Protein 4AB4 (pdb70)

B-factor: mean 9.26, std 8.27, range [0.58, 49.66]

Radius of gyration: 28.79 Å; Cα contacts (8 Å, |Δi|>4): 1656; chains: 2; bounding box: 79×69×65 Å

Nearest PDB structures (foldseek):
  4aeo-assembly2_B  TM=1.003E+00  e=9.706E-75  Pseudomonas putida KT2440
  3gka-assembly1_A  TM=9.986E-01  e=1.566E-61  Burkholderia pseudomallei
  7tnb-assembly1_AAA  TM=9.984E-01  e=2.095E-59  Caulobacter segnis
  6s32-assembly4_D  TM=9.791E-01  e=6.710E-50  Chroococcidiopsis thermalis
  4a3u-assembly2_B  TM=9.735E-01  e=7.146E-46  Zymomonas mobilis

Solvent-accessible surface area: 25526 Å² total; per-residue (Å²): 91,58,0,70,58,74,15,130,1,26,80,37,81,0,65,15,35,0,0,2,6,25,28,30,1,4,10,12,73,160,44,36,17,6,25,84,38,0,12,85,0,1,53,37,0,7,52,0,0,0,0,0,0,3,4,0,0,3,19,73,59,0,4,1,16,43,68,0,0,0,0,72,51,102,84,0,20,146,7,0,48,85,0,1,117,33,0,69,94,49,49,4,29,0,2,0,3,0,3,3,0,0,3,3,0,34,31,81,48,8,150,59,105,79,0,5,0,2,12,61,46,87,2,71,47,99,4,50,80,25,90,121,141,29,85,12,23,65,4,91,40,10,108,48,72,49,0,80,89,16,7,72,24,2,60,52,0,0,73,30,0,107,74,0,30,11,33,0,0,0,0,9,0,0,29,0,15,0,1,1,0,0,0,0,38,53,4,8,127,28,135,39,145,6,2,68,49,27,100,29,29,0,62,0,1,14,55,0,0,48,4,2,22,96,11,15,9,12,13,40,0,0,0,7,0,1,0,28,15,70,28,60,71,24,22,25,96,69,60,42,89,0,0,26,33,0,0,103,26,0,12,67,25,40,6,3,0,0,0,1,39,12,103,109,39,158,66,21,17,4,56,87,0,49,149,38,11,69,22,36,3,0,15,16,35,220,26,85,51,75,48,0,34,60,9,9,83,74,41,95,4,38,0,0,1,7,13,70,41,0,4,1,1,1,7,1,11,55,11,13,63,66,110,22,110,80,36,146,28,87,87,137,32,28,92,44,92,22,69,96,4,0,33,81,12,81,128,71,151,88,57,0,70,55,78,15,118,0,19,74,25,99,0,67,15,34,0,0,1,7,24,27,31,1,1,9,4,75,161,49,38,14,4,29,55,27,0,11,20,0,1,28,58,0,7,58,0,0,0,0,1,0,2,5,0,0,3,20,71,58,0,3,1,18,44,39,1,0,0,0,72,54,101,89,0,21,146,10,0,40,86,0,1,78,6,0,70,30,51,48,5,32,0,0,0,2,0,4,4,0,0,3,3,0,36,33,83,47,6,153,60,105,78,0,5,0,2,11,62,56,86,0,70,50,114,3,41,85,33,89,120,87,32,96,9,28,64,3,92,43,10,93,51,104,41,0,81,94,16,17,87,21,1,65,39,1,0,82,28,0,108,72,0,30,10,20,0,0,0,0,10,0,0,30,0,15,0,1,1,0,0,0,0,31,55,4,7,120,28,138,42,117,0,2,71,50,27,101,31,28,0,51,0,1,13,40,0,0,58,3,1,40,133,26,26,33,18,92,56,0,0,0,6,0,1,0,44,15,79,28,55,70,24,21,24,96,72,58,41,89,1,0,33,61,0,0,128,34,0,21,142,66,44,6,1,0,0,0,1,37,11,111,81,55,164,68,28,16,5,52,88,0,47,146,16,12,68,21,33,1,0,15,16,41,184,16,86,52,77,34,0,37,59,1,8,83,71,41,95,4,36,0,0,1,6,12,72,43,0,4,1,1,5,22,1,13,52,11,13,62,66,111,21,109,83,36,147,31,88,88,134,32,30,97,41,149,23,60,98,5,1,23,82,14,82,95,68,150

Secondary structure (DSSP, 8-state):
--TTS-EEETTEEES-SEEEPP-----PBTTTB--HHHHHHHHHTTTSSEEEEEEEESSGGG--STT--B-SSHHHHHHHHHHHHHHHHTT--EEEEEE--TTS--GGGTTTPPPEESS--PPSSB-SS-SS--BPPPPEEPPHHHHHHHHHHHHHHHHHHHHTT-SEEEEE--TTSHHHHHHSTTT----STTSSSHHHHHHHHHHHHHHHHHHH-GGGEEEEE-TT--SSS---TTHHHHHHHHHHHHHHTT-SEEEEE----TT--HHHHHHHH-S-EEEESS--HHHHHHHHHTTS-SEEEESHHHHH-TTHHHHHHTT---PPP-GGGSSSSSSTTTT-SPPP-/--TTS-EEETTEEES-SEEEPP-----PBTTTB--HHHHHHHHHTTTSSEEEEEEEESSGGG--STT--B-SSHHHHHHHHHHHHHHHHTT--EEEEEE--TTS--GGGTTTPPPEESS--PPSSB-SS-SS--BPPPPEEPPHHHHHHHHHHHHHHHHHHHHTT-SEEEEE--TTSHHHHHHSTTT----STTSSSHHHHHHHHHHHHHHHHHHH-GGGEEEEE-TT--SSS---TTHHHHHHHHHHHHHHTT-SEEEEE----TT--HHHHHHHH-S-EEEESS--HHHHHHHHHTTS-SEEEESHHHHH-TTHHHHHHHT---PPP-GGGTSSSSSTTTT-SPPP-

Foldseek 3Di:
DAQQPWDDQQNDIFRGQEEADEAFALAADPVQAAAPLLLLLLLLQQNGSEYEYHEEELDLLQDADHNHHHQPDPRNLVNLLSSQVSSVVSVHAYAYEYTGQAQLHACVSVVNAFGEAQDQDFFDDFRPPDPPTDGGHRGDHDDPVVLVVVLVSLLSSLLSRVSSPHQAYEYECEQNGHLVLLLADVNHPDDPQSDDDNNNSNVSVVSSLVSNCVNNNQSRYEYEYALVLPHGRGHHPCSLVSLLVVLLSSLVSVHREYEYADDDDPPDSLQSSCVSNVHFYEYEDPDDSVNQRVCCVVVSGPHYHYYQQCLQESPVVVCSVVVHDGGDQDVVNSYDYDDVSRNPRDYDD/DAQQPWDAQQNDIFRGQAEADAAFALAADPVQAAADLVLLLLLLQQNGSEYEYHEEELDLLQDADHNHHHQPDDRNLQNLLSSQVSSVVSPHAYAYEYTGQAQLHACVSVVNAFGEAQDQDFFDDFRPPDPPTDGGHRGHHDDPVVLVVVLVSLLSSLLSRVSSPHQAYEYECEQNGHLVLLQADVNHPDDPQSDDDLCNSNVSVVSSQVSNCVNNNQSRYEYEYALVLPHRRGHHPCSLVNLLVVLLSSLVRVHREYEYADDDDPPDSLQSSCVNNVHFYEYEDPDDSVNQRVCCVVVSGVHYHYYQQCLQESPVVVCSVVVHDGGDQDVVNSYDYDDVSRNPRDYDD

Structure (mmCIF, N/CA/C/O backbone):
data_4AB4
#
_entry.id   4AB4
#
_cell.length_a   67.010
_cell.length_b   104.870
_cell.length_c   106.430
_cell.angle_alpha   90.00
_cell.angle_beta   90.00
_cell.angle_gamma   90.00
#
_symmetry.space_group_name_H-M   'P 21 21 21'
#
loop_
_entity.id
_entity.type
_entity.pdbx_description
1 polymer 'XENOBIOTIC REDUCTASE B'
2 non-polymer 'FLAVIN MONONUCLEOTIDE'
3 non-polymer 'SULFATE ION'
4 non-polymer GLYCEROL
5 non-polymer 2,4,6-TRINITROTOLUENE
6 non-polymer 1,2-ETHANEDIOL
7 water water
#
loop_
_atom_site.group_PDB
_atom_site.id
_atom_site.type_symbol
_atom_site.label_atom_id
_atom_site.label_alt_id
_atom_site.label_comp_id
_atom_site.label_asym_id
_atom_site.label_entity_id
_atom_site.label_seq_id
_atom_site.pdbx_PDB_ins_code
_atom_site.Cartn_x
_atom_site.Cartn_y
_atom_site.Cartn_z
_atom_site.occupancy
_atom_site.B_iso_or_equiv
_atom_site.auth_seq_id
_atom_site.auth_comp_id
_atom_site.auth_asym_id
_atom_site.auth_atom_id
_atom_site.pdbx_PDB_model_num
ATOM 1 N N . THR A 1 2 ? -10.462 -14.072 -18.282 1.00 12.92 2 THR A N 1
ATOM 2 C CA . THR A 1 2 ? -11.153 -13.208 -17.316 1.00 12.45 2 THR A CA 1
ATOM 3 C C . THR A 1 2 ? -12.329 -12.506 -17.965 1.00 9.88 2 THR A C 1
ATOM 4 O O . THR A 1 2 ? -12.196 -11.927 -19.044 1.00 12.25 2 THR A O 1
ATOM 8 N N . THR A 1 3 ? -13.482 -12.551 -17.302 1.00 9.64 3 THR A N 1
ATOM 9 C CA . THR A 1 3 ? -14.654 -11.818 -17.765 1.00 8.66 3 THR A CA 1
ATOM 10 C C . THR A 1 3 ? -15.188 -10.924 -16.661 1.00 7.11 3 THR A C 1
ATOM 11 O O . THR A 1 3 ? -14.699 -10.948 -15.536 1.00 7.58 3 THR A O 1
ATOM 15 N N . LEU A 1 4 ? -16.204 -10.140 -17.005 1.00 6.21 4 LEU A N 1
ATOM 16 C CA . LEU A 1 4 ? -16.842 -9.241 -16.049 1.00 7.15 4 LEU A CA 1
ATOM 17 C C . LEU A 1 4 ? -17.367 -9.975 -14.823 1.00 8.34 4 LEU A C 1
ATOM 18 O O . LEU A 1 4 ? -17.572 -9.362 -13.771 1.00 7.35 4 LEU A O 1
ATOM 23 N N . PHE A 1 5 ? -17.597 -11.280 -14.946 1.00 5.88 5 PHE A N 1
ATOM 24 C CA . PHE A 1 5 ? -18.307 -12.000 -13.887 1.00 4.62 5 PHE A CA 1
ATOM 25 C C . PHE A 1 5 ? -17.362 -12.717 -12.923 1.00 4.03 5 PHE A C 1
ATOM 26 O O . PHE A 1 5 ? -17.809 -13.304 -11.938 1.00 7.43 5 PHE A O 1
ATOM 34 N N . ASP A 1 6 ? -16.062 -12.621 -13.182 1.00 5.18 6 ASP A N 1
ATOM 35 C CA . ASP A 1 6 ? -15.062 -13.200 -12.288 1.00 4.48 6 ASP A CA 1
ATOM 36 C C . ASP A 1 6 ? -14.760 -12.267 -11.121 1.00 4.56 6 ASP A C 1
ATOM 37 O O . ASP A 1 6 ? -14.607 -11.049 -11.299 1.00 5.99 6 ASP A O 1
ATOM 42 N N . PRO A 1 7 ? -14.662 -12.826 -9.918 1.00 4.88 7 PRO A N 1
ATOM 43 C CA . PRO A 1 7 ? -14.242 -12.033 -8.762 1.00 4.71 7 PRO A CA 1
ATOM 44 C C . PRO A 1 7 ? -12.880 -11.365 -8.977 1.00 6.67 7 PRO A C 1
ATOM 45 O O . PRO A 1 7 ? -12.068 -11.805 -9.812 1.00 5.65 7 PRO A O 1
ATOM 49 N N . ILE A 1 8 ? -12.660 -10.277 -8.248 1.00 5.21 8 ILE A N 1
ATOM 50 C CA . ILE A 1 8 ? -11.373 -9.597 -8.190 1.00 4.91 8 ILE A CA 1
ATOM 51 C C . ILE A 1 8 ? -11.194 -9.085 -6.768 1.00 4.87 8 ILE A C 1
ATOM 52 O O . ILE A 1 8 ? -12.181 -8.715 -6.103 1.00 4.91 8 ILE A O 1
ATOM 57 N N . LYS A 1 9 ? -9.944 -9.096 -6.303 1.00 6.06 9 LYS A N 1
ATOM 58 C CA . LYS A 1 9 ? -9.575 -8.428 -5.058 1.00 6.45 9 LYS A CA 1
ATOM 59 C C . LYS A 1 9 ? -8.993 -7.062 -5.347 1.00 6.35 9 LYS A C 1
ATOM 60 O O . LYS A 1 9 ? -8.130 -6.915 -6.203 1.00 9.22 9 LYS A O 1
ATOM 66 N N . LEU A 1 10 ? -9.491 -6.054 -4.644 1.00 5.31 10 LEU A N 1
ATOM 67 C CA . LEU A 1 10 ? -8.852 -4.745 -4.632 1.00 3.33 10 LEU A CA 1
ATOM 68 C C . LEU A 1 10 ? -8.295 -4.576 -3.242 1.00 6.29 10 LEU A C 1
ATOM 69 O O . LEU A 1 10 ? -9.047 -4.541 -2.255 1.00 5.06 10 LEU A O 1
ATOM 74 N N . GLY A 1 11 ? -6.976 -4.513 -3.151 1.00 5.95 11 GLY A N 1
ATOM 75 C CA . GLY A 1 11 ? -6.331 -4.591 -1.846 1.00 7.20 11 GLY A CA 1
ATOM 76 C C . GLY A 1 11 ? -6.781 -5.872 -1.169 1.00 8.35 11 GLY A C 1
ATOM 77 O O . GLY A 1 11 ? -6.730 -6.936 -1.787 1.00 10.98 11 GLY A O 1
ATOM 78 N N . ASP A 1 12 ? -7.261 -5.780 0.068 1.00 6.18 12 ASP A N 1
ATOM 79 C CA . ASP A 1 12 ? -7.753 -6.978 0.764 1.00 6.42 12 ASP A CA 1
ATOM 80 C C . ASP A 1 12 ? -9.271 -7.121 0.777 1.00 7.92 12 ASP A C 1
ATOM 81 O O . ASP A 1 12 ? -9.838 -7.883 1.584 1.00 10.23 12 ASP A O 1
ATOM 86 N N . LEU A 1 13 ? -9.919 -6.407 -0.145 1.00 5.04 13 LEU A N 1
ATOM 87 C CA . LEU A 1 13 ? -11.364 -6.471 -0.312 1.00 4.98 13 LEU A CA 1
ATOM 88 C C . LEU A 1 13 ? -11.716 -7.375 -1.485 1.00 4.10 13 LEU A C 1
ATOM 89 O O . LEU A 1 13 ? -11.377 -7.073 -2.623 1.00 5.27 13 LEU A O 1
ATOM 94 N N . GLN A 1 14 ? -12.383 -8.486 -1.200 1.00 4.95 14 GLN A N 1
ATOM 95 C CA . GLN A 1 14 ? -12.855 -9.381 -2.241 1.00 4.96 14 GLN A CA 1
ATOM 96 C C . GLN A 1 14 ? -14.136 -8.837 -2.863 1.00 3.76 14 GLN A C 1
ATOM 97 O O . GLN A 1 14 ? -15.134 -8.672 -2.163 1.00 6.48 14 GLN A O 1
ATOM 103 N N . LEU A 1 15 ? -14.112 -8.586 -4.170 1.00 3.99 15 LEU A N 1
ATOM 104 C CA . LEU A 1 15 ? -15.333 -8.275 -4.914 1.00 3.93 15 LEU A CA 1
ATOM 105 C C . LEU A 1 15 ? -15.830 -9.537 -5.596 1.00 4.19 15 LEU A C 1
ATOM 106 O O . LEU A 1 15 ? -15.036 -10.367 -6.026 1.00 4.99 15 LEU A O 1
ATOM 111 N N . PRO A 1 16 ? -17.149 -9.676 -5.734 1.00 3.09 16 PRO A N 1
ATOM 112 C CA . PRO A 1 16 ? -17.699 -10.866 -6.388 1.00 2.67 16 PRO A CA 1
ATOM 113 C C . PRO A 1 16 ? -17.692 -10.806 -7.917 1.00 4.34 16 PRO A C 1
ATOM 114 O O . PRO A 1 16 ? -17.929 -11.816 -8.580 1.00 5.61 16 PRO A O 1
ATOM 118 N N . ASN A 1 17 ? -17.458 -9.625 -8.479 1.00 3.61 17 ASN A N 1
ATOM 119 C CA . ASN A 1 17 ? -17.401 -9.479 -9.932 1.00 3.40 17 ASN A CA 1
ATOM 120 C C . ASN A 1 17 ? -16.613 -8.223 -10.267 1.00 2.07 17 ASN A C 1
ATOM 121 O O . ASN A 1 17 ? -16.159 -7.499 -9.361 1.00 2.95 17 ASN A O 1
ATOM 126 N N . ARG A 1 18 ? -16.452 -7.969 -11.563 1.00 2.42 18 ARG A N 1
ATOM 127 C CA . ARG A 1 18 ? -15.650 -6.851 -12.037 1.00 3.92 18 ARG A CA 1
ATOM 128 C C . ARG A 1 18 ? -16.531 -5.765 -12.654 1.00 2.08 18 ARG A C 1
ATOM 129 O O . ARG A 1 18 ? -16.074 -4.961 -13.460 1.00 5.15 18 ARG A O 1
ATOM 137 N N . ILE A 1 19 ? -17.800 -5.742 -12.252 1.00 4.20 19 ILE A N 1
ATOM 138 C CA . ILE A 1 19 ? -18.756 -4.757 -12.740 1.00 2.21 19 ILE A CA 1
ATOM 139 C C . ILE A 1 19 ? -18.884 -3.665 -11.677 1.00 2.40 19 ILE A C 1
ATOM 140 O O . ILE A 1 19 ? -19.512 -3.851 -10.636 1.00 3.48 19 ILE A O 1
ATOM 145 N N . ILE A 1 20 ? -18.241 -2.539 -11.927 1.00 3.02 20 ILE A N 1
ATOM 146 C CA . ILE A 1 20 ? -18.122 -1.496 -10.912 1.00 2.19 20 ILE A CA 1
ATOM 147 C C . ILE A 1 20 ? -19.152 -0.410 -11.180 1.00 3.98 20 ILE A C 1
ATOM 148 O O . ILE A 1 20 ? -19.389 -0.053 -12.326 1.00 3.87 20 ILE A O 1
ATOM 153 N N . MET A 1 21 ? -19.770 0.123 -10.133 1.00 1.61 21 MET A N 1
ATOM 154 C CA . MET A 1 21 ? -20.704 1.225 -10.325 1.00 1.23 21 MET A CA 1
ATOM 155 C C . MET A 1 21 ? -19.892 2.499 -10.253 1.00 2.24 21 MET A C 1
ATOM 156 O O . MET A 1 21 ? -19.260 2.792 -9.231 1.00 1.98 21 MET A O 1
ATOM 161 N N . ALA A 1 22 ? -19.883 3.240 -11.361 1.00 2.85 22 ALA A N 1
ATOM 162 C CA . ALA A 1 22 ? -19.161 4.500 -11.448 1.00 3.15 22 ALA A CA 1
ATOM 163 C C . ALA A 1 22 ? -19.739 5.536 -10.471 1.00 2.59 22 ALA A C 1
ATOM 164 O O . ALA A 1 22 ? -20.909 5.492 -10.121 1.00 3.33 22 ALA A O 1
ATOM 166 N N . PRO A 1 23 ? -18.896 6.480 -10.031 1.00 2.87 23 PRO A N 1
ATOM 167 C CA . PRO A 1 23 ? -19.356 7.572 -9.169 1.00 2.11 23 PRO A CA 1
ATOM 168 C C . PRO A 1 23 ? -20.290 8.479 -9.970 1.00 3.37 23 PRO A C 1
ATOM 169 O O . PRO A 1 23 ? -19.969 8.875 -11.086 1.00 3.69 23 PRO A O 1
ATOM 173 N N . LEU A 1 24 ? -21.432 8.808 -9.379 1.00 2.53 24 LEU A N 1
ATOM 174 C CA . LEU A 1 24 ? -22.498 9.501 -10.094 1.00 2.66 24 LEU A CA 1
ATOM 175 C C . LEU A 1 24 ? -23.198 10.503 -9.200 1.00 1.85 24 LEU A C 1
ATOM 176 O O . LEU A 1 24 ? -23.961 10.139 -8.312 1.00 2.63 24 LEU A O 1
ATOM 181 N N . THR A 1 25 ? -22.918 11.774 -9.428 1.00 2.66 25 THR A N 1
ATOM 182 C CA . THR A 1 25 ? -23.650 12.863 -8.789 1.00 4.16 25 THR A CA 1
ATOM 183 C C . THR A 1 25 ? -25.144 12.832 -9.165 1.00 3.64 25 THR A C 1
ATOM 184 O O . THR A 1 25 ? -25.490 12.834 -10.349 1.00 4.30 25 THR A O 1
ATOM 188 N N . ARG A 1 26 ? -26.025 12.811 -8.162 1.00 3.16 26 ARG A N 1
ATOM 189 C CA . ARG A 1 26 ? -27.469 12.714 -8.419 1.00 2.56 26 ARG A CA 1
ATOM 190 C C . ARG A 1 26 ? -28.286 13.790 -7.734 1.00 4.36 26 ARG A C 1
ATOM 191 O O . ARG A 1 26 ? -29.467 13.994 -8.064 1.00 5.49 26 ARG A O 1
ATOM 199 N N . CYS A 1 27 ? -27.669 14.503 -6.798 1.00 4.03 27 CYS A N 1
ATOM 200 C CA . CYS A 1 27 ? -28.318 15.664 -6.171 1.00 3.75 27 CYS A CA 1
ATOM 201 C C . CYS A 1 27 ? -29.589 15.307 -5.410 1.00 3.81 27 CYS A C 1
ATOM 202 O O . CYS A 1 27 ? -30.583 16.034 -5.490 1.00 4.49 27 CYS A O 1
ATOM 205 N N . ARG A 1 28 ? -29.548 14.214 -4.654 1.00 4.60 28 ARG A N 1
ATOM 206 C CA . ARG A 1 28 ? -30.716 13.766 -3.904 1.00 5.18 28 ARG A CA 1
ATOM 207 C C . ARG A 1 28 ? -30.553 13.885 -2.395 1.00 5.13 28 ARG A C 1
ATOM 208 O O . ARG A 1 28 ? -31.373 13.337 -1.655 1.00 5.07 28 ARG A O 1
ATOM 216 N N . ALA A 1 29 ? -29.525 14.601 -1.929 1.00 3.16 29 ALA A N 1
ATOM 217 C CA . ALA A 1 29 ? -29.296 14.736 -0.482 1.00 2.79 29 ALA A CA 1
ATOM 218 C C . ALA A 1 29 ? -30.340 15.613 0.200 1.00 5.85 29 ALA A C 1
ATOM 219 O O . ALA A 1 29 ? -31.007 16.428 -0.448 1.00 6.27 29 ALA A O 1
ATOM 221 N N . ASP A 1 30 ? -30.481 15.428 1.510 1.00 4.62 30 ASP A N 1
ATOM 222 C CA . ASP A 1 30 ? -31.323 16.288 2.336 1.00 5.66 30 ASP A CA 1
ATOM 223 C C . ASP A 1 30 ? -30.632 17.626 2.546 1.00 5.47 30 ASP A C 1
ATOM 224 O O . ASP A 1 30 ? -29.422 17.743 2.377 1.00 6.35 30 ASP A O 1
ATOM 229 N N . GLU A 1 31 ? -31.411 18.631 2.937 1.00 3.59 31 GLU A N 1
ATOM 230 C CA . GLU A 1 31 ? -30.852 19.962 3.185 1.00 4.06 31 GLU A CA 1
ATOM 231 C C . GLU A 1 31 ? -29.701 19.857 4.176 1.00 4.83 31 GLU A C 1
ATOM 232 O O . GLU A 1 31 ? -29.749 19.062 5.135 1.00 7.55 31 GLU A O 1
ATOM 238 N N . GLY A 1 32 ? -28.656 20.644 3.927 1.00 4.35 32 GLY A N 1
ATOM 239 C CA . GLY A 1 32 ? -27.458 20.572 4.750 1.00 5.88 32 GLY A CA 1
ATOM 240 C C . GLY A 1 32 ? -26.486 19.562 4.162 1.00 4.74 32 GLY A C 1
ATOM 241 O O . GLY A 1 32 ? -25.456 19.240 4.770 1.00 5.33 32 GLY A O 1
ATOM 242 N N . ARG A 1 33 ? -26.823 19.059 2.976 1.00 5.20 33 ARG A N 1
ATOM 243 C CA . ARG A 1 33 ? -25.962 18.125 2.251 1.00 3.47 33 ARG A CA 1
ATOM 244 C C . ARG A 1 33 ? -25.792 16.813 3.020 1.00 4.11 33 ARG A C 1
ATOM 245 O O . ARG A 1 33 ? -24.689 16.254 3.143 1.00 3.68 33 ARG A O 1
ATOM 253 N N . VAL A 1 34 ? -26.924 16.333 3.536 1.00 3.71 34 VAL A N 1
ATOM 254 C CA . VAL A 1 34 ? -26.938 15.176 4.420 1.00 3.20 34 VAL A CA 1
ATOM 255 C C . VAL A 1 34 ? -27.503 13.963 3.716 1.00 3.47 34 VAL A C 1
ATOM 256 O O . VAL A 1 34 ? -28.620 14.016 3.187 1.00 3.32 34 VAL A O 1
ATOM 260 N N . PRO A 1 35 ? -26.740 12.858 3.682 1.00 2.64 35 PRO A N 1
ATOM 261 C CA . PRO A 1 35 ? -27.307 11.644 3.078 1.00 3.51 35 PRO A CA 1
ATOM 262 C C . PRO A 1 35 ? -28.569 11.166 3.798 1.00 5.19 35 PRO A C 1
ATOM 263 O O . PRO A 1 35 ? -28.714 11.314 5.029 1.00 4.94 35 PRO A O 1
ATOM 267 N N . ASN A 1 36 ? -29.475 10.580 3.021 1.00 3.44 36 ASN A N 1
ATOM 268 C CA . ASN A 1 36 ? -30.801 10.248 3.532 1.00 2.75 36 ASN A CA 1
ATOM 269 C C . ASN A 1 36 ? -31.245 8.831 3.172 1.00 3.93 36 ASN A C 1
ATOM 270 O O . ASN A 1 36 ? -30.501 8.045 2.553 1.00 3.53 36 ASN A O 1
ATOM 275 N N . ALA A 1 37 ? -32.456 8.492 3.578 1.00 4.53 37 ALA A N 1
ATOM 276 C CA . ALA A 1 37 ? -32.958 7.143 3.335 1.00 4.74 37 ALA A CA 1
ATOM 277 C C . ALA A 1 37 ? -33.223 6.869 1.868 1.00 5.28 37 ALA A C 1
ATOM 278 O O . ALA A 1 37 ? -33.157 5.725 1.429 1.00 4.17 37 ALA A O 1
ATOM 280 N N . LEU A 1 38 ? -33.540 7.909 1.106 1.00 4.64 38 LEU A N 1
ATOM 281 C CA . LEU A 1 38 ? -33.765 7.743 -0.314 1.00 3.90 38 LEU A CA 1
ATOM 282 C C . LEU A 1 38 ? -32.451 7.321 -0.964 1.00 3.60 38 LEU A C 1
ATOM 283 O O . LEU A 1 38 ? -32.440 6.411 -1.785 1.00 3.75 38 LEU A O 1
ATOM 288 N N . MET A 1 39 ? -31.348 7.959 -0.580 1.00 4.15 39 MET A N 1
ATOM 289 C CA . MET A 1 39 ? -30.032 7.573 -1.093 1.00 4.59 39 MET A CA 1
ATOM 290 C C . MET A 1 39 ? -29.653 6.157 -0.670 1.00 3.25 39 MET A C 1
ATOM 291 O O . MET A 1 39 ? -29.121 5.394 -1.461 1.00 3.68 39 MET A O 1
ATOM 296 N N . ALA A 1 40 ? -29.948 5.801 0.579 1.00 3.23 40 ALA A N 1
ATOM 297 C CA . ALA A 1 40 ? -29.664 4.448 1.040 1.00 2.78 40 ALA A CA 1
ATOM 298 C C . ALA A 1 40 ? -30.424 3.430 0.189 1.00 2.61 40 ALA A C 1
ATOM 299 O O . ALA A 1 40 ? -29.861 2.410 -0.217 1.00 3.21 40 ALA A O 1
ATOM 301 N N . GLU A 1 41 ? -31.681 3.731 -0.137 1.00 2.59 41 GLU A N 1
ATOM 302 C CA . GLU A 1 41 ? -32.489 2.826 -0.956 1.00 4.50 41 GLU A CA 1
ATOM 303 C C . GLU A 1 41 ? -31.855 2.632 -2.335 1.00 3.24 41 GLU A C 1
ATOM 304 O O . GLU A 1 41 ? -31.737 1.513 -2.834 1.00 4.36 41 GLU A O 1
ATOM 310 N N . TYR A 1 42 ? -31.445 3.741 -2.938 1.00 3.24 42 TYR A N 1
ATOM 311 C CA . TYR A 1 42 ? -30.826 3.744 -4.255 1.00 2.72 42 TYR A CA 1
ATOM 312 C C . TYR A 1 42 ? -29.552 2.911 -4.308 1.00 2.91 42 TYR A C 1
ATOM 313 O O . TYR A 1 42 ? -29.344 2.110 -5.220 1.00 2.20 42 TYR A O 1
ATOM 322 N N . TYR A 1 43 ? -28.694 3.078 -3.309 1.00 1.49 43 TYR A N 1
ATOM 323 C CA . TYR A 1 43 ? -27.466 2.294 -3.266 1.00 2.13 43 TYR A CA 1
ATOM 324 C C . TYR A 1 43 ? -27.729 0.816 -2.982 1.00 1.38 43 TYR A C 1
ATOM 325 O O . TYR A 1 43 ? -27.108 -0.067 -3.588 1.00 2.72 43 TYR A O 1
ATOM 334 N N . VAL A 1 44 ? -28.673 0.535 -2.089 1.00 1.40 44 VAL A N 1
ATOM 335 C CA . VAL A 1 44 ? -29.057 -0.854 -1.839 1.00 1.36 44 VAL A CA 1
ATOM 336 C C . VAL A 1 44 ? -29.534 -1.558 -3.117 1.00 2.65 44 VAL A C 1
ATOM 337 O O . VAL A 1 44 ? -29.169 -2.716 -3.359 1.00 4.00 44 VAL A O 1
ATOM 341 N N . GLN A 1 45 ? -30.305 -0.857 -3.949 1.00 2.77 45 GLN A N 1
ATOM 342 C CA . GLN A 1 45 ? -30.807 -1.438 -5.202 1.00 3.91 45 GLN A CA 1
ATOM 343 C C . GLN A 1 45 ? -29.686 -1.905 -6.095 1.00 4.79 45 GLN A C 1
ATOM 344 O O . GLN A 1 45 ? -29.871 -2.809 -6.925 1.00 4.34 45 GLN A O 1
ATOM 350 N N . ARG A 1 46 ? -28.531 -1.262 -5.932 1.00 3.28 46 ARG A N 1
ATOM 351 C CA . ARG A 1 46 ? -27.393 -1.445 -6.814 1.00 3.06 46 ARG A CA 1
ATOM 352 C C . ARG A 1 46 ? -26.285 -2.263 -6.147 1.00 3.14 46 ARG A C 1
ATOM 353 O O . ARG A 1 46 ? -25.157 -2.348 -6.639 1.00 4.16 46 ARG A O 1
ATOM 361 N N . ALA A 1 47 ? -26.634 -2.906 -5.040 1.00 3.44 47 ALA A N 1
ATOM 362 C CA . ALA A 1 47 ? -25.629 -3.575 -4.228 1.00 3.52 47 ALA A CA 1
ATOM 363 C C . ALA A 1 47 ? -25.005 -4.819 -4.862 1.00 2.92 47 ALA A C 1
ATOM 364 O O . ALA A 1 47 ? -24.033 -5.345 -4.335 1.00 4.30 47 ALA A O 1
ATOM 366 N N . SER A 1 48 ? -25.550 -5.309 -5.972 1.00 2.83 48 SER A N 1
ATOM 367 C CA . SER A 1 48 ? -24.889 -6.424 -6.648 1.00 2.61 48 SER A CA 1
ATOM 368 C C . SER A 1 48 ? -23.624 -6.000 -7.409 1.00 2.87 48 SER A C 1
ATOM 369 O O . SER A 1 48 ? -22.882 -6.859 -7.911 1.00 3.71 48 SER A O 1
ATOM 372 N N . ALA A 1 49 ? -23.364 -4.692 -7.500 1.00 3.06 49 ALA A N 1
ATOM 373 C CA . ALA A 1 49 ? -22.131 -4.215 -8.138 1.00 1.66 49 ALA A CA 1
ATOM 374 C C . ALA A 1 49 ? -20.936 -4.796 -7.401 1.00 3.30 49 ALA A C 1
ATOM 375 O O . ALA A 1 49 ? -20.958 -4.937 -6.173 1.00 4.04 49 ALA A O 1
ATOM 377 N N . GLY A 1 50 ? -19.892 -5.138 -8.144 1.00 1.93 50 GLY A N 1
ATOM 378 C CA . GLY A 1 50 ? -18.685 -5.631 -7.495 1.00 2.28 50 GLY A CA 1
ATOM 379 C C . GLY A 1 50 ? -18.212 -4.649 -6.445 1.00 1.84 50 GLY A C 1
ATOM 380 O O . GLY A 1 50 ? -17.837 -5.034 -5.327 1.00 3.45 50 GLY A O 1
ATOM 381 N N . LEU A 1 51 ? -18.250 -3.366 -6.786 1.00 2.07 51 LEU A N 1
ATOM 382 C CA . LEU A 1 51 ? -17.981 -2.292 -5.843 1.00 1.98 51 LEU A CA 1
ATOM 383 C C . LEU A 1 51 ? -18.776 -1.075 -6.303 1.00 2.03 51 LEU A C 1
ATOM 384 O O . LEU A 1 51 ? -18.873 -0.818 -7.514 1.00 3.29 51 LEU A O 1
ATOM 389 N N . ILE A 1 52 ? -19.362 -0.346 -5.354 1.00 1.65 52 ILE A N 1
ATOM 390 C CA . ILE A 1 52 ? -19.978 0.940 -5.654 1.00 1.94 52 ILE A CA 1
ATOM 391 C C . ILE A 1 52 ? -18.969 2.047 -5.353 1.00 2.28 52 ILE A C 1
ATOM 392 O O . ILE A 1 52 ? -18.419 2.112 -4.248 1.00 3.40 52 ILE A O 1
ATOM 397 N N . LEU A 1 53 ? -18.688 2.894 -6.338 1.00 1.26 53 LEU A N 1
ATOM 398 C CA . LEU A 1 53 ? -18.020 4.161 -6.084 1.00 2.54 53 LEU A CA 1
ATOM 399 C C . LEU A 1 53 ? -19.113 5.206 -5.902 1.00 3.48 53 LEU A C 1
ATOM 400 O O . LEU A 1 53 ? -19.961 5.388 -6.774 1.00 3.41 53 LEU A O 1
ATOM 405 N N . SER A 1 54 ? -19.153 5.854 -4.735 1.00 2.25 54 SER A N 1
ATOM 406 C CA . SER A 1 54 ? -20.228 6.783 -4.437 1.00 1.68 54 SER A CA 1
ATOM 407 C C . SER A 1 54 ? -20.202 8.029 -5.316 1.00 1.54 54 SER A C 1
ATOM 408 O O . SER A 1 54 ? -19.203 8.357 -5.949 1.00 2.51 54 SER A O 1
ATOM 411 N N . GLU A 1 55 ? -21.339 8.707 -5.339 1.00 1.82 55 GLU A N 1
ATOM 412 C CA . GLU A 1 55 ? -21.394 10.068 -5.851 1.00 2.32 55 GLU A CA 1
ATOM 413 C C . GLU A 1 55 ? -20.296 10.904 -5.226 1.00 2.28 55 GLU A C 1
ATOM 414 O O . GLU A 1 55 ? -19.929 10.696 -4.058 1.00 1.78 55 GLU A O 1
ATOM 420 N N . ALA A 1 56 ? -19.798 11.879 -5.987 1.00 2.72 56 ALA A N 1
ATOM 421 C CA . ALA A 1 56 ? -18.766 12.779 -5.459 1.00 1.68 56 ALA A CA 1
ATOM 422 C C . ALA A 1 56 ? -19.271 13.461 -4.191 1.00 1.73 56 ALA A C 1
ATOM 423 O O . ALA A 1 56 ? -20.391 13.973 -4.142 1.00 3.41 56 ALA A O 1
ATOM 425 N N . THR A 1 57 ? -18.429 13.474 -3.159 1.00 1.72 57 THR A N 1
ATOM 426 C CA . THR A 1 57 ? -18.845 13.965 -1.850 1.00 2.31 57 THR A CA 1
ATOM 427 C C . THR A 1 57 ? -17.819 14.965 -1.337 1.00 2.69 57 THR A C 1
ATOM 428 O O . THR A 1 57 ? -16.653 14.651 -1.144 1.00 4.11 57 THR A O 1
ATOM 432 N N . SER A 1 58 ? -18.267 16.199 -1.149 1.00 3.12 58 SER A N 1
ATOM 433 C CA A SER A 1 58 ? -17.378 17.302 -0.827 0.65 3.51 58 SER A CA 1
ATOM 434 C CA B SER A 1 58 ? -17.358 17.290 -0.834 0.35 3.47 58 SER A CA 1
ATOM 435 C C . SER A 1 58 ? -16.786 17.218 0.575 1.00 2.94 58 SER A C 1
ATOM 436 O O . SER A 1 58 ? -17.491 16.897 1.537 1.00 2.86 58 SER A O 1
ATOM 441 N N . VAL A 1 59 ? -15.498 17.530 0.671 1.00 3.35 59 VAL A N 1
ATOM 442 C CA . VAL A 1 59 ? -14.789 17.507 1.946 1.00 3.42 59 VAL A CA 1
ATOM 443 C C . VAL A 1 59 ? -14.852 18.819 2.723 1.00 4.60 59 VAL A C 1
ATOM 444 O O . VAL A 1 59 ? -14.357 18.891 3.842 1.00 5.81 59 VAL A O 1
ATOM 448 N N . SER A 1 60 ? -15.460 19.847 2.147 1.00 5.67 60 SER A N 1
ATOM 449 C CA . SER A 1 60 ? -15.627 21.104 2.866 1.00 7.94 60 SER A CA 1
ATOM 450 C C . SER A 1 60 ? -16.685 21.955 2.193 1.00 4.62 60 SER A C 1
ATOM 451 O O . SER A 1 60 ? -16.987 21.773 1.021 1.00 5.79 60 SER A O 1
ATOM 454 N N . PRO A 1 61 ? -17.265 22.889 2.941 1.00 4.82 61 PRO A N 1
ATOM 455 C CA . PRO A 1 61 ? -18.260 23.809 2.384 1.00 6.09 61 PRO A CA 1
ATOM 456 C C . PRO A 1 61 ? -17.733 24.606 1.188 1.00 6.55 61 PRO A C 1
ATOM 457 O O . PRO A 1 61 ? -18.527 24.966 0.315 1.00 5.95 61 PRO A O 1
ATOM 461 N N . MET A 1 62 ? -16.432 24.878 1.135 1.00 5.03 62 MET A N 1
ATOM 462 C CA . MET A 1 62 ? -15.895 25.622 0.003 1.00 4.60 62 MET A CA 1
ATOM 463 C C . MET A 1 62 ? -15.642 24.733 -1.210 1.00 6.28 62 MET A C 1
ATOM 464 O O . MET A 1 62 ? -15.257 25.228 -2.272 1.00 7.26 62 MET A O 1
ATOM 469 N N . GLY A 1 63 ? -15.882 23.431 -1.062 1.00 5.27 63 GLY A N 1
ATOM 470 C CA . GLY A 1 63 ? -15.649 22.498 -2.160 1.00 5.07 63 GLY A CA 1
ATOM 471 C C . GLY A 1 63 ? -16.932 21.989 -2.804 1.00 5.18 63 GLY A C 1
ATOM 472 O O . GLY A 1 63 ? -16.928 20.923 -3.437 1.00 5.39 63 GLY A O 1
ATOM 473 N N . VAL A 1 64 ? -18.033 22.728 -2.652 1.00 4.68 64 VAL A N 1
ATOM 474 C CA . VAL A 1 64 ? -19.300 22.365 -3.299 1.00 5.77 64 VAL A CA 1
ATOM 475 C C . VAL A 1 64 ? -19.561 23.268 -4.496 1.00 5.45 64 VAL A C 1
ATOM 476 O O . VAL A 1 64 ? -19.112 24.412 -4.510 1.00 4.73 64 VAL A O 1
ATOM 480 N N . GLY A 1 65 ? -20.289 22.754 -5.484 1.00 5.70 65 GLY A N 1
ATOM 481 C CA . GLY A 1 65 ? -20.609 23.536 -6.667 1.00 6.20 65 GLY A CA 1
ATOM 482 C C . GLY A 1 65 ? -21.897 23.133 -7.370 1.00 5.09 65 GLY A C 1
ATOM 483 O O . GLY A 1 65 ? -22.119 23.521 -8.521 1.00 6.92 65 GLY A O 1
ATOM 484 N N . TYR A 1 66 ? -22.738 22.366 -6.676 1.00 4.60 66 TYR A N 1
ATOM 485 C CA . TYR A 1 66 ? -23.979 21.845 -7.227 1.00 4.78 66 TYR A CA 1
ATOM 486 C C . TYR A 1 66 ? -24.969 21.746 -6.089 1.00 5.58 66 TYR A C 1
ATOM 487 O O . TYR A 1 66 ? -24.567 21.629 -4.933 1.00 5.78 66 TYR A O 1
ATOM 496 N N . PRO A 1 67 ? -26.264 21.765 -6.399 1.00 4.90 67 PRO A N 1
ATOM 497 C CA . PRO A 1 67 ? -27.264 21.708 -5.329 1.00 5.88 67 PRO A CA 1
ATOM 498 C C . PRO A 1 67 ? -27.469 20.297 -4.824 1.00 5.69 67 PRO A C 1
ATOM 499 O O . PRO A 1 67 ? -27.405 19.349 -5.602 1.00 5.46 67 PRO A O 1
ATOM 503 N N . ASP A 1 68 ? -27.635 20.161 -3.514 1.00 5.09 68 ASP A N 1
ATOM 504 C CA . ASP A 1 68 ? -28.128 18.916 -2.912 1.00 5.96 68 ASP A CA 1
ATOM 505 C C . ASP A 1 68 ? -27.180 17.741 -3.106 1.00 4.63 68 ASP A C 1
ATOM 506 O O . ASP A 1 68 ? -27.615 16.577 -3.158 1.00 4.80 68 ASP A O 1
ATOM 511 N N . THR A 1 69 ? -25.884 18.045 -3.211 1.00 3.45 69 THR A N 1
ATOM 512 C CA . THR A 1 69 ? -24.862 17.007 -3.246 1.00 3.35 69 THR A CA 1
ATOM 513 C C . THR A 1 69 ? -24.279 16.892 -1.832 1.00 2.82 69 THR A C 1
ATOM 514 O O . THR A 1 69 ? -24.111 17.898 -1.141 1.00 3.92 69 THR A O 1
ATOM 518 N N . PRO A 1 70 ? -23.994 15.672 -1.380 1.00 1.96 70 PRO A N 1
ATOM 519 C CA . PRO A 1 70 ? -23.622 15.438 0.025 1.00 2.83 70 PRO A CA 1
ATOM 520 C C . PRO A 1 70 ? -22.208 15.856 0.383 1.00 4.28 70 PRO A C 1
ATOM 521 O O . PRO A 1 70 ? -21.328 15.957 -0.480 1.00 3.50 70 PRO A O 1
ATOM 525 N N . GLY A 1 71 ? -22.021 16.076 1.680 1.00 3.23 71 GLY A N 1
ATOM 526 C CA . GLY A 1 71 ? -20.734 16.367 2.273 1.00 2.48 71 GLY A CA 1
ATOM 527 C C . GLY A 1 71 ? -20.261 15.249 3.176 1.00 3.56 71 GLY A C 1
ATOM 528 O O . GLY A 1 71 ? -21.013 14.298 3.479 1.00 3.63 71 GLY A O 1
ATOM 529 N N . ILE A 1 72 ? -19.009 15.377 3.630 1.00 2.96 72 ILE A N 1
ATOM 530 C CA . ILE A 1 72 ? -18.472 14.427 4.599 1.00 3.21 72 ILE A CA 1
ATOM 531 C C . ILE A 1 72 ? -17.659 15.172 5.659 1.00 3.81 72 ILE A C 1
ATOM 532 O O . ILE A 1 72 ? -16.809 14.588 6.319 1.00 6.46 72 ILE A O 1
ATOM 537 N N . TRP A 1 73 ? -17.929 16.463 5.834 1.00 5.59 73 TRP A N 1
ATOM 538 C CA . TRP A 1 73 ? -17.144 17.247 6.801 1.00 4.84 73 TRP A CA 1
ATOM 539 C C . TRP A 1 73 ? -17.708 17.349 8.217 1.00 5.85 73 TRP A C 1
ATOM 540 O O . TRP A 1 73 ? -16.996 17.804 9.107 1.00 8.74 73 TRP A O 1
ATOM 551 N N . ASN A 1 74 ? -18.965 16.960 8.434 1.00 5.01 74 ASN A N 1
ATOM 552 C CA . ASN A 1 74 ? -19.538 17.056 9.776 1.00 5.87 74 ASN A CA 1
ATOM 553 C C . ASN A 1 74 ? -20.229 15.797 10.276 1.00 5.65 74 ASN A C 1
ATOM 554 O O . ASN A 1 74 ? -20.422 14.833 9.520 1.00 4.55 74 ASN A O 1
ATOM 559 N N . ASP A 1 75 ? -20.571 15.795 11.562 1.00 6.49 75 ASP A N 1
ATOM 560 C CA . ASP A 1 75 ? -21.117 14.598 12.195 1.00 7.01 75 ASP A CA 1
ATOM 561 C C . ASP A 1 75 ? -22.493 14.229 11.667 1.00 5.42 75 ASP A C 1
ATOM 562 O O . ASP A 1 75 ? -22.831 13.051 11.581 1.00 5.29 75 ASP A O 1
ATOM 567 N N . GLU A 1 76 ? -23.295 15.234 11.340 1.00 3.59 76 GLU A N 1
ATOM 568 C CA . GLU A 1 76 ? -24.610 14.990 10.764 1.00 5.19 76 GLU A CA 1
ATOM 569 C C . GLU A 1 76 ? -24.484 14.200 9.451 1.00 4.53 76 GLU A C 1
ATOM 570 O O . GLU A 1 76 ? -25.233 13.237 9.185 1.00 5.26 76 GLU A O 1
ATOM 576 N N . GLN A 1 77 ? -23.517 14.605 8.638 1.00 3.92 77 GLN A N 1
ATOM 577 C CA . GLN A 1 77 ? -23.257 13.915 7.369 1.00 4.93 77 GLN A CA 1
ATOM 578 C C . GLN A 1 77 ? -22.728 12.504 7.596 1.00 4.84 77 GLN A C 1
ATOM 579 O O . GLN A 1 77 ? -23.136 11.562 6.921 1.00 4.93 77 GLN A O 1
ATOM 585 N N . VAL A 1 78 ? -21.826 12.356 8.558 1.00 3.48 78 VAL A N 1
ATOM 586 C CA . VAL A 1 78 ? -21.329 11.031 8.929 1.00 2.63 78 VAL A CA 1
ATOM 587 C C . VAL A 1 78 ? -22.469 10.096 9.321 1.00 3.32 78 VAL A C 1
ATOM 588 O O . VAL A 1 78 ? -22.516 8.943 8.899 1.00 3.79 78 VAL A O 1
ATOM 592 N N . ARG A 1 79 ? -23.396 10.591 10.129 1.00 3.34 79 ARG A N 1
ATOM 593 C CA . ARG A 1 79 ? -24.512 9.762 10.580 1.00 4.48 79 ARG A CA 1
ATOM 594 C C . ARG A 1 79 ? -25.368 9.355 9.394 1.00 2.71 79 ARG A C 1
ATOM 595 O O . ARG A 1 79 ? -25.778 8.201 9.281 1.00 4.94 79 ARG A O 1
ATOM 603 N N . GLY A 1 80 ? -25.592 10.284 8.475 1.00 4.08 80 GLY A N 1
ATOM 604 C CA . GLY A 1 80 ? -26.381 9.971 7.294 1.00 3.93 80 GLY A CA 1
ATOM 605 C C . GLY A 1 80 ? -25.720 8.924 6.421 1.00 4.80 80 GLY A C 1
ATOM 606 O O . GLY A 1 80 ? -26.370 7.989 5.953 1.00 4.70 80 GLY A O 1
ATOM 607 N N . TRP A 1 81 ? -24.419 9.076 6.208 1.00 3.68 81 TRP A N 1
ATOM 608 C CA . TRP A 1 81 ? -23.662 8.069 5.449 1.00 2.88 81 TRP A CA 1
ATOM 609 C C . TRP A 1 81 ? -23.596 6.710 6.146 1.00 2.06 81 TRP A C 1
ATOM 610 O O . TRP A 1 81 ? -23.598 5.680 5.481 1.00 3.29 81 TRP A O 1
ATOM 621 N N . ASN A 1 82 ? -23.535 6.705 7.476 1.00 3.52 82 ASN A N 1
ATOM 622 C CA . ASN A 1 82 ? -23.522 5.440 8.213 1.00 4.45 82 ASN A CA 1
ATOM 623 C C . ASN A 1 82 ? -24.793 4.636 7.919 1.00 3.67 82 ASN A C 1
ATOM 624 O O . ASN A 1 82 ? -24.755 3.411 7.802 1.00 3.51 82 ASN A O 1
ATOM 629 N N . ASN A 1 83 ? -25.915 5.321 7.759 1.00 5.98 83 ASN A N 1
ATOM 630 C CA . ASN A 1 83 ? -27.145 4.607 7.404 1.00 5.68 83 ASN A CA 1
ATOM 631 C C . ASN A 1 83 ? -27.070 3.995 6.018 1.00 5.30 83 ASN A C 1
ATOM 632 O O . ASN A 1 83 ? -27.559 2.876 5.801 1.00 4.98 83 ASN A O 1
ATOM 637 N N . VAL A 1 84 ? -26.399 4.693 5.096 1.00 4.01 84 VAL A N 1
ATOM 638 C CA . VAL A 1 84 ? -26.212 4.177 3.745 1.00 3.97 84 VAL A CA 1
ATOM 639 C C . VAL A 1 84 ? -25.303 2.958 3.756 1.00 3.53 84 VAL A C 1
ATOM 640 O O . VAL A 1 84 ? -25.634 1.913 3.204 1.00 4.60 84 VAL A O 1
ATOM 644 N N . THR A 1 85 ? -24.137 3.081 4.381 1.00 2.62 85 THR A N 1
ATOM 645 C CA . THR A 1 85 ? -23.195 1.964 4.340 1.00 2.18 85 THR A CA 1
ATOM 646 C C . THR A 1 85 ? -23.712 0.739 5.082 1.00 4.11 85 THR A C 1
ATOM 647 O O . THR A 1 85 ? -23.516 -0.389 4.633 1.00 3.59 85 THR A O 1
ATOM 651 N N . LYS A 1 86 ? -24.379 0.943 6.212 1.00 3.79 86 LYS A N 1
ATOM 652 C CA . LYS A 1 86 ? -24.963 -0.209 6.901 1.00 4.13 86 LYS A CA 1
ATOM 653 C C . LYS A 1 86 ? -25.955 -0.937 6.006 1.00 3.17 86 LYS A C 1
ATOM 654 O O . LYS A 1 86 ? -26.001 -2.173 5.992 1.00 4.04 86 LYS A O 1
ATOM 660 N N . ALA A 1 87 ? -26.758 -0.181 5.263 1.00 3.13 87 ALA A N 1
ATOM 661 C CA . ALA A 1 87 ? -27.776 -0.803 4.415 1.00 3.94 87 ALA A CA 1
ATOM 662 C C . ALA A 1 87 ? -27.152 -1.532 3.223 1.00 3.11 87 ALA A C 1
ATOM 663 O O . ALA A 1 87 ? -27.552 -2.652 2.901 1.00 3.62 87 ALA A O 1
ATOM 665 N N . VAL A 1 88 ? -26.176 -0.899 2.575 1.00 2.84 88 VAL A N 1
ATOM 666 C CA . VAL A 1 88 ? -25.425 -1.547 1.509 1.00 3.45 88 VAL A CA 1
ATOM 667 C C . VAL A 1 88 ? -24.781 -2.835 1.973 1.00 2.17 88 VAL A C 1
ATOM 668 O O . VAL A 1 88 ? -24.922 -3.873 1.314 1.00 3.54 88 VAL A O 1
ATOM 672 N N . HIS A 1 89 ? -24.125 -2.782 3.133 1.00 3.86 89 HIS A N 1
ATOM 673 C CA . HIS A 1 89 ? -23.504 -3.987 3.682 1.00 2.69 89 HIS A CA 1
ATOM 674 C C . HIS A 1 89 ? -24.503 -5.084 3.977 1.00 2.98 89 HIS A C 1
ATOM 675 O O . HIS A 1 89 ? -24.265 -6.247 3.676 1.00 4.86 89 HIS A O 1
ATOM 682 N N . ALA A 1 90 ? -25.639 -4.724 4.557 1.00 4.19 90 ALA A N 1
ATOM 683 C CA . ALA A 1 90 ? -26.656 -5.734 4.853 1.00 3.35 90 ALA A CA 1
ATOM 684 C C . ALA A 1 90 ? -27.187 -6.383 3.573 1.00 5.84 90 ALA A C 1
ATOM 685 O O . ALA A 1 90 ? -27.598 -7.548 3.574 1.00 5.84 90 ALA A O 1
ATOM 687 N N . ALA A 1 91 ? -27.162 -5.626 2.478 1.00 5.49 91 ALA A N 1
ATOM 688 C CA . ALA A 1 91 ? -27.586 -6.102 1.167 1.00 4.78 91 ALA A CA 1
ATOM 689 C C . ALA A 1 91 ? -26.482 -6.860 0.445 1.00 5.02 91 ALA A C 1
ATOM 690 O O . ALA A 1 91 ? -26.664 -7.269 -0.708 1.00 7.29 91 ALA A O 1
ATOM 692 N N . GLY A 1 92 ? -25.346 -7.036 1.112 1.00 3.52 92 GLY A N 1
ATOM 693 C CA . GLY A 1 92 ? -24.257 -7.791 0.535 1.00 4.27 92 GLY A CA 1
ATOM 694 C C . GLY A 1 92 ? -23.325 -7.014 -0.386 1.00 3.34 92 GLY A C 1
ATOM 695 O O . GLY A 1 92 ? -22.532 -7.626 -1.098 1.00 7.00 92 GLY A O 1
ATOM 696 N N . GLY A 1 93 ? -23.423 -5.683 -0.368 1.00 2.89 93 GLY A N 1
ATOM 697 C CA . GLY A 1 93 ? -22.600 -4.841 -1.224 1.00 3.16 93 GLY A CA 1
ATOM 698 C C . GLY A 1 93 ? -21.369 -4.261 -0.565 1.00 2.12 93 GLY A C 1
ATOM 699 O O . GLY A 1 93 ? -21.133 -4.478 0.622 1.00 4.56 93 GLY A O 1
ATOM 700 N N . ARG A 1 94 ? -20.569 -3.545 -1.362 1.00 2.99 94 ARG A N 1
ATOM 701 C CA . ARG A 1 94 ? -19.366 -2.846 -0.897 1.00 3.53 94 ARG A CA 1
ATOM 702 C C . ARG A 1 94 ? -19.398 -1.437 -1.482 1.00 2.78 94 ARG A C 1
ATOM 703 O O . ARG A 1 94 ? -19.892 -1.242 -2.596 1.00 3.99 94 ARG A O 1
ATOM 711 N N . ILE A 1 95 ? -18.854 -0.464 -0.759 1.00 1.69 95 ILE A N 1
ATOM 712 C CA . ILE A 1 95 ? -18.933 0.924 -1.217 1.00 2.72 95 ILE A CA 1
ATOM 713 C C . ILE A 1 95 ? -17.749 1.772 -0.744 1.00 2.25 95 ILE A C 1
ATOM 714 O O . ILE A 1 95 ? -17.326 1.687 0.416 1.00 2.51 95 ILE A O 1
ATOM 719 N N . PHE A 1 96 ? -17.181 2.537 -1.680 1.00 1.49 96 PHE A N 1
ATOM 720 C CA . PHE A 1 96 ? -16.177 3.535 -1.355 1.00 1.27 96 PHE A CA 1
ATOM 721 C C . PHE A 1 96 ? -16.784 4.915 -1.493 1.00 3.06 96 PHE A C 1
ATOM 722 O O . PHE A 1 96 ? -17.574 5.166 -2.396 1.00 3.35 96 PHE A O 1
ATOM 730 N N . LEU A 1 97 ? -16.372 5.832 -0.640 1.00 1.37 97 LEU A N 1
ATOM 731 C CA . LEU A 1 97 ? -16.769 7.236 -0.758 1.00 1.43 97 LEU A CA 1
ATOM 732 C C . LEU A 1 97 ? -15.800 8.012 -1.641 1.00 1.93 97 LEU A C 1
ATOM 733 O O . LEU A 1 97 ? -14.584 7.993 -1.407 1.00 2.81 97 LEU A O 1
ATOM 738 N N . GLN A 1 98 ? -16.347 8.715 -2.633 1.00 1.95 98 GLN A N 1
ATOM 739 C CA . GLN A 1 98 ? -15.521 9.529 -3.516 1.00 1.49 98 GLN A CA 1
ATOM 740 C C . GLN A 1 98 ? -15.338 10.912 -2.914 1.00 3.32 98 GLN A C 1
ATOM 741 O O . GLN A 1 98 ? -16.306 11.651 -2.751 1.00 3.87 98 GLN A O 1
ATOM 747 N N . LEU A 1 99 ? -14.096 11.260 -2.579 1.00 1.55 99 LEU A N 1
ATOM 748 C CA . LEU A 1 99 ? -13.799 12.526 -1.883 1.00 1.61 99 LEU A CA 1
ATOM 749 C C . LEU A 1 99 ? -13.553 13.659 -2.868 1.00 2.65 99 LEU A C 1
ATOM 750 O O . LEU A 1 99 ? -12.656 13.566 -3.718 1.00 2.89 99 LEU A O 1
ATOM 755 N N . TRP A 1 100 ? -14.328 14.739 -2.739 1.00 3.52 100 TRP A N 1
ATOM 756 C CA . TRP A 1 100 ? -14.403 15.795 -3.753 1.00 3.39 100 TRP A CA 1
ATOM 757 C C . TRP A 1 100 ? -14.046 17.174 -3.221 1.00 3.00 100 TRP A C 1
ATOM 758 O O . TRP A 1 100 ? -14.345 17.507 -2.080 1.00 4.37 100 TRP A O 1
ATOM 769 N N . HIS A 1 101 ? -13.470 17.997 -4.087 1.00 2.13 101 HIS A N 1
ATOM 770 C CA . HIS A 1 101 ? -13.459 19.446 -3.890 1.00 2.57 101 HIS A CA 1
ATOM 771 C C . HIS A 1 101 ? -13.586 20.010 -5.299 1.00 3.96 101 HIS A C 1
ATOM 772 O O . HIS A 1 101 ? -12.768 19.680 -6.167 1.00 4.66 101 HIS A O 1
ATOM 779 N N . VAL A 1 102 ? -14.621 20.812 -5.555 1.00 3.55 102 VAL A N 1
ATOM 780 C CA . VAL A 1 102 ? -14.850 21.282 -6.921 1.00 3.80 102 VAL A CA 1
ATOM 781 C C . VAL A 1 102 ? -13.887 22.355 -7.399 1.00 3.79 102 VAL A C 1
ATOM 782 O O . VAL A 1 102 ? -13.807 22.599 -8.599 1.00 4.75 102 VAL A O 1
ATOM 786 N N . GLY A 1 103 ? -13.148 22.984 -6.492 1.00 3.32 103 GLY A N 1
ATOM 787 C CA . GLY A 1 103 ? -12.305 24.092 -6.893 1.00 2.97 103 GLY A CA 1
ATOM 788 C C . GLY A 1 103 ? -13.063 25.151 -7.682 1.00 4.17 103 GLY A C 1
ATOM 789 O O . GLY A 1 103 ? -14.146 25.568 -7.286 1.00 4.42 103 GLY A O 1
ATOM 790 N N . ARG A 1 104 ? -12.514 25.561 -8.824 1.00 2.81 104 ARG A N 1
ATOM 791 C CA . ARG A 1 104 ? -13.116 26.664 -9.589 1.00 2.57 104 ARG A CA 1
ATOM 792 C C . ARG A 1 104 ? -14.458 26.356 -10.219 1.00 3.80 104 ARG A C 1
ATOM 793 O O . ARG A 1 104 ? -15.124 27.269 -10.708 1.00 5.65 104 ARG A O 1
ATOM 801 N N . ILE A 1 105 ? -14.859 25.085 -10.236 1.00 2.41 105 ILE A N 1
ATOM 802 C CA . ILE A 1 105 ? -16.098 24.711 -10.895 1.00 3.10 105 ILE A CA 1
ATOM 803 C C . ILE A 1 105 ? -17.257 24.855 -9.899 1.00 3.74 105 ILE A C 1
ATOM 804 O O . ILE A 1 105 ? -17.806 23.883 -9.353 1.00 5.18 105 ILE A O 1
ATOM 809 N N . SER A 1 106 ? -17.620 26.113 -9.665 1.00 2.69 106 SER A N 1
ATOM 810 C CA . SER A 1 106 ? -18.620 26.466 -8.650 1.00 3.39 106 SER A CA 1
ATOM 811 C C . SER A 1 106 ? -19.133 27.865 -8.921 1.00 6.68 106 SER A C 1
ATOM 812 O O . SER A 1 106 ? -18.826 28.446 -9.957 1.00 6.66 106 SER A O 1
ATOM 815 N N . HIS A 1 107 ? -19.924 28.397 -7.997 1.00 5.85 107 HIS A N 1
ATOM 816 C CA . HIS A 1 107 ? -20.568 29.697 -8.175 1.00 6.57 107 HIS A CA 1
ATOM 817 C C . HIS A 1 107 ? -20.752 30.272 -6.775 1.00 7.65 107 HIS A C 1
ATOM 818 O O . HIS A 1 107 ? -21.021 29.524 -5.847 1.00 6.94 107 HIS A O 1
ATOM 825 N N . PRO A 1 108 ? -20.617 31.598 -6.610 1.00 6.13 108 PRO A N 1
ATOM 826 C CA . PRO A 1 108 ? -20.697 32.203 -5.269 1.00 6.44 108 PRO A CA 1
ATOM 827 C C . PRO A 1 108 ? -22.019 31.918 -4.543 1.00 7.10 108 PRO A C 1
ATOM 828 O O . PRO A 1 108 ? -22.058 31.969 -3.317 1.00 8.69 108 PRO A O 1
ATOM 832 N N . SER A 1 109 ? -23.072 31.590 -5.283 1.00 9.29 109 SER A N 1
ATOM 833 C CA . SER A 1 109 ? -24.365 31.306 -4.664 1.00 8.53 109 SER A CA 1
ATOM 834 C C . SER A 1 109 ? -24.318 30.076 -3.752 1.00 8.95 109 SER A C 1
ATOM 835 O O . SER A 1 109 ? -25.153 29.933 -2.871 1.00 11.05 109 SER A O 1
ATOM 838 N N . TYR A 1 110 ? -23.336 29.202 -3.976 1.00 6.86 110 TYR A N 1
ATOM 839 C CA . TYR A 1 110 ? -23.177 28.002 -3.159 1.00 6.40 110 TYR A CA 1
ATOM 840 C C . TYR A 1 110 ? -22.211 28.234 -2.012 1.00 6.40 110 TYR A C 1
ATOM 841 O O . TYR A 1 110 ? -22.058 27.368 -1.146 1.00 7.01 110 TYR A O 1
ATOM 850 N N . LEU A 1 111 ? -21.539 29.377 -2.034 1.00 6.62 111 LEU A N 1
ATOM 851 C CA . LEU A 1 111 ? -20.404 29.641 -1.151 1.00 6.01 111 LEU A CA 1
ATOM 852 C C . LEU A 1 111 ? -20.625 30.875 -0.291 1.00 6.98 111 LEU A C 1
ATOM 853 O O . LEU A 1 111 ? -19.662 31.546 0.097 1.00 5.90 111 LEU A O 1
ATOM 858 N N . ASN A 1 112 ? -21.886 31.152 0.025 1.00 7.74 112 ASN A N 1
ATOM 859 C CA . ASN A 1 112 ? -22.251 32.362 0.765 1.00 8.49 112 ASN A CA 1
ATOM 860 C C . ASN A 1 112 ? -21.640 33.647 0.200 1.00 9.05 112 ASN A C 1
ATOM 861 O O . ASN A 1 112 ? -21.303 34.560 0.951 1.00 9.43 112 ASN A O 1
ATOM 866 N N . GLY A 1 113 ? -21.523 33.724 -1.122 1.00 8.78 113 GLY A N 1
ATOM 867 C CA . GLY A 1 113 ? -21.045 34.939 -1.761 1.00 10.98 113 GLY A CA 1
ATOM 868 C C . GLY A 1 113 ? -19.550 34.943 -2.000 1.00 10.08 113 GLY A C 1
ATOM 869 O O . GLY A 1 113 ? -19.035 35.825 -2.695 1.00 12.53 113 GLY A O 1
ATOM 870 N N . GLU A 1 114 ? -18.839 33.966 -1.438 1.00 7.03 114 GLU A N 1
ATOM 871 C CA . GLU A 1 114 ? -17.390 33.903 -1.642 1.00 7.80 114 GLU A CA 1
ATOM 872 C C . GLU A 1 114 ? -17.061 33.365 -3.021 1.00 7.00 114 GLU A C 1
ATOM 873 O O . GLU A 1 114 ? -17.886 32.714 -3.675 1.00 6.59 114 GLU A O 1
ATOM 879 N N . LEU A 1 115 ? -15.847 33.648 -3.471 1.00 5.91 115 LEU A N 1
ATOM 880 C CA . LEU A 1 115 ? -15.356 33.091 -4.725 1.00 5.95 115 LEU A CA 1
ATOM 881 C C . LEU A 1 115 ? -14.893 31.643 -4.589 1.00 5.42 115 LEU A C 1
ATOM 882 O O . LEU A 1 115 ? -14.274 31.265 -3.590 1.00 6.03 115 LEU A O 1
ATOM 887 N N . PRO A 1 116 ? -15.177 30.831 -5.617 1.00 4.53 116 PRO A N 1
ATOM 888 C CA . PRO A 1 116 ? -14.562 29.504 -5.665 1.00 3.59 116 PRO A CA 1
ATOM 889 C C . PRO A 1 116 ? -13.050 29.643 -5.609 1.00 6.07 116 PRO A C 1
ATOM 890 O O . PRO A 1 116 ? -12.510 30.670 -6.015 1.00 6.41 116 PRO A O 1
ATOM 894 N N . VAL A 1 117 ? -12.385 28.619 -5.101 1.00 4.22 117 VAL A N 1
ATOM 895 C CA . VAL A 1 117 ? -10.934 28.632 -4.972 1.00 5.07 117 VAL A CA 1
ATOM 896 C C . VAL A 1 117 ? -10.284 27.697 -5.991 1.00 5.41 117 VAL A C 1
ATOM 897 O O . VAL A 1 117 ? -10.909 26.752 -6.477 1.00 5.97 117 VAL A O 1
ATOM 901 N N . ALA A 1 118 ? -9.035 27.980 -6.318 1.00 4.32 118 ALA A N 1
ATOM 902 C CA . ALA A 1 118 ? -8.338 27.294 -7.405 1.00 3.31 118 ALA A CA 1
ATOM 903 C C . ALA A 1 118 ? -6.828 27.480 -7.253 1.00 6.36 118 ALA A C 1
ATOM 904 O O . ALA A 1 118 ? -6.375 28.343 -6.513 1.00 6.49 118 ALA A O 1
ATOM 906 N N . PRO A 1 119 ? -6.030 26.696 -7.986 1.00 3.67 119 PRO A N 1
ATOM 907 C CA . PRO A 1 119 ? -4.595 27.006 -7.944 1.00 4.47 119 PRO A CA 1
ATOM 908 C C . PRO A 1 119 ? -4.278 28.378 -8.515 1.00 3.48 119 PRO A C 1
ATOM 909 O O . PRO A 1 119 ? -3.404 29.064 -7.986 1.00 4.32 119 PRO A O 1
ATOM 913 N N . SER A 1 120 ? -4.995 28.784 -9.561 1.00 5.16 120 SER A N 1
ATOM 914 C CA . SER A 1 120 ? -4.732 30.066 -10.215 1.00 3.87 120 SER A CA 1
ATOM 915 C C . SER A 1 120 ? -6.040 30.753 -10.586 1.00 6.38 120 SER A C 1
ATOM 916 O O . SER A 1 120 ? -7.054 30.092 -10.772 1.00 4.74 120 SER A O 1
ATOM 919 N N . ALA A 1 121 ? -6.009 32.079 -10.689 1.00 5.96 121 ALA A N 1
ATOM 920 C CA . ALA A 1 121 ? -7.208 32.859 -10.991 1.00 5.99 121 ALA A CA 1
ATOM 921 C C . ALA A 1 121 ? -7.503 32.829 -12.479 1.00 6.96 121 ALA A C 1
ATOM 922 O O . ALA A 1 121 ? -7.263 33.806 -13.198 1.00 6.67 121 ALA A O 1
ATOM 924 N N . ILE A 1 122 ? -8.014 31.690 -12.932 1.00 5.83 122 ILE A N 1
ATOM 925 C CA . ILE A 1 122 ? -8.295 31.454 -14.336 1.00 6.32 122 ILE A CA 1
ATOM 926 C C . ILE A 1 122 ? -9.738 30.992 -14.450 1.00 5.31 122 ILE A C 1
ATOM 927 O O . ILE A 1 122 ? -10.096 29.914 -13.975 1.00 4.82 122 ILE A O 1
ATOM 932 N N . GLN A 1 123 ? -10.563 31.817 -15.078 1.00 7.87 123 GLN A N 1
ATOM 933 C CA . GLN A 1 123 ? -11.988 31.547 -15.232 1.00 8.32 123 GLN A CA 1
ATOM 934 C C . GLN A 1 123 ? -12.238 30.384 -16.190 1.00 7.80 123 GLN A C 1
ATOM 935 O O . GLN A 1 123 ? -11.724 30.379 -17.315 1.00 9.16 123 GLN A O 1
ATOM 941 N N . PRO A 1 124 ? -13.000 29.378 -15.739 1.00 5.95 124 PRO A N 1
ATOM 942 C CA . PRO A 1 124 ? -13.366 28.291 -16.651 1.00 5.87 124 PRO A CA 1
ATOM 943 C C . PRO A 1 124 ? -14.425 28.785 -17.610 1.00 7.97 124 PRO A C 1
ATOM 944 O O . PRO A 1 124 ? -15.267 29.603 -17.228 1.00 9.57 124 PRO A O 1
ATOM 948 N N . LYS A 1 125 ? -14.376 28.298 -18.845 1.00 8.09 125 LYS A N 1
ATOM 949 C CA . LYS A 1 125 ? -15.343 28.691 -19.855 1.00 9.61 125 LYS A CA 1
ATOM 950 C C . LYS A 1 125 ? -16.708 28.068 -19.580 1.00 12.79 125 LYS A C 1
ATOM 951 O O . LYS A 1 125 ? -16.822 27.075 -18.843 1.00 12.45 125 LYS A O 1
ATOM 953 N N . GLY A 1 126 ? -17.736 28.651 -20.187 1.00 12.87 126 GLY A N 1
ATOM 954 C CA . GLY A 1 126 ? -19.057 28.052 -20.185 1.00 13.68 126 GLY A CA 1
ATOM 955 C C . GLY A 1 126 ? -19.946 28.566 -19.074 1.00 13.02 126 GLY A C 1
ATOM 956 O O . GLY A 1 126 ? -19.644 29.569 -18.419 1.00 12.28 126 GLY A O 1
ATOM 957 N N . HIS A 1 127 ? -21.046 27.860 -18.854 1.00 12.97 127 HIS A N 1
ATOM 958 C CA . HIS A 1 127 ? -21.995 28.241 -17.820 1.00 14.08 127 HIS A CA 1
ATOM 959 C C . HIS A 1 127 ? -22.015 27.230 -16.689 1.00 11.52 127 HIS A C 1
ATOM 960 O O . HIS A 1 127 ? -21.720 26.054 -16.878 1.00 12.48 127 HIS A O 1
ATOM 967 N N . VAL A 1 128 ? -22.361 27.694 -15.498 1.00 9.64 128 VAL A N 1
ATOM 968 C CA . VAL A 1 128 ? -22.456 26.782 -14.368 1.00 9.09 128 VAL A CA 1
ATOM 969 C C . VAL A 1 128 ? -23.623 25.828 -14.623 1.00 11.34 128 VAL A C 1
ATOM 970 O O . VAL A 1 128 ? -24.712 26.260 -14.980 1.00 14.18 128 VAL A O 1
ATOM 974 N N . SER A 1 129 ? -23.400 24.530 -14.473 1.00 11.51 129 SER A N 1
ATOM 975 C CA A SER A 1 129 ? -24.473 23.562 -14.658 0.40 13.33 129 SER A CA 1
ATOM 976 C CA B SER A 1 129 ? -24.476 23.566 -14.657 0.60 13.14 129 SER A CA 1
ATOM 977 C C . SER A 1 129 ? -25.526 23.733 -13.571 1.00 15.93 129 SER A C 1
ATOM 978 O O . SER A 1 129 ? -25.191 24.027 -12.422 1.00 16.81 129 SER A O 1
ATOM 983 N N . LEU A 1 130 ? -26.791 23.554 -13.951 1.00 18.23 130 LEU A N 1
ATOM 984 C CA . LEU A 1 130 ? -27.935 23.617 -13.036 1.00 22.10 130 LEU A CA 1
ATOM 985 C C . LEU A 1 130 ? -28.373 25.029 -12.633 1.00 25.05 130 LEU A C 1
ATOM 986 O O . LEU A 1 130 ? -29.576 25.311 -12.564 1.00 27.96 130 LEU A O 1
ATOM 991 N N . VAL A 1 131 ? -27.414 25.915 -12.379 1.00 20.15 131 VAL A N 1
ATOM 992 C CA . VAL A 1 131 ? -27.742 27.280 -11.974 1.00 19.48 131 VAL A CA 1
ATOM 993 C C . VAL A 1 131 ? -28.643 27.963 -13.008 1.00 20.45 131 VAL A C 1
ATOM 994 O O . VAL A 1 131 ? -28.388 27.895 -14.214 1.00 20.01 131 VAL A O 1
ATOM 998 N N . ARG A 1 132 ? -29.711 28.595 -12.524 1.00 24.07 132 ARG A N 1
ATOM 999 C CA . ARG A 1 132 ? -30.615 29.371 -13.371 1.00 25.63 132 ARG A CA 1
ATOM 1000 C C . ARG A 1 132 ? -30.974 30.656 -12.640 1.00 26.07 132 ARG A C 1
ATOM 1001 O O . ARG A 1 132 ? -31.258 30.624 -11.441 1.00 26.04 132 ARG A O 1
ATOM 1003 N N . PRO A 1 133 ? -30.948 31.796 -13.350 1.00 27.19 133 PRO A N 1
ATOM 1004 C CA . PRO A 1 133 ? -30.706 31.897 -14.794 1.00 27.38 133 PRO A CA 1
ATOM 1005 C C . PRO A 1 133 ? -29.276 31.535 -15.162 1.00 24.36 133 PRO A C 1
ATOM 1006 O O . PRO A 1 133 ? -28.398 31.580 -14.297 1.00 24.16 133 PRO A O 1
ATOM 1010 N N . LEU A 1 134 ? -29.058 31.177 -16.425 1.00 23.97 134 LEU A N 1
ATOM 1011 C CA . LEU A 1 134 ? -27.730 30.810 -16.905 1.00 24.24 134 LEU A CA 1
ATOM 1012 C C . LEU A 1 134 ? -26.692 31.837 -16.460 1.00 21.11 134 LEU A C 1
ATOM 1013 O O . LEU A 1 134 ? -26.864 33.041 -16.656 1.00 21.41 134 LEU A O 1
ATOM 1018 N N . SER A 1 135 ? -25.615 31.351 -15.859 1.00 16.12 135 SER A N 1
ATOM 1019 C CA . SER A 1 135 ? -24.570 32.228 -15.352 1.00 13.77 135 SER A CA 1
ATOM 1020 C C . SER A 1 135 ? -23.223 31.708 -15.799 1.00 11.57 135 SER A C 1
ATOM 1021 O O . SER A 1 135 ? -23.019 30.499 -15.865 1.00 10.80 135 SER A O 1
ATOM 1024 N N . ASP A 1 136 ? -22.300 32.617 -16.091 1.00 12.35 136 ASP A N 1
ATOM 1025 C CA . ASP A 1 136 ? -20.912 32.224 -16.286 1.00 11.40 136 ASP A CA 1
ATOM 1026 C C . ASP A 1 136 ? -20.325 31.802 -14.944 1.00 8.48 136 ASP A C 1
ATOM 1027 O O . ASP A 1 136 ? -20.854 32.148 -13.878 1.00 8.17 136 ASP A O 1
ATOM 1032 N N . TYR A 1 137 ? -19.228 31.063 -14.993 1.00 8.49 137 TYR A N 1
ATOM 1033 C CA . TYR A 1 137 ? -18.450 30.833 -13.794 1.00 7.52 137 TYR A CA 1
ATOM 1034 C C . TYR A 1 137 ? -17.797 32.142 -13.377 1.00 7.28 137 TYR A C 1
ATOM 1035 O O . TYR A 1 137 ? -17.475 32.975 -14.217 1.00 8.21 137 TYR A O 1
ATOM 1044 N N . PRO A 1 138 ? -17.593 32.337 -12.079 1.00 7.53 138 PRO A N 1
ATOM 1045 C CA . PRO A 1 138 ? -16.755 33.470 -11.682 1.00 8.12 138 PRO A CA 1
ATOM 1046 C C . PRO A 1 138 ? -15.292 33.203 -12.049 1.00 6.93 138 PRO A C 1
ATOM 1047 O O . PRO A 1 138 ? -14.932 32.087 -12.413 1.00 6.13 138 PRO A O 1
ATOM 1051 N N . THR A 1 139 ? -14.447 34.220 -11.962 1.00 6.22 139 THR A N 1
ATOM 1052 C CA . THR A 1 139 ? -13.012 33.973 -11.912 1.00 6.60 139 THR A CA 1
ATOM 1053 C C . THR A 1 139 ? -12.680 33.562 -10.479 1.00 7.10 139 THR A C 1
ATOM 1054 O O . THR A 1 139 ? -13.026 34.274 -9.532 1.00 6.24 139 THR A O 1
ATOM 1058 N N . PRO A 1 140 ? -12.037 32.396 -10.295 1.00 7.01 140 PRO A N 1
ATOM 1059 C CA . PRO A 1 140 ? -11.766 31.923 -8.931 1.00 3.69 140 PRO A CA 1
ATOM 1060 C C . PRO A 1 140 ? -10.657 32.728 -8.250 1.00 5.15 140 PRO A C 1
ATOM 1061 O O . PRO A 1 140 ? -9.886 33.458 -8.898 1.00 5.27 140 PRO A O 1
ATOM 1065 N N . ARG A 1 141 ? -10.587 32.587 -6.937 1.00 6.56 141 ARG A N 1
ATOM 1066 C CA . ARG A 1 141 ? -9.521 33.171 -6.149 1.00 5.02 141 ARG A CA 1
ATOM 1067 C C . ARG A 1 141 ? -8.368 32.170 -6.064 1.00 5.55 141 ARG A C 1
ATOM 1068 O O . ARG A 1 141 ? -8.572 30.997 -5.740 1.00 7.14 141 ARG A O 1
ATOM 1076 N N . ALA A 1 142 ? -7.158 32.610 -6.383 1.00 5.57 142 ALA A N 1
ATOM 1077 C CA . ALA A 1 142 ? -5.998 31.725 -6.273 1.00 5.72 142 ALA A CA 1
ATOM 1078 C C . ALA A 1 142 ? -5.620 31.516 -4.816 1.00 5.58 142 ALA A C 1
ATOM 1079 O O . ALA A 1 142 ? -5.452 32.461 -4.050 1.00 7.14 142 ALA A O 1
ATOM 1081 N N . LEU A 1 143 ? -5.484 30.256 -4.430 1.00 4.33 143 LEU A N 1
ATOM 1082 C CA . LEU A 1 143 ? -5.257 29.907 -3.045 1.00 5.74 143 LEU A CA 1
ATOM 1083 C C . LEU A 1 143 ? -3.905 30.394 -2.556 1.00 5.88 143 LEU A C 1
ATOM 1084 O O . LEU A 1 143 ? -2.925 30.405 -3.306 1.00 6.81 143 LEU A O 1
ATOM 1089 N N . GLU A 1 144 ? -3.846 30.772 -1.285 1.00 6.45 144 GLU A N 1
ATOM 1090 C CA . GLU A 1 144 ? -2.565 30.983 -0.632 1.00 6.86 144 GLU A CA 1
ATOM 1091 C C . GLU A 1 144 ? -1.929 29.633 -0.322 1.00 7.88 144 GLU A C 1
ATOM 1092 O O . GLU A 1 144 ? -2.624 28.634 -0.145 1.00 7.40 144 GLU A O 1
ATOM 1098 N N . THR A 1 145 ? -0.607 29.593 -0.258 1.00 7.31 145 THR A N 1
ATOM 1099 C CA . THR A 1 145 ? 0.085 28.330 0.017 1.00 8.46 145 THR A CA 1
ATOM 1100 C C . THR A 1 145 ? -0.451 27.650 1.279 1.00 9.67 145 THR A C 1
ATOM 1101 O O . THR A 1 145 ? -0.699 26.439 1.286 1.00 9.83 145 THR A O 1
ATOM 1105 N N . GLU A 1 146 ? -0.645 28.433 2.340 1.00 9.75 146 GLU A N 1
ATOM 1106 C CA . GLU A 1 146 ? -1.141 27.913 3.619 1.00 10.42 146 GLU A CA 1
ATOM 1107 C C . GLU A 1 146 ? -2.529 27.306 3.500 1.00 9.60 146 GLU A C 1
ATOM 1108 O O . GLU A 1 146 ? -2.842 26.318 4.178 1.00 10.90 146 GLU A O 1
ATOM 1110 N N . GLU A 1 147 ? -3.359 27.913 2.659 1.00 6.46 147 GLU A N 1
ATOM 1111 C CA . GLU A 1 147 ? -4.726 27.460 2.456 1.00 7.71 147 GLU A CA 1
ATOM 1112 C C . GLU A 1 147 ? -4.727 26.094 1.800 1.00 8.04 147 GLU A C 1
ATOM 1113 O O . GLU A 1 147 ? -5.658 25.306 1.988 1.00 8.98 147 GLU A O 1
ATOM 1119 N N . ILE A 1 148 ? -3.680 25.803 1.034 1.00 7.11 148 ILE A N 1
ATOM 1120 C CA . ILE A 1 148 ? -3.602 24.494 0.393 1.00 7.10 148 ILE A CA 1
ATOM 1121 C C . ILE A 1 148 ? -3.343 23.421 1.452 1.00 9.12 148 ILE A C 1
ATOM 1122 O O . ILE A 1 148 ? -3.943 22.341 1.409 1.00 7.60 148 ILE A O 1
ATOM 1127 N N . ASN A 1 149 ? -2.488 23.713 2.421 1.00 9.72 149 ASN A N 1
ATOM 1128 C CA . ASN A 1 149 ? -2.347 22.786 3.529 1.00 7.25 149 ASN A CA 1
ATOM 1129 C C . ASN A 1 149 ? -3.676 22.579 4.253 1.00 7.25 149 ASN A C 1
ATOM 1130 O O . ASN A 1 149 ? -4.000 21.465 4.676 1.00 7.97 149 ASN A O 1
ATOM 1135 N N . ASP A 1 150 ? -4.457 23.643 4.392 1.00 6.44 150 ASP A N 1
ATOM 1136 C CA . ASP A 1 150 ? -5.776 23.524 5.025 1.00 8.41 150 ASP A CA 1
ATOM 1137 C C . ASP A 1 150 ? -6.669 22.565 4.235 1.00 7.23 150 ASP A C 1
ATOM 1138 O O . ASP A 1 150 ? -7.444 21.790 4.812 1.00 7.90 150 ASP A O 1
ATOM 1143 N N . ILE A 1 151 ? -6.552 22.612 2.914 1.00 5.27 151 ILE A N 1
ATOM 1144 C CA . ILE A 1 151 ? -7.333 21.725 2.071 1.00 4.23 151 ILE A CA 1
ATOM 1145 C C . ILE A 1 151 ? -6.889 20.275 2.286 1.00 5.55 151 ILE A C 1
ATOM 1146 O O . ILE A 1 151 ? -7.734 19.377 2.356 1.00 5.20 151 ILE A O 1
ATOM 1151 N N . VAL A 1 152 ? -5.581 20.023 2.365 1.00 5.47 152 VAL A N 1
ATOM 1152 C CA . VAL A 1 152 ? -5.112 18.667 2.658 1.00 5.33 152 VAL A CA 1
ATOM 1153 C C . VAL A 1 152 ? -5.736 18.182 3.970 1.00 5.10 152 VAL A C 1
ATOM 1154 O O . VAL A 1 152 ? -6.177 17.038 4.064 1.00 4.87 152 VAL A O 1
ATOM 1158 N N . GLU A 1 153 ? -5.777 19.051 4.979 1.00 3.92 153 GLU A N 1
ATOM 1159 C CA . GLU A 1 153 ? -6.411 18.668 6.245 1.00 5.70 153 GLU A CA 1
ATOM 1160 C C . GLU A 1 153 ? -7.907 18.373 6.111 1.00 5.80 153 GLU A C 1
ATOM 1161 O O . GLU A 1 153 ? -8.439 17.498 6.800 1.00 6.52 153 GLU A O 1
ATOM 1167 N N . ALA A 1 154 ? -8.597 19.092 5.233 1.00 4.69 154 ALA A N 1
ATOM 1168 C CA . ALA A 1 154 ? -10.011 18.811 4.995 1.00 4.80 154 ALA A CA 1
ATOM 1169 C C . ALA A 1 154 ? -10.188 17.431 4.362 1.00 5.31 154 ALA A C 1
ATOM 1170 O O . ALA A 1 154 ? -11.108 16.692 4.709 1.00 4.94 154 ALA A O 1
ATOM 1172 N N . TYR A 1 155 ? -9.310 17.082 3.429 1.00 4.40 155 TYR A N 1
ATOM 1173 C CA . TYR A 1 155 ? -9.353 15.733 2.869 1.00 3.79 155 TYR A CA 1
ATOM 1174 C C . TYR A 1 155 ? -9.008 14.676 3.918 1.00 3.80 155 TYR A C 1
ATOM 1175 O O . TYR A 1 155 ? -9.582 13.595 3.930 1.00 4.17 155 TYR A O 1
ATOM 1184 N N . ARG A 1 156 ? -8.038 14.963 4.776 1.00 3.69 156 ARG A N 1
ATOM 1185 C CA . ARG A 1 156 ? -7.693 14.032 5.838 1.00 4.19 156 ARG A CA 1
ATOM 1186 C C . ARG A 1 156 ? -8.895 13.811 6.750 1.00 3.75 156 ARG A C 1
ATOM 1187 O O . ARG A 1 156 ? -9.289 12.670 7.034 1.00 4.44 156 ARG A O 1
ATOM 1195 N N . SER A 1 157 ? -9.493 14.901 7.210 1.00 4.67 157 SER A N 1
ATOM 1196 C CA A SER A 1 157 ? -10.681 14.802 8.050 0.54 4.81 157 SER A CA 1
ATOM 1197 C CA B SER A 1 157 ? -10.684 14.813 8.047 0.46 4.89 157 SER A CA 1
ATOM 1198 C C . SER A 1 157 ? -11.824 14.088 7.324 1.00 4.79 157 SER A C 1
ATOM 1199 O O . SER A 1 157 ? -12.552 13.304 7.914 1.00 4.65 157 SER A O 1
ATOM 1204 N N . GLY A 1 158 ? -11.981 14.359 6.036 1.00 3.58 158 GLY A N 1
ATOM 1205 C CA . GLY A 1 158 ? -13.013 13.698 5.249 1.00 3.41 158 GLY A CA 1
ATOM 1206 C C . GLY A 1 158 ? -12.763 12.206 5.178 1.00 3.03 158 GLY A C 1
ATOM 1207 O O . GLY A 1 158 ? -13.680 11.402 5.279 1.00 4.23 158 GLY A O 1
ATOM 1208 N N . ALA A 1 159 ? -11.501 11.828 4.989 1.00 3.03 159 ALA A N 1
ATOM 1209 C CA . ALA A 1 159 ? -11.174 10.415 4.947 1.00 3.08 159 ALA A CA 1
ATOM 1210 C C . ALA A 1 159 ? -11.447 9.738 6.303 1.00 2.95 159 ALA A C 1
ATOM 1211 O O . ALA A 1 159 ? -11.968 8.609 6.340 1.00 3.41 159 ALA A O 1
ATOM 1213 N N . GLU A 1 160 ? -11.098 10.421 7.397 1.00 2.83 160 GLU A N 1
ATOM 1214 C CA . GLU A 1 160 ? -11.387 9.926 8.744 1.00 4.08 160 GLU A CA 1
ATOM 1215 C C . GLU A 1 160 ? -12.906 9.765 8.928 1.00 3.76 160 GLU A C 1
ATOM 1216 O O . GLU A 1 160 ? -13.385 8.745 9.447 1.00 4.79 160 GLU A O 1
ATOM 1222 N N . ASN A 1 161 ? -13.662 10.777 8.501 1.00 2.96 161 ASN A N 1
ATOM 1223 C CA . ASN A 1 161 ? -15.115 10.746 8.623 1.00 2.80 161 ASN A CA 1
ATOM 1224 C C . ASN A 1 161 ? -15.745 9.629 7.796 1.00 3.43 161 ASN A C 1
ATOM 1225 O O . ASN A 1 161 ? -16.698 8.985 8.239 1.00 4.78 161 ASN A O 1
ATOM 1230 N N . ALA A 1 162 ? -15.172 9.349 6.630 1.00 2.83 162 ALA A N 1
ATOM 1231 C CA . ALA A 1 162 ? -15.670 8.261 5.809 1.00 3.54 162 ALA A CA 1
ATOM 1232 C C . ALA A 1 162 ? -15.441 6.935 6.524 1.00 2.70 162 ALA A C 1
ATOM 1233 O O . ALA A 1 162 ? -16.265 6.031 6.454 1.00 4.03 162 ALA A O 1
ATOM 1235 N N . LYS A 1 163 ? -14.318 6.820 7.223 1.00 2.71 163 LYS A N 1
ATOM 1236 C CA . LYS A 1 163 ? -14.020 5.587 7.937 1.00 3.09 163 LYS A CA 1
ATOM 1237 C C . LYS A 1 163 ? -14.997 5.409 9.089 1.00 4.37 163 LYS A C 1
ATOM 1238 O O . LYS A 1 163 ? -15.514 4.309 9.301 1.00 5.01 163 LYS A O 1
ATOM 1244 N N . ALA A 1 164 ? -15.256 6.499 9.810 1.00 4.33 164 ALA A N 1
ATOM 1245 C CA . ALA A 1 164 ? -16.252 6.472 10.885 1.00 3.17 164 ALA A CA 1
ATOM 1246 C C . ALA A 1 164 ? -17.647 6.123 10.362 1.00 4.40 164 ALA A C 1
ATOM 1247 O O . ALA A 1 164 ? -18.444 5.480 11.057 1.00 6.27 164 ALA A O 1
ATOM 1249 N N . ALA A 1 165 ? -17.945 6.560 9.144 1.00 3.65 165 ALA A N 1
ATOM 1250 C CA . ALA A 1 165 ? -19.227 6.265 8.511 1.00 3.35 165 ALA A CA 1
ATOM 1251 C C . ALA A 1 165 ? -19.358 4.836 7.961 1.00 4.32 165 ALA A C 1
ATOM 1252 O O . ALA A 1 165 ? -20.376 4.491 7.385 1.00 5.45 165 ALA A O 1
ATOM 1254 N N . GLY A 1 166 ? -18.306 4.034 8.079 1.00 3.14 166 GLY A N 1
ATOM 1255 C CA . GLY A 1 166 ? -18.393 2.621 7.723 1.00 2.73 166 GLY A CA 1
ATOM 1256 C C . GLY A 1 166 ? -18.161 2.256 6.255 1.00 2.40 166 GLY A C 1
ATOM 1257 O O . GLY A 1 166 ? -18.507 1.149 5.834 1.00 3.34 166 GLY A O 1
ATOM 1258 N N . PHE A 1 167 ? -17.580 3.157 5.478 1.00 1.87 167 PHE A N 1
ATOM 1259 C CA . PHE A 1 167 ? -17.198 2.808 4.117 1.00 1.80 167 PHE A CA 1
ATOM 1260 C C . PHE A 1 167 ? -16.150 1.727 4.094 1.00 3.01 167 PHE A C 1
ATOM 1261 O O . PHE A 1 167 ? -15.436 1.514 5.084 1.00 3.85 167 PHE A O 1
ATOM 1269 N N . ASP A 1 168 ? -16.057 1.059 2.948 1.00 1.93 168 ASP A N 1
ATOM 1270 C CA . ASP A 1 168 ? -15.014 0.077 2.731 1.00 2.55 168 ASP A CA 1
ATOM 1271 C C . ASP A 1 168 ? -13.691 0.709 2.292 1.00 2.43 168 ASP A C 1
ATOM 1272 O O . ASP A 1 168 ? -12.646 0.078 2.392 1.00 3.86 168 ASP A O 1
ATOM 1277 N N . GLY A 1 169 ? -13.732 1.977 1.888 1.00 2.18 169 GLY A N 1
ATOM 1278 C CA . GLY A 1 169 ? -12.542 2.650 1.388 1.00 2.30 169 GLY A CA 1
ATOM 1279 C C . GLY A 1 169 ? -12.960 4.016 0.897 1.00 2.17 169 GLY A C 1
ATOM 1280 O O . GLY A 1 169 ? -14.132 4.373 1.007 1.00 3.19 169 GLY A O 1
ATOM 1281 N N . VAL A 1 170 ? -12.000 4.771 0.381 1.00 3.27 170 VAL A N 1
ATOM 1282 C CA . VAL A 1 170 ? -12.299 6.045 -0.256 1.00 3.21 170 VAL A CA 1
ATOM 1283 C C . VAL A 1 170 ? -11.624 6.107 -1.621 1.00 1.91 170 VAL A C 1
ATOM 1284 O O . VAL A 1 170 ? -10.620 5.442 -1.849 1.00 2.60 170 VAL A O 1
ATOM 1288 N N . GLU A 1 171 ? -12.224 6.862 -2.533 1.00 2.16 171 GLU A N 1
ATOM 1289 C CA . GLU A 1 171 ? -11.595 7.113 -3.821 1.00 1.52 171 GLU A CA 1
ATOM 1290 C C . GLU A 1 171 ? -11.340 8.606 -3.888 1.00 2.53 171 GLU A C 1
ATOM 1291 O O . GLU A 1 171 ? -12.242 9.406 -3.607 1.00 2.98 171 GLU A O 1
ATOM 1297 N N . ILE A 1 172 ? -10.126 8.993 -4.258 1.00 2.38 172 ILE A N 1
ATOM 1298 C CA . ILE A 1 172 ? -9.798 10.410 -4.369 1.00 3.57 172 ILE A CA 1
ATOM 1299 C C . ILE A 1 172 ? -10.277 10.898 -5.741 1.00 3.60 172 ILE A C 1
ATOM 1300 O O . ILE A 1 172 ? -9.839 10.368 -6.771 1.00 4.05 172 ILE A O 1
ATOM 1305 N N . HIS A 1 173 ? -11.126 11.925 -5.776 1.00 2.37 173 HIS A N 1
ATOM 1306 C CA . HIS A 1 173 ? -11.589 12.457 -7.067 1.00 2.86 173 HIS A CA 1
ATOM 1307 C C . HIS A 1 173 ? -10.504 13.360 -7.658 1.00 2.93 173 HIS A C 1
ATOM 1308 O O . HIS A 1 173 ? -10.442 14.558 -7.341 1.00 4.05 173 HIS A O 1
ATOM 1315 N N . GLY A 1 174 ? -9.634 12.773 -8.484 1.00 3.13 174 GLY A N 1
ATOM 1316 C CA . GLY A 1 174 ? -8.546 13.504 -9.115 1.00 3.72 174 GLY A CA 1
ATOM 1317 C C . GLY A 1 174 ? -8.871 13.849 -10.553 1.00 3.17 174 GLY A C 1
ATOM 1318 O O . GLY A 1 174 ? -7.963 14.108 -11.350 1.00 2.60 174 GLY A O 1
ATOM 1319 N N . ALA A 1 175 ? -10.161 13.862 -10.871 1.00 2.89 175 ALA A N 1
ATOM 1320 C CA . ALA A 1 175 ? -10.613 13.865 -12.266 1.00 2.71 175 ALA A CA 1
ATOM 1321 C C . ALA A 1 175 ? -11.536 15.032 -12.624 1.00 2.92 175 ALA A C 1
ATOM 1322 O O . ALA A 1 175 ? -11.839 15.894 -11.782 1.00 2.95 175 ALA A O 1
ATOM 1324 N N . ASN A 1 176 ? -11.917 15.061 -13.903 1.00 2.60 176 ASN A N 1
ATOM 1325 C CA . ASN A 1 176 ? -13.002 15.895 -14.435 1.00 3.40 176 ASN A CA 1
ATOM 1326 C C . ASN A 1 176 ? -12.889 17.396 -14.164 1.00 4.15 176 ASN A C 1
ATOM 1327 O O . ASN A 1 176 ? -13.894 18.103 -14.042 1.00 4.57 176 ASN A O 1
ATOM 1332 N N . GLY A 1 177 ? -11.661 17.883 -14.078 1.00 3.17 177 GLY A N 1
ATOM 1333 C CA . GLY A 1 177 ? -11.467 19.313 -13.958 1.00 2.17 177 GLY A CA 1
ATOM 1334 C C . GLY A 1 177 ? -11.769 19.903 -12.603 1.00 2.64 177 GLY A C 1
ATOM 1335 O O . GLY A 1 177 ? -11.903 21.120 -12.498 1.00 4.68 177 GLY A O 1
ATOM 1336 N N . TYR A 1 178 ? -11.870 19.072 -11.571 1.00 2.30 178 TYR A N 1
ATOM 1337 C CA . TYR A 1 178 ? -12.099 19.581 -10.215 1.00 2.39 178 TYR A CA 1
ATOM 1338 C C . TYR A 1 178 ? -10.786 19.970 -9.540 1.00 2.51 178 TYR A C 1
ATOM 1339 O O . TYR A 1 178 ? -9.761 20.044 -10.231 1.00 2.76 178 TYR A O 1
ATOM 1348 N N . LEU A 1 179 ? -10.783 20.248 -8.235 1.00 3.32 179 LEU A N 1
ATOM 1349 C CA . LEU A 1 179 ? -9.637 20.954 -7.624 1.00 2.68 179 LEU A CA 1
ATOM 1350 C C . LEU A 1 179 ? -8.299 20.265 -7.889 1.00 2.42 179 LEU A C 1
ATOM 1351 O O . LEU A 1 179 ? -7.326 20.889 -8.305 1.00 3.54 179 LEU A O 1
ATOM 1356 N N . LEU A 1 180 ? -8.245 18.971 -7.629 1.00 1.80 180 LEU A N 1
ATOM 1357 C CA . LEU A 1 180 ? -6.984 18.256 -7.739 1.00 1.77 180 LEU A CA 1
ATOM 1358 C C . LEU A 1 180 ? -6.464 18.226 -9.176 1.00 1.65 180 LEU A C 1
ATOM 1359 O O . LEU A 1 180 ? -5.258 18.334 -9.422 1.00 2.46 180 LEU A O 1
ATOM 1364 N N . ASP A 1 181 ? -7.393 18.096 -10.119 1.00 1.83 181 ASP A N 1
ATOM 1365 C CA . ASP A 1 181 ? -7.102 18.082 -11.547 1.00 2.41 181 ASP A CA 1
ATOM 1366 C C . ASP A 1 181 ? -6.661 19.485 -12.003 1.00 2.02 181 ASP A C 1
ATOM 1367 O O . ASP A 1 181 ? -5.743 19.622 -12.822 1.00 3.07 181 ASP A O 1
ATOM 1372 N N . GLN A 1 182 ? -7.275 20.522 -11.429 1.00 1.66 182 GLN A N 1
ATOM 1373 C CA . GLN A 1 182 ? -6.879 21.915 -11.699 1.00 2.40 182 GLN A CA 1
ATOM 1374 C C . GLN A 1 182 ? -5.401 22.152 -11.331 1.00 2.98 182 GLN A C 1
ATOM 1375 O O . GLN A 1 182 ? -4.634 22.778 -12.084 1.00 2.40 182 GLN A O 1
ATOM 1381 N N . PHE A 1 183 ? -4.989 21.615 -10.188 1.00 2.82 183 PHE A N 1
ATOM 1382 C CA . PHE A 1 183 ? -3.585 21.692 -9.783 1.00 2.57 183 PHE A CA 1
ATOM 1383 C C . PHE A 1 183 ? -2.689 20.827 -10.679 1.00 2.89 183 PHE A C 1
ATOM 1384 O O . PHE A 1 183 ? -1.576 21.217 -10.975 1.00 3.82 183 PHE A O 1
ATOM 1392 N N . LEU A 1 184 ? -3.208 19.682 -11.127 1.00 2.29 184 LEU A N 1
ATOM 1393 C CA . LEU A 1 184 ? -2.393 18.726 -11.878 1.00 2.57 184 LEU A CA 1
ATOM 1394 C C . LEU A 1 184 ? -1.989 19.239 -13.260 1.00 2.97 184 LEU A C 1
ATOM 1395 O O . LEU A 1 184 ? -0.903 18.934 -13.760 1.00 4.15 184 LEU A O 1
ATOM 1400 N N . GLN A 1 185 ? -2.856 20.033 -13.887 1.00 4.04 185 GLN A N 1
ATOM 1401 C CA . GLN A 1 185 ? -2.676 20.338 -15.310 1.00 3.04 185 GLN A CA 1
ATOM 1402 C C . GLN A 1 185 ? -2.084 21.711 -15.564 1.00 3.22 185 GLN A C 1
ATOM 1403 O O . GLN A 1 185 ? -2.357 22.665 -14.837 1.00 5.29 185 GLN A O 1
ATOM 1409 N N . SER A 1 186 ? -1.268 21.808 -16.602 1.00 2.93 186 SER A N 1
ATOM 1410 C CA . SER A 1 186 ? -0.515 23.026 -16.837 1.00 4.67 186 SER A CA 1
ATOM 1411 C C . SER A 1 186 ? -1.375 24.227 -17.227 1.00 4.04 186 SER A C 1
ATOM 1412 O O . SER A 1 186 ? -1.010 25.349 -16.904 1.00 6.60 186 SER A O 1
ATOM 1415 N N . SER A 1 187 ? -2.501 24.020 -17.909 1.00 3.94 187 SER A N 1
ATOM 1416 C CA . SER A 1 187 ? -3.300 25.168 -18.330 1.00 4.17 187 SER A CA 1
ATOM 1417 C C . SER A 1 187 ? -3.968 25.904 -17.172 1.00 5.75 187 SER A C 1
ATOM 1418 O O . SER A 1 187 ? -4.219 27.111 -17.264 1.00 8.34 187 SER A O 1
ATOM 1421 N N . THR A 1 188 ? -4.244 25.181 -16.093 1.00 4.45 188 THR A N 1
ATOM 1422 C CA . THR A 1 188 ? -5.036 25.721 -14.998 1.00 4.16 188 THR A CA 1
ATOM 1423 C C . THR A 1 188 ? -4.153 26.080 -13.807 1.00 3.87 188 THR A C 1
ATOM 1424 O O . THR A 1 188 ? -4.588 26.790 -12.893 1.00 4.93 188 THR A O 1
ATOM 1428 N N . ASN A 1 189 ? -2.925 25.575 -13.811 1.00 3.70 189 ASN A N 1
ATOM 1429 C CA . ASN A 1 189 ? -1.996 25.847 -12.720 1.00 3.53 189 ASN A CA 1
ATOM 1430 C C . ASN A 1 189 ? -0.816 26.676 -13.192 1.00 5.94 189 ASN A C 1
ATOM 1431 O O . ASN A 1 189 ? 0.058 26.176 -13.898 1.00 6.41 189 ASN A O 1
ATOM 1436 N N . GLN A 1 190 ? -0.821 27.962 -12.851 1.00 4.44 190 GLN A N 1
ATOM 1437 C CA . GLN A 1 190 ? 0.294 28.848 -13.167 1.00 6.89 190 GLN A CA 1
ATOM 1438 C C . GLN A 1 190 ? 1.014 29.287 -11.892 1.00 7.46 190 GLN A C 1
ATOM 1439 O O . GLN A 1 190 ? 1.660 30.344 -11.871 1.00 8.03 190 GLN A O 1
ATOM 1445 N N . ARG A 1 191 ? 0.884 28.499 -10.826 1.00 4.58 191 ARG A N 1
ATOM 1446 C CA . ARG A 1 191 ? 1.528 28.822 -9.547 1.00 5.33 191 ARG A CA 1
ATOM 1447 C C . ARG A 1 191 ? 3.045 28.734 -9.608 1.00 5.27 191 ARG A C 1
ATOM 1448 O O . ARG A 1 191 ? 3.602 28.014 -10.436 1.00 4.90 191 ARG A O 1
ATOM 1456 N N . THR A 1 192 ? 3.721 29.450 -8.712 1.00 6.42 192 THR A N 1
ATOM 1457 C CA . THR A 1 192 ? 5.171 29.367 -8.624 1.00 7.50 192 THR A CA 1
ATOM 1458 C C . THR A 1 192 ? 5.686 28.976 -7.232 1.00 6.60 192 THR A C 1
ATOM 1459 O O . THR A 1 192 ? 6.895 29.057 -6.958 1.00 8.01 192 THR A O 1
ATOM 1463 N N . ASP A 1 193 ? 4.783 28.542 -6.356 1.00 5.14 193 ASP A N 1
ATOM 1464 C CA . ASP A 1 193 ? 5.187 27.937 -5.085 1.00 6.41 193 ASP A CA 1
ATOM 1465 C C . ASP A 1 193 ? 5.420 26.437 -5.260 1.00 5.60 193 ASP A C 1
ATOM 1466 O O . ASP A 1 193 ? 5.562 25.951 -6.386 1.00 6.50 193 ASP A O 1
ATOM 1471 N N . ARG A 1 194 ? 5.444 25.699 -4.154 1.00 7.70 194 ARG A N 1
ATOM 1472 C CA . ARG A 1 194 ? 5.696 24.255 -4.227 1.00 5.69 194 ARG A CA 1
ATOM 1473 C C . ARG A 1 194 ? 4.587 23.484 -4.943 1.00 5.40 194 ARG A C 1
ATOM 1474 O O . ARG A 1 194 ? 4.750 22.305 -5.242 1.00 5.39 194 ARG A O 1
ATOM 1482 N N . TYR A 1 195 ? 3.464 24.148 -5.225 1.00 6.99 195 TYR A N 1
ATOM 1483 C CA . TYR A 1 195 ? 2.309 23.492 -5.846 1.00 7.29 195 TYR A CA 1
ATOM 1484 C C . TYR A 1 195 ? 2.131 23.786 -7.324 1.00 6.46 195 TYR A C 1
ATOM 1485 O O . TYR A 1 195 ? 1.130 23.375 -7.906 1.00 7.38 195 TYR A O 1
ATOM 1494 N N . GLY A 1 196 ? 3.088 24.474 -7.936 1.00 5.69 196 GLY A N 1
ATOM 1495 C CA . GLY A 1 196 ? 3.032 24.634 -9.370 1.00 5.68 196 GLY A CA 1
ATOM 1496 C C . GLY A 1 196 ? 4.397 24.847 -9.986 1.00 5.44 196 GLY A C 1
ATOM 1497 O O . GLY A 1 196 ? 5.380 24.994 -9.276 1.00 7.28 196 GLY A O 1
ATOM 1498 N N . GLY A 1 197 ? 4.450 24.861 -11.314 1.00 6.87 197 GLY A N 1
ATOM 1499 C CA . GLY A 1 197 ? 5.657 25.247 -12.023 1.00 9.88 197 GLY A CA 1
ATOM 1500 C C . GLY A 1 197 ? 6.625 24.129 -12.376 1.00 11.81 197 GLY A C 1
ATOM 1501 O O . GLY A 1 197 ? 7.702 24.391 -12.910 1.00 13.01 197 GLY A O 1
ATOM 1502 N N . SER A 1 198 ? 6.249 22.896 -12.056 1.00 7.03 198 SER A N 1
ATOM 1503 C CA . SER A 1 198 ? 6.944 21.686 -12.485 1.00 5.80 198 SER A CA 1
ATOM 1504 C C . SER A 1 198 ? 5.939 20.547 -12.365 1.00 5.32 198 SER A C 1
ATOM 1505 O O . SER A 1 198 ? 4.930 20.695 -11.677 1.00 5.55 198 SER A O 1
ATOM 1508 N N . LEU A 1 199 ? 6.211 19.412 -13.011 1.00 5.81 199 LEU A N 1
ATOM 1509 C CA . LEU A 1 199 ? 5.311 18.268 -12.896 1.00 5.25 199 LEU A CA 1
ATOM 1510 C C . LEU A 1 199 ? 5.233 17.756 -11.455 1.00 4.60 199 LEU A C 1
ATOM 1511 O O . LEU A 1 199 ? 4.141 17.481 -10.930 1.00 4.83 199 LEU A O 1
ATOM 1516 N N . GLU A 1 200 ? 6.394 17.659 -10.809 1.00 5.44 200 GLU A N 1
ATOM 1517 C CA . GLU A 1 200 ? 6.440 17.237 -9.426 1.00 4.96 200 GLU A CA 1
ATOM 1518 C C . GLU A 1 200 ? 5.555 18.157 -8.580 1.00 4.28 200 GLU A C 1
ATOM 1519 O O . GLU A 1 200 ? 4.774 17.696 -7.732 1.00 5.05 200 GLU A O 1
ATOM 1525 N N . ASN A 1 201 ? 5.659 19.458 -8.823 1.00 4.34 201 ASN A N 1
ATOM 1526 C CA . ASN A 1 201 ? 4.884 20.406 -8.051 1.00 4.14 201 ASN A CA 1
ATOM 1527 C C . ASN A 1 201 ? 3.394 20.359 -8.383 1.00 2.96 201 ASN A C 1
ATOM 1528 O O . ASN A 1 201 ? 2.568 20.499 -7.490 1.00 4.73 201 ASN A O 1
ATOM 1533 N N . ARG A 1 202 ? 3.049 20.173 -9.654 1.00 4.02 202 ARG A N 1
ATOM 1534 C CA . ARG A 1 202 ? 1.644 20.096 -10.048 1.00 5.56 202 ARG A CA 1
ATOM 1535 C C . ARG A 1 202 ? 0.951 18.859 -9.486 1.00 6.21 202 ARG A C 1
ATOM 1536 O O . ARG A 1 202 ? -0.221 18.919 -9.114 1.00 4.26 202 ARG A O 1
ATOM 1544 N N . ALA A 1 203 ? 1.675 17.745 -9.404 1.00 5.80 203 ALA A N 1
ATOM 1545 C CA . ALA A 1 203 ? 1.095 16.520 -8.859 1.00 4.47 203 ALA A CA 1
ATOM 1546 C C . ALA A 1 203 ? 1.086 16.519 -7.330 1.00 4.09 203 ALA A C 1
ATOM 1547 O O . ALA A 1 203 ? 0.425 15.686 -6.698 1.00 4.53 203 ALA A O 1
ATOM 1549 N N . ARG A 1 204 ? 1.802 17.465 -6.733 1.00 3.11 204 ARG A N 1
ATOM 1550 C CA . ARG A 1 204 ? 2.017 17.445 -5.287 1.00 2.93 204 ARG A CA 1
ATOM 1551 C C . ARG A 1 204 ? 0.722 17.402 -4.471 1.00 3.79 204 ARG A C 1
ATOM 1552 O O . ARG A 1 204 ? 0.602 16.607 -3.540 1.00 5.20 204 ARG A O 1
ATOM 1560 N N . LEU A 1 205 ? -0.245 18.259 -4.787 1.00 3.54 205 LEU A N 1
ATOM 1561 C CA . LEU A 1 205 ? -1.464 18.289 -3.984 1.00 3.36 205 LEU A CA 1
ATOM 1562 C C . LEU A 1 205 ? -2.198 16.944 -4.028 1.00 3.22 205 LEU A C 1
ATOM 1563 O O . LEU A 1 205 ? -2.595 16.418 -2.987 1.00 2.74 205 LEU A O 1
ATOM 1568 N N . LEU A 1 206 ? -2.384 16.393 -5.226 1.00 2.67 206 LEU A N 1
ATOM 1569 C CA . LEU A 1 206 ? -3.021 15.085 -5.357 1.00 1.71 206 LEU A CA 1
ATOM 1570 C C . LEU A 1 206 ? -2.306 14.040 -4.503 1.00 2.73 206 LEU A C 1
ATOM 1571 O O . LEU A 1 206 ? -2.960 13.235 -3.822 1.00 3.95 206 LEU A O 1
ATOM 1576 N N . LEU A 1 207 ? -0.979 14.037 -4.547 1.00 4.42 207 LEU A N 1
ATOM 1577 C CA . LEU A 1 207 ? -0.207 13.073 -3.754 1.00 4.60 207 LEU A CA 1
ATOM 1578 C C . LEU A 1 207 ? -0.237 13.323 -2.239 1.00 4.21 207 LEU A C 1
ATOM 1579 O O . LEU A 1 207 ? -0.263 12.364 -1.462 1.00 5.45 207 LEU A O 1
ATOM 1584 N N . GLU A 1 208 ? -0.278 14.589 -1.815 1.00 2.64 208 GLU A N 1
ATOM 1585 C CA . GLU A 1 208 ? -0.419 14.890 -0.383 1.00 3.29 208 GLU A CA 1
ATOM 1586 C C . GLU A 1 208 ? -1.786 14.448 0.134 1.00 4.21 208 GLU A C 1
ATOM 1587 O O . GLU A 1 208 ? -1.902 13.902 1.231 1.00 4.58 208 GLU A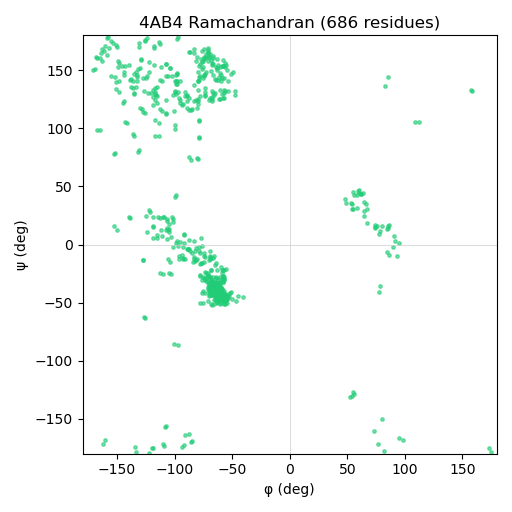 O 1
ATOM 1593 N N . VAL A 1 209 ? -2.829 14.648 -0.670 1.00 3.60 209 VAL A N 1
ATOM 1594 C CA . VAL A 1 209 ? -4.169 14.227 -0.271 1.00 2.26 209 VAL A CA 1
ATOM 1595 C C . VAL A 1 209 ? -4.205 12.697 -0.239 1.00 3.99 209 VAL A C 1
ATOM 1596 O O . VAL A 1 209 ? -4.768 12.096 0.675 1.00 5.24 209 VAL A O 1
ATOM 1600 N N . THR A 1 210 ? -3.599 12.062 -1.233 1.00 3.76 210 THR A N 1
ATOM 1601 C CA . THR A 1 210 ? -3.548 10.603 -1.265 1.00 3.05 210 THR A CA 1
ATOM 1602 C C . THR A 1 210 ? -2.805 10.061 -0.040 1.00 3.84 210 THR A C 1
ATOM 1603 O O . THR A 1 210 ? -3.265 9.121 0.609 1.00 2.82 210 THR A O 1
ATOM 1607 N N . ASP A 1 211 ? -1.672 10.672 0.286 1.00 3.36 211 ASP A N 1
ATOM 1608 C CA . ASP A 1 211 ? -0.903 10.244 1.457 1.00 2.50 211 ASP A CA 1
ATOM 1609 C C . ASP A 1 211 ? -1.684 10.414 2.779 1.00 3.21 211 ASP A C 1
ATOM 1610 O O . ASP A 1 211 ? -1.563 9.596 3.689 1.00 5.13 211 ASP A O 1
ATOM 1615 N N . ALA A 1 212 ? -2.466 11.478 2.889 1.00 2.93 212 ALA A N 1
ATOM 1616 C CA . ALA A 1 212 ? -3.308 11.679 4.058 1.00 3.83 212 ALA A CA 1
ATOM 1617 C C . ALA A 1 212 ? -4.329 10.560 4.155 1.00 4.46 212 ALA A C 1
ATOM 1618 O O . ALA A 1 212 ? -4.551 10.016 5.229 1.00 4.65 212 ALA A O 1
ATOM 1620 N N . ALA A 1 213 ? -4.964 10.231 3.029 1.00 3.47 213 ALA A N 1
ATOM 1621 C CA . ALA A 1 213 ? -5.906 9.129 3.000 1.00 3.19 213 ALA A CA 1
ATOM 1622 C C . ALA A 1 213 ? -5.248 7.801 3.349 1.00 2.85 213 ALA A C 1
ATOM 1623 O O . ALA A 1 213 ? -5.858 6.965 4.025 1.00 3.89 213 ALA A O 1
ATOM 1625 N N . ILE A 1 214 ? -4.033 7.598 2.845 1.00 3.24 214 ILE A N 1
ATOM 1626 C CA . ILE A 1 214 ? -3.259 6.394 3.168 1.00 2.90 214 ILE A CA 1
ATOM 1627 C C . ILE A 1 214 ? -3.035 6.260 4.671 1.00 3.02 214 ILE A C 1
ATOM 1628 O O . ILE A 1 214 ? -3.155 5.178 5.221 1.00 3.82 214 ILE A O 1
ATOM 1633 N N . GLU A 1 215 ? -2.706 7.351 5.337 1.00 5.42 215 GLU A N 1
ATOM 1634 C CA . GLU A 1 215 ? -2.515 7.277 6.785 1.00 6.39 215 GLU A CA 1
ATOM 1635 C C . GLU A 1 215 ? -3.784 6.813 7.510 1.00 6.20 215 GLU A C 1
ATOM 1636 O O . GLU A 1 215 ? -3.719 6.050 8.471 1.00 6.73 215 GLU A O 1
ATOM 1642 N N . VAL A 1 216 ? -4.939 7.256 7.035 1.00 3.55 216 VAL A N 1
ATOM 1643 C CA . VAL A 1 216 ? -6.225 6.885 7.654 1.00 3.21 216 VAL A CA 1
ATOM 1644 C C . VAL A 1 216 ? -6.659 5.463 7.332 1.00 3.77 216 VAL A C 1
ATOM 1645 O O . VAL A 1 216 ? -7.165 4.753 8.201 1.00 4.59 216 VAL A O 1
ATOM 1649 N N . TRP A 1 217 ? -6.446 5.048 6.080 1.00 3.68 217 TRP A N 1
ATOM 1650 C CA . TRP A 1 217 ? -7.094 3.853 5.540 1.00 3.15 217 TRP A CA 1
ATOM 1651 C C . TRP A 1 217 ? -6.168 2.695 5.233 1.00 3.15 217 TRP A C 1
ATOM 1652 O O . TRP A 1 217 ? -6.612 1.549 5.156 1.00 4.48 217 TRP A O 1
ATOM 1663 N N . GLY A 1 218 ? -4.898 3.005 5.002 1.00 3.25 218 GLY A N 1
ATOM 1664 C CA . GLY A 1 218 ? -4.017 2.085 4.296 1.00 3.59 218 GLY A CA 1
ATOM 1665 C C . GLY A 1 218 ? -4.226 2.247 2.798 1.00 3.09 218 GLY A C 1
ATOM 1666 O O . GLY A 1 218 ? -5.363 2.366 2.309 1.00 3.60 218 GLY A O 1
ATOM 1667 N N . ALA A 1 219 ? -3.124 2.274 2.048 1.00 3.00 219 ALA A N 1
ATOM 1668 C CA . ALA A 1 219 ? -3.221 2.468 0.611 1.00 2.93 219 ALA A CA 1
ATOM 1669 C C . ALA A 1 219 ? -4.075 1.416 -0.073 1.00 4.31 219 ALA A C 1
ATOM 1670 O O . ALA A 1 219 ? -4.704 1.691 -1.103 1.00 4.98 219 ALA A O 1
ATOM 1672 N N . GLN A 1 220 ? -4.104 0.207 0.469 1.00 4.49 220 GLN A N 1
ATOM 1673 C CA . GLN A 1 220 ? -4.834 -0.836 -0.232 1.00 5.98 220 GLN A CA 1
ATOM 1674 C C . GLN A 1 220 ? -6.367 -0.713 -0.053 1.00 5.17 220 GLN A C 1
ATOM 1675 O O . GLN A 1 220 ? -7.134 -1.555 -0.530 1.00 4.98 220 GLN A O 1
ATOM 1681 N N . ARG A 1 221 ? -6.810 0.361 0.603 1.00 4.26 221 ARG A N 1
ATOM 1682 C CA . ARG A 1 221 ? -8.225 0.708 0.673 1.00 4.01 221 ARG A CA 1
ATOM 1683 C C . ARG A 1 221 ? -8.477 2.133 0.169 1.00 2.88 221 ARG A C 1
ATOM 1684 O O . ARG A 1 221 ? -9.474 2.764 0.511 1.00 3.56 221 ARG A O 1
ATOM 1692 N N . VAL A 1 222 ? -7.567 2.618 -0.677 1.00 1.61 222 VAL A N 1
ATOM 1693 C CA . VAL A 1 222 ? -7.707 3.933 -1.299 1.00 2.42 222 VAL A CA 1
ATOM 1694 C C . VAL A 1 222 ? -7.566 3.760 -2.809 1.00 1.74 222 VAL A C 1
ATOM 1695 O O . VAL A 1 222 ? -6.625 3.115 -3.273 1.00 2.77 222 VAL A O 1
ATOM 1699 N N . GLY A 1 223 ? -8.488 4.359 -3.571 1.00 2.38 223 GLY A N 1
ATOM 1700 C CA . GLY A 1 223 ? -8.371 4.405 -5.019 1.00 3.02 223 GLY A CA 1
ATOM 1701 C C . GLY A 1 223 ? -8.270 5.844 -5.469 1.00 1.69 223 GLY A C 1
ATOM 1702 O O . GLY A 1 223 ? -8.486 6.764 -4.671 1.00 2.20 223 GLY A O 1
ATOM 1703 N N . VAL A 1 224 ? -7.935 6.050 -6.741 1.00 1.58 224 VAL A N 1
ATOM 1704 C CA . VAL A 1 224 ? -7.872 7.390 -7.318 1.00 1.63 224 VAL A CA 1
ATOM 1705 C C . VAL A 1 224 ? -8.578 7.434 -8.655 1.00 1.39 224 VAL A C 1
ATOM 1706 O O . VAL A 1 224 ? -8.375 6.559 -9.496 1.00 2.67 224 VAL A O 1
ATOM 1710 N N . HIS A 1 225 ? -9.374 8.477 -8.847 1.00 1.40 225 HIS A N 1
ATOM 1711 C CA . HIS A 1 225 ? -10.118 8.692 -10.098 1.00 1.36 225 HIS A CA 1
ATOM 1712 C C . HIS A 1 225 ? -9.352 9.707 -10.955 1.00 2.08 225 HIS A C 1
ATOM 1713 O O . HIS A 1 225 ? -8.947 10.749 -10.454 1.00 3.31 225 HIS A O 1
ATOM 1720 N N . LEU A 1 226 ? -9.152 9.392 -12.235 1.00 1.42 226 LEU A N 1
ATOM 1721 C CA . LEU A 1 226 ? -8.465 10.286 -13.172 1.00 1.52 226 LEU A CA 1
ATOM 1722 C C . LEU A 1 226 ? -9.282 10.479 -14.437 1.00 2.00 226 LEU A C 1
ATOM 1723 O O . LEU A 1 226 ? -10.125 9.647 -14.768 1.00 2.50 226 LEU A O 1
ATOM 1728 N N . ALA A 1 227 ? -8.999 11.568 -15.149 1.00 3.25 227 ALA A N 1
ATOM 1729 C CA . ALA A 1 227 ? -9.606 11.833 -16.458 1.00 1.91 227 ALA A CA 1
ATOM 1730 C C . ALA A 1 227 ? -8.484 12.221 -17.410 1.00 1.31 227 ALA A C 1
ATOM 1731 O O . ALA A 1 227 ? -8.253 13.408 -17.676 1.00 2.83 227 ALA A O 1
ATOM 1733 N N . PRO A 1 228 ? -7.759 11.219 -17.915 1.00 1.28 228 PRO A N 1
ATOM 1734 C CA . PRO A 1 228 ? -6.509 11.475 -18.647 1.00 3.12 228 PRO A CA 1
AT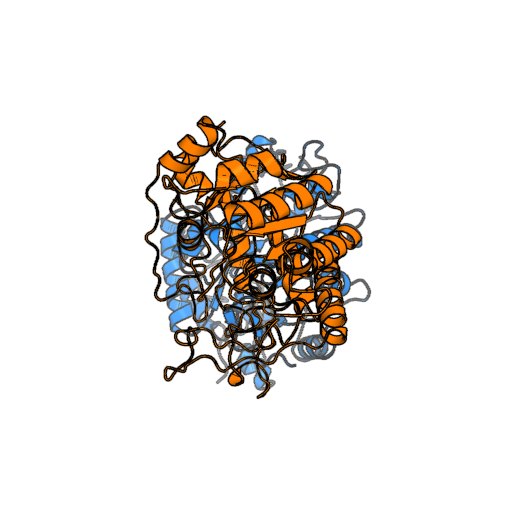OM 1735 C C . PRO A 1 228 ? -6.660 12.130 -20.021 1.00 3.88 228 PRO A C 1
ATOM 1736 O O . PRO A 1 228 ? -5.645 12.570 -20.556 1.00 4.42 228 PRO A O 1
ATOM 1740 N N . ARG A 1 229 ? -7.866 12.184 -20.588 1.00 3.90 229 ARG A N 1
ATOM 1741 C CA . ARG A 1 229 ? -8.067 12.915 -21.842 1.00 4.21 229 ARG A CA 1
ATOM 1742 C C . ARG A 1 229 ? -8.312 14.423 -21.633 1.00 4.45 229 ARG A C 1
ATOM 1743 O O . ARG A 1 229 ? -8.372 15.204 -22.584 1.00 5.28 229 ARG A O 1
ATOM 1751 N N . ALA A 1 230 ? -8.462 14.837 -20.376 1.00 4.51 230 ALA A N 1
ATOM 1752 C CA . ALA A 1 230 ? -8.519 16.275 -20.046 1.00 3.57 230 ALA A CA 1
ATOM 1753 C C . ALA A 1 230 ? -9.599 16.985 -20.845 1.00 5.22 230 ALA A C 1
ATOM 1754 O O . ALA A 1 230 ? -9.392 18.087 -21.381 1.00 6.93 230 ALA A O 1
ATOM 1756 N N . ASP A 1 231 ? -10.759 16.343 -20.904 1.00 3.57 231 ASP A N 1
ATOM 1757 C CA . ASP A 1 231 ? -11.818 16.732 -21.835 1.00 3.98 231 ASP A CA 1
ATOM 1758 C C . ASP A 1 231 ? -13.110 17.255 -21.186 1.00 7.47 231 ASP A C 1
ATOM 1759 O O . ASP A 1 231 ? -14.083 17.540 -21.888 1.00 10.01 231 ASP A O 1
ATOM 1764 N N . ALA A 1 232 ? -13.118 17.419 -19.869 1.00 4.63 232 ALA A N 1
ATOM 1765 C CA . ALA A 1 232 ? -14.280 17.984 -19.183 1.00 5.27 232 ALA A CA 1
ATOM 1766 C C . ALA A 1 232 ? -13.891 19.184 -18.362 1.00 5.34 232 ALA A C 1
ATOM 1767 O O . ALA A 1 232 ? -12.827 19.209 -17.742 1.00 5.88 232 ALA A O 1
ATOM 1769 N N . HIS A 1 233 ? -14.777 20.169 -18.329 1.00 3.53 233 HIS A N 1
ATOM 1770 C CA . HIS A 1 233 ? -14.579 21.371 -17.512 1.00 4.62 233 HIS A CA 1
ATOM 1771 C C . HIS A 1 233 ? -13.341 22.199 -17.842 1.00 5.94 233 HIS A C 1
ATOM 1772 O O . HIS A 1 233 ? -12.617 22.657 -16.943 1.00 5.53 233 HIS A O 1
ATOM 1779 N N . ASP A 1 234 ? -13.120 22.392 -19.140 1.00 4.75 234 ASP A N 1
ATOM 1780 C CA . ASP A 1 234 ? -12.163 23.379 -19.635 1.00 3.66 234 ASP A CA 1
ATOM 1781 C C . ASP A 1 234 ? -10.748 23.104 -19.132 1.00 3.98 234 ASP A C 1
ATOM 1782 O O . ASP A 1 234 ? -10.040 24.006 -18.698 1.00 5.88 234 ASP A O 1
ATOM 1787 N N . MET A 1 235 ? -10.344 21.844 -19.240 1.00 3.48 235 MET A N 1
ATOM 1788 C CA . MET A 1 235 ? -8.998 21.434 -18.827 1.00 1.55 235 MET A CA 1
ATOM 1789 C C . MET A 1 235 ? -8.034 21.465 -20.005 1.00 5.99 235 MET A C 1
ATOM 1790 O O . MET A 1 235 ? -8.375 21.957 -21.083 1.00 6.45 235 MET A O 1
ATOM 1795 N N . GLY A 1 236 ? -6.820 20.996 -19.776 1.00 3.88 236 GLY A N 1
ATOM 1796 C CA . GLY A 1 236 ? -5.793 21.049 -20.801 1.00 4.15 236 GLY A CA 1
ATOM 1797 C C . GLY A 1 236 ? -4.425 20.972 -20.158 1.00 5.37 236 GLY A C 1
ATOM 1798 O O . GLY A 1 236 ? -4.120 21.713 -19.230 1.00 5.18 236 GLY A O 1
ATOM 1799 N N . ASP A 1 237 ? -3.579 20.101 -20.699 1.00 6.22 237 ASP A N 1
ATOM 1800 C CA . ASP A 1 237 ? -2.231 19.939 -20.182 1.00 5.10 237 ASP A CA 1
ATOM 1801 C C . ASP A 1 237 ? -1.274 19.826 -21.348 1.00 6.36 237 ASP A C 1
ATOM 1802 O O . ASP A 1 237 ? -1.597 19.207 -22.361 1.00 8.06 237 ASP A O 1
ATOM 1807 N N . ALA A 1 238 ? -0.099 20.411 -21.185 1.00 4.51 238 ALA A N 1
ATOM 1808 C CA . ALA A 1 238 ? 0.899 20.446 -22.261 1.00 4.08 238 ALA A CA 1
ATOM 1809 C C . ALA A 1 238 ? 1.514 19.088 -22.605 1.00 6.65 238 ALA A C 1
ATOM 1810 O O . ALA A 1 238 ? 2.028 18.911 -23.701 1.00 7.68 238 ALA A O 1
ATOM 1812 N N . ASP A 1 239 ? 1.470 18.134 -21.681 1.00 4.53 239 ASP A N 1
ATOM 1813 C CA . ASP A 1 239 ? 2.011 16.817 -21.968 1.00 4.35 239 ASP A CA 1
ATOM 1814 C C . ASP A 1 239 ? 1.261 15.819 -21.125 1.00 4.88 239 ASP A C 1
ATOM 1815 O O . ASP A 1 239 ? 1.761 15.351 -20.094 1.00 4.55 239 ASP A O 1
ATOM 1820 N N . ARG A 1 240 ? 0.059 15.467 -21.555 1.00 6.37 240 ARG A N 1
ATOM 1821 C CA . ARG A 1 240 ? -0.722 14.639 -20.653 1.00 8.14 240 ARG A CA 1
ATOM 1822 C C . ARG A 1 240 ? -0.192 13.208 -20.538 1.00 6.17 240 ARG A C 1
ATOM 1823 O O . ARG A 1 240 ? -0.366 12.592 -19.505 1.00 4.17 240 ARG A O 1
ATOM 1831 N N . ALA A 1 241 ? 0.463 12.675 -21.572 1.00 6.04 241 ALA A N 1
ATOM 1832 C CA . ALA A 1 241 ? 1.113 11.382 -21.443 1.00 5.49 241 ALA A CA 1
ATOM 1833 C C . ALA A 1 241 ? 2.123 11.409 -20.297 1.00 2.76 241 ALA A C 1
ATOM 1834 O O . ALA A 1 241 ? 2.200 10.466 -19.505 1.00 4.88 241 ALA A O 1
ATOM 1836 N N . GLU A 1 242 ? 2.897 12.490 -20.204 1.00 4.15 242 GLU A N 1
ATOM 1837 C CA . GLU A 1 242 ? 3.882 12.624 -19.128 1.00 3.38 242 GLU A CA 1
ATOM 1838 C C . GLU A 1 242 ? 3.203 12.848 -17.778 1.00 3.19 242 GLU A C 1
ATOM 1839 O O . GLU A 1 242 ? 3.522 12.181 -16.788 1.00 4.98 242 GLU A O 1
ATOM 1845 N N . THR A 1 243 ? 2.270 13.788 -17.745 1.00 3.23 243 THR A N 1
ATOM 1846 C CA . THR A 1 243 ? 1.568 14.112 -16.503 1.00 3.77 243 THR A CA 1
ATOM 1847 C C . THR A 1 243 ? 0.892 12.899 -15.882 1.00 3.97 243 THR A C 1
ATOM 1848 O O . THR A 1 243 ? 1.081 12.615 -14.682 1.00 3.12 243 THR A O 1
ATOM 1852 N N . PHE A 1 244 ? 0.106 12.174 -16.672 1.00 2.65 244 PHE A N 1
ATOM 1853 C CA . PHE A 1 244 ? -0.681 11.098 -16.085 1.00 1.59 244 PHE A CA 1
ATOM 1854 C C . PHE A 1 244 ? 0.131 9.845 -15.797 1.00 2.79 244 PHE A C 1
ATOM 1855 O O . PHE A 1 244 ? -0.193 9.092 -14.882 1.00 4.02 244 PHE A O 1
ATOM 1863 N N . THR A 1 245 ? 1.209 9.627 -16.537 1.00 3.67 245 THR A N 1
ATOM 1864 C CA . THR A 1 245 ? 2.031 8.473 -16.210 1.00 2.54 245 THR A CA 1
ATOM 1865 C C . THR A 1 245 ? 2.892 8.750 -14.966 1.00 3.72 245 THR A C 1
ATOM 1866 O O . THR A 1 245 ? 3.193 7.837 -14.199 1.00 5.48 245 THR A O 1
ATOM 1870 N N . TYR A 1 246 ? 3.276 10.008 -14.747 1.00 4.20 246 TYR A N 1
ATOM 1871 C CA . TYR A 1 246 ? 3.981 10.359 -13.526 1.00 2.87 246 TYR A CA 1
ATOM 1872 C C . TYR A 1 246 ? 3.067 10.077 -12.330 1.00 4.02 246 TYR A C 1
ATOM 1873 O O . TYR A 1 246 ? 3.479 9.456 -11.357 1.00 3.27 246 TYR A O 1
ATOM 1882 N N . VAL A 1 247 ? 1.826 10.549 -12.412 1.00 2.49 247 VAL A N 1
ATOM 1883 C CA . VAL A 1 247 ? 0.844 10.261 -11.371 1.00 1.95 247 VAL A CA 1
ATOM 1884 C C . VAL A 1 247 ? 0.677 8.761 -11.171 1.00 2.15 247 VAL A C 1
ATOM 1885 O O . VAL A 1 247 ? 0.725 8.271 -10.027 1.00 2.45 247 VAL A O 1
ATOM 1889 N N . ALA A 1 248 ? 0.483 8.023 -12.265 1.00 2.32 248 ALA A N 1
ATOM 1890 C CA . ALA A 1 248 ? 0.330 6.570 -12.185 1.00 1.58 248 ALA A CA 1
ATOM 1891 C C . ALA A 1 248 ? 1.519 5.914 -11.489 1.00 3.31 248 ALA A C 1
ATOM 1892 O O . ALA A 1 248 ? 1.337 5.066 -10.604 1.00 3.96 248 ALA A O 1
ATOM 1894 N N . ARG A 1 249 ? 2.732 6.307 -11.877 1.00 2.93 249 ARG A N 1
ATOM 1895 C CA . ARG A 1 249 ? 3.931 5.775 -11.222 1.00 1.78 249 ARG A CA 1
ATOM 1896 C C . ARG A 1 249 ? 3.961 6.051 -9.717 1.00 2.71 249 ARG A C 1
ATOM 1897 O O . ARG A 1 249 ? 4.201 5.145 -8.895 1.00 3.98 249 ARG A O 1
ATOM 1905 N N . GLU A 1 250 ? 3.702 7.296 -9.342 1.00 2.88 250 GLU A N 1
ATOM 1906 C CA . GLU A 1 250 ? 3.749 7.682 -7.952 1.00 1.59 250 GLU A CA 1
ATOM 1907 C C . GLU A 1 250 ? 2.654 7.001 -7.134 1.00 4.64 250 GLU A C 1
ATOM 1908 O O . GLU A 1 250 ? 2.901 6.609 -5.997 1.00 3.98 250 GLU A O 1
ATOM 1914 N N . LEU A 1 251 ? 1.461 6.824 -7.716 1.00 4.33 251 LEU A N 1
ATOM 1915 C CA . LEU A 1 251 ? 0.391 6.111 -7.016 1.00 3.44 251 LEU A CA 1
ATOM 1916 C C . LEU A 1 251 ? 0.750 4.635 -6.840 1.00 3.65 251 LEU A C 1
ATOM 1917 O O . LEU A 1 251 ? 0.438 4.021 -5.812 1.00 4.50 251 LEU A O 1
ATOM 1922 N N . GLY A 1 252 ? 1.392 4.054 -7.847 1.00 3.09 252 GLY A N 1
ATOM 1923 C CA . GLY A 1 252 ? 1.798 2.664 -7.763 1.00 2.63 252 GLY A CA 1
ATOM 1924 C C . GLY A 1 252 ? 2.857 2.482 -6.708 1.00 3.02 252 GLY A C 1
ATOM 1925 O O . GLY A 1 252 ? 2.846 1.464 -6.004 1.00 5.27 252 GLY A O 1
ATOM 1926 N N . LYS A 1 253 ? 3.767 3.448 -6.573 1.00 3.11 253 LYS A N 1
ATOM 1927 C CA . LYS A 1 253 ? 4.785 3.344 -5.530 1.00 3.25 253 LYS A CA 1
ATOM 1928 C C . LYS A 1 253 ? 4.129 3.233 -4.155 1.00 4.95 253 LYS A C 1
ATOM 1929 O O . LYS A 1 253 ? 4.664 2.590 -3.259 1.00 4.24 253 LYS A O 1
ATOM 1935 N N . ARG A 1 254 ? 2.977 3.874 -3.995 1.00 3.48 254 ARG A N 1
ATOM 1936 C CA . ARG A 1 254 ? 2.244 3.875 -2.721 1.00 3.82 254 ARG A CA 1
ATOM 1937 C C . ARG A 1 254 ? 1.384 2.625 -2.503 1.00 5.25 254 ARG A C 1
ATOM 1938 O O . ARG A 1 254 ? 0.797 2.449 -1.430 1.00 5.43 254 ARG A O 1
ATOM 1946 N N . GLY A 1 255 ? 1.298 1.756 -3.509 1.00 4.08 255 GLY A N 1
ATOM 1947 C CA . GLY A 1 255 ? 0.494 0.546 -3.407 1.00 4.91 255 GLY A CA 1
ATOM 1948 C C . GLY A 1 255 ? -1.011 0.788 -3.313 1.00 5.68 255 GLY A C 1
ATOM 1949 O O . GLY A 1 255 ? -1.741 0.003 -2.693 1.00 4.29 255 GLY A O 1
ATOM 1950 N N . ILE A 1 256 ? -1.504 1.857 -3.928 1.00 5.06 256 ILE A N 1
ATOM 1951 C CA . ILE A 1 256 ? -2.932 2.103 -3.821 1.00 6.13 256 ILE A CA 1
ATOM 1952 C C . ILE A 1 256 ? -3.751 1.025 -4.530 1.00 3.66 256 ILE A C 1
ATOM 1953 O O . ILE A 1 256 ? -3.285 0.322 -5.448 1.00 4.26 256 ILE A O 1
ATOM 1958 N N . ALA A 1 257 ? -4.975 0.883 -4.056 1.00 3.57 257 ALA A N 1
ATOM 1959 C CA . ALA A 1 257 ? -5.828 -0.220 -4.474 1.00 2.77 257 ALA A CA 1
ATOM 1960 C C . ALA A 1 257 ? -6.169 -0.268 -5.944 1.00 2.24 257 ALA A C 1
ATOM 1961 O O . ALA A 1 257 ? -6.267 -1.347 -6.512 1.00 2.31 257 ALA A O 1
ATOM 1963 N N . PHE A 1 258 ? -6.410 0.889 -6.550 1.00 3.71 258 PHE A N 1
ATOM 1964 C CA . PHE A 1 258 ? -6.761 0.942 -7.967 1.00 2.72 258 PHE A CA 1
ATOM 1965 C C . PHE A 1 258 ? -6.699 2.351 -8.508 1.00 2.48 258 PHE A C 1
ATOM 1966 O O . PHE A 1 258 ? -6.712 3.320 -7.741 1.00 2.70 258 PHE A O 1
ATOM 1974 N N . ILE A 1 259 ? -6.593 2.458 -9.829 1.00 2.13 259 ILE A N 1
ATOM 1975 C CA . ILE A 1 259 ? -6.881 3.707 -10.497 1.00 2.02 259 ILE A CA 1
ATOM 1976 C C . ILE A 1 259 ? -8.097 3.438 -11.363 1.00 2.26 259 ILE A C 1
ATOM 1977 O O . ILE A 1 259 ? -8.158 2.394 -12.025 1.00 2.21 259 ILE A O 1
ATOM 1982 N N . CYS A 1 260 ? -9.054 4.361 -11.351 1.00 1.26 260 CYS A N 1
ATOM 1983 C CA . CYS A 1 260 ? -10.201 4.289 -12.261 1.00 1.23 260 CYS A CA 1
ATOM 1984 C C . CYS A 1 260 ? -10.108 5.527 -13.139 1.00 3.94 260 CYS A C 1
ATOM 1985 O O . CYS A 1 260 ? -10.037 6.641 -12.616 1.00 3.29 260 CYS A O 1
ATOM 1988 N N . SER A 1 261 ? -10.078 5.340 -14.458 1.00 3.18 261 SER A N 1
ATOM 1989 C CA . SER A 1 261 ? -9.966 6.447 -15.399 1.00 2.26 261 SER A CA 1
ATOM 1990 C C . SER A 1 261 ? -11.203 6.558 -16.252 1.00 2.07 261 SER A C 1
ATOM 1991 O O . SER A 1 261 ? -11.612 5.576 -16.896 1.00 3.60 261 SER A O 1
ATOM 1994 N N . ARG A 1 262 ? -11.789 7.751 -16.292 1.00 1.30 262 ARG A N 1
ATOM 1995 C CA . ARG A 1 262 ? -12.807 8.044 -17.287 1.00 1.83 262 ARG A CA 1
ATOM 1996 C C . ARG A 1 262 ? -12.077 8.332 -18.575 1.00 2.87 262 ARG A C 1
ATOM 1997 O O . ARG A 1 262 ? -11.438 9.383 -18.715 1.00 3.31 262 ARG A O 1
ATOM 2005 N N . GLU A 1 263 ? -12.152 7.392 -19.512 1.00 2.61 263 GLU A N 1
ATOM 2006 C CA . GLU A 1 263 ? -11.444 7.525 -20.787 1.00 2.91 263 GLU A CA 1
ATOM 2007 C C . GLU A 1 263 ? -11.955 6.473 -21.753 1.00 3.97 263 GLU A C 1
ATOM 2008 O O . GLU A 1 263 ? -11.528 5.310 -21.705 1.00 2.32 263 GLU A O 1
ATOM 2014 N N . ARG A 1 264 ? -12.869 6.877 -22.628 1.00 3.61 264 ARG A N 1
ATOM 2015 C CA . ARG A 1 264 ? -13.426 5.944 -23.598 1.00 2.75 264 ARG A CA 1
ATOM 2016 C C . ARG A 1 264 ? -12.312 5.448 -24.520 1.00 2.64 264 ARG A C 1
ATOM 2017 O O . ARG A 1 264 ? -11.312 6.130 -24.721 1.00 4.70 264 ARG A O 1
ATOM 2025 N N . GLU A 1 265 ? -12.469 4.234 -25.042 1.00 4.53 265 GLU A N 1
ATOM 2026 C CA A GLU A 1 265 ? -11.458 3.673 -25.934 0.58 4.37 265 GLU A CA 1
ATOM 2027 C CA B GLU A 1 265 ? -11.485 3.651 -25.940 0.42 5.13 265 GLU A CA 1
ATOM 2028 C C . GLU A 1 265 ? -11.389 4.432 -27.250 1.00 5.30 265 GLU A C 1
ATOM 2029 O O . GLU A 1 265 ? -12.399 4.641 -27.930 1.00 7.94 265 GLU A O 1
ATOM 2040 N N . ALA A 1 266 ? -10.175 4.862 -27.587 1.00 5.52 266 ALA A N 1
ATOM 2041 C CA . ALA A 1 266 ? -9.896 5.501 -28.866 1.00 5.27 266 ALA A CA 1
ATOM 2042 C C . ALA A 1 266 ? -8.413 5.304 -29.112 1.00 6.15 266 ALA A C 1
ATOM 2043 O O . ALA A 1 266 ? -7.682 4.877 -28.216 1.00 6.41 266 ALA A O 1
ATOM 2045 N N . ASP A 1 267 ? -7.957 5.602 -30.324 1.00 5.98 267 ASP A N 1
ATOM 2046 C CA . ASP A 1 267 ? -6.546 5.377 -30.645 1.00 5.65 267 ASP A CA 1
ATOM 2047 C C . ASP A 1 267 ? -5.597 6.142 -29.740 1.00 5.46 267 ASP A C 1
ATOM 2048 O O . ASP A 1 267 ? -4.491 5.682 -29.487 1.00 7.09 267 ASP A O 1
ATOM 2053 N N . ASP A 1 268 ? -6.045 7.288 -29.223 1.00 4.79 268 ASP A N 1
ATOM 2054 C CA . ASP A 1 268 ? -5.209 8.114 -28.354 1.00 6.38 268 ASP A CA 1
ATOM 2055 C C . ASP A 1 268 ? -5.366 7.801 -26.860 1.00 6.46 268 ASP A C 1
ATOM 2056 O O . ASP A 1 268 ? -4.837 8.544 -26.032 1.00 6.71 268 ASP A O 1
ATOM 2061 N N . SER A 1 269 ? -6.077 6.729 -26.507 1.00 4.18 269 SER A N 1
ATOM 2062 C CA . SER A 1 269 ? -6.202 6.354 -25.094 1.00 4.44 269 SER A CA 1
ATOM 2063 C C . SER A 1 269 ? -4.826 6.118 -24.476 1.00 4.55 269 SER A C 1
ATOM 2064 O O . SER A 1 269 ? -4.005 5.325 -24.986 1.00 4.60 269 SER A O 1
ATOM 2067 N N . ILE A 1 270 ? -4.555 6.810 -23.381 1.00 3.43 270 ILE A N 1
ATOM 2068 C CA . ILE A 1 270 ? -3.295 6.624 -22.690 1.00 2.88 270 ILE A CA 1
ATOM 2069 C C . ILE A 1 270 ? -3.423 5.690 -21.495 1.00 5.22 270 ILE A C 1
ATOM 2070 O O . ILE A 1 270 ? -2.431 5.411 -20.808 1.00 3.87 270 ILE A O 1
ATOM 2075 N N . GLY A 1 271 ? -4.630 5.177 -21.271 1.00 4.04 271 GLY A N 1
ATOM 2076 C CA . GLY A 1 271 ? -4.842 4.141 -20.273 1.00 3.58 271 GLY A CA 1
ATOM 2077 C C . GLY A 1 271 ? -3.771 3.049 -20.200 1.00 3.24 271 GLY A C 1
ATOM 2078 O O . GLY A 1 271 ? -3.330 2.692 -19.115 1.00 3.37 271 GLY A O 1
ATOM 2079 N N . PRO A 1 272 ? -3.333 2.505 -21.344 1.00 4.01 272 PRO A N 1
ATOM 2080 C CA . PRO A 1 272 ? -2.332 1.435 -21.231 1.00 3.69 272 PRO A CA 1
ATOM 2081 C C . PRO A 1 272 ? -1.017 1.903 -20.587 1.00 4.48 272 PRO A C 1
ATOM 2082 O O . PRO A 1 272 ? -0.376 1.128 -19.865 1.00 5.93 272 PRO A O 1
ATOM 2086 N N . LEU A 1 273 ? -0.630 3.152 -20.847 1.00 5.13 273 LEU A N 1
ATOM 2087 C CA . LEU A 1 273 ? 0.590 3.710 -20.256 1.00 4.26 273 LEU A CA 1
ATOM 2088 C C . LEU A 1 273 ? 0.407 3.903 -18.753 1.00 4.20 273 LEU A C 1
ATOM 2089 O O . LEU A 1 273 ? 1.320 3.633 -17.954 1.00 3.53 273 LEU A O 1
ATOM 2094 N N . ILE A 1 274 ? -0.774 4.380 -18.373 1.00 3.72 274 ILE A N 1
ATOM 2095 C CA . ILE A 1 274 ? -1.107 4.593 -16.966 1.00 3.48 274 ILE A CA 1
ATOM 2096 C C . ILE A 1 274 ? -1.145 3.260 -16.230 1.00 2.54 274 ILE A C 1
ATOM 2097 O O . ILE A 1 274 ? -0.566 3.128 -15.149 1.00 3.86 274 ILE A O 1
ATOM 2102 N N . LYS A 1 275 ? -1.819 2.274 -16.816 1.00 4.00 275 LYS A N 1
ATOM 2103 C CA . LYS A 1 275 ? -1.914 0.950 -16.209 1.00 3.34 275 LYS A CA 1
ATOM 2104 C C . LYS A 1 275 ? -0.524 0.355 -15.970 1.00 4.86 275 LYS A C 1
ATOM 2105 O O . LYS A 1 275 ? -0.237 -0.203 -14.898 1.00 5.05 275 LYS A O 1
ATOM 2111 N N . GLU A 1 276 ? 0.338 0.466 -16.973 1.00 4.12 276 GLU A N 1
ATOM 2112 C CA . GLU A 1 276 ? 1.660 -0.140 -16.875 1.00 3.93 276 GLU A CA 1
ATOM 2113 C C . GLU A 1 276 ? 2.524 0.560 -15.812 1.00 2.45 276 GLU A C 1
ATOM 2114 O O . GLU A 1 276 ? 3.201 -0.093 -15.018 1.00 5.99 276 GLU A O 1
ATOM 2120 N N . ALA A 1 277 ? 2.495 1.895 -15.797 1.00 2.56 277 ALA A N 1
ATOM 2121 C CA . ALA A 1 277 ? 3.271 2.667 -14.829 1.00 3.25 277 ALA A CA 1
ATOM 2122 C C . ALA A 1 277 ? 2.800 2.410 -13.395 1.00 3.29 277 ALA A C 1
ATOM 2123 O O . ALA A 1 277 ? 3.599 2.413 -12.433 1.00 4.32 277 ALA A O 1
ATOM 2125 N N . PHE A 1 278 ? 1.504 2.166 -13.262 1.00 3.51 278 PHE A N 1
ATOM 2126 C CA . PHE A 1 278 ? 0.873 1.987 -11.953 1.00 3.67 278 PHE A CA 1
ATOM 2127 C C . PHE A 1 278 ? 1.130 0.599 -11.356 1.00 3.57 278 PHE A C 1
ATOM 2128 O O . PHE A 1 278 ? 1.545 0.470 -10.204 1.00 4.09 278 PHE A O 1
ATOM 2136 N N . GLY A 1 279 ? 0.874 -0.427 -12.153 1.00 4.13 279 GLY A N 1
ATOM 2137 C CA . GLY A 1 279 ? 1.165 -1.798 -11.772 1.00 4.22 279 GLY A CA 1
ATOM 2138 C C . GLY A 1 279 ? 0.096 -2.522 -10.976 1.00 6.68 279 GLY A C 1
ATOM 2139 O O . GLY A 1 279 ? 0.199 -3.739 -10.758 1.00 8.31 279 GLY A O 1
ATOM 2140 N N . GLY A 1 280 ? -0.922 -1.792 -10.535 1.00 4.83 280 GLY A N 1
ATOM 2141 C CA . GLY A 1 280 ? -2.030 -2.374 -9.806 1.00 5.34 280 GLY A CA 1
ATOM 2142 C C . GLY A 1 280 ? -3.314 -2.404 -10.625 1.00 4.34 280 GLY A C 1
ATOM 2143 O O . GLY A 1 280 ? -3.314 -2.083 -11.810 1.00 4.78 280 GLY A O 1
ATOM 2144 N N . PRO A 1 281 ? -4.417 -2.804 -9.992 1.00 3.50 281 PRO A N 1
ATOM 2145 C CA . PRO A 1 281 ? -5.694 -2.972 -10.696 1.00 1.92 281 PRO A CA 1
ATOM 2146 C C . PRO A 1 281 ? -6.142 -1.697 -11.388 1.00 1.43 281 PRO A C 1
ATOM 2147 O O . PRO A 1 281 ? -6.157 -0.602 -10.804 1.00 2.71 281 PRO A O 1
ATOM 2151 N N . TYR A 1 282 ? -6.498 -1.846 -12.659 1.00 2.55 282 TYR A N 1
ATOM 2152 C CA . TYR A 1 282 ? -6.874 -0.719 -13.486 1.00 2.00 282 TYR A CA 1
ATOM 2153 C C . TYR A 1 282 ? -8.337 -0.831 -13.897 1.00 3.53 282 TYR A C 1
ATOM 2154 O O . TYR A 1 282 ? -8.744 -1.807 -14.535 1.00 4.05 282 TYR A O 1
ATOM 2163 N N . ILE A 1 283 ? -9.127 0.172 -13.546 1.00 2.43 283 ILE A N 1
ATOM 2164 C CA . ILE A 1 283 ? -10.562 0.149 -13.832 1.00 1.95 283 ILE A CA 1
ATOM 2165 C C . ILE A 1 283 ? -10.865 1.137 -14.948 1.00 1.91 283 ILE A C 1
ATOM 2166 O O . ILE A 1 283 ? -10.706 2.344 -14.784 1.00 3.77 283 ILE A O 1
ATOM 2171 N N . VAL A 1 284 ? -11.252 0.623 -16.103 1.00 1.55 284 VAL A N 1
ATOM 2172 C CA . VAL A 1 284 ? -11.559 1.491 -17.234 1.00 2.79 284 VAL A CA 1
ATOM 2173 C C . VAL A 1 284 ? -13.015 1.926 -17.145 1.00 1.59 284 VAL A C 1
ATOM 2174 O O . VAL A 1 284 ? -13.809 1.346 -16.407 1.00 3.00 284 VAL A O 1
ATOM 2178 N N . ASN A 1 285 ? -13.360 2.947 -17.922 1.00 3.03 285 ASN A N 1
ATOM 2179 C CA . ASN A 1 285 ? -14.685 3.535 -17.874 1.00 2.17 285 ASN A CA 1
ATOM 2180 C C . ASN A 1 285 ? -14.872 4.478 -19.043 1.00 2.55 285 ASN A C 1
ATOM 2181 O O . ASN A 1 285 ? -13.897 5.053 -19.547 1.00 3.49 285 ASN A O 1
ATOM 2186 N N . GLU A 1 286 ? -16.136 4.601 -19.460 1.00 2.88 286 GLU A N 1
ATOM 2187 C CA . GLU A 1 286 ? -16.671 5.613 -20.385 1.00 2.20 286 GLU A CA 1
ATOM 2188 C C . GLU A 1 286 ? -17.082 4.941 -21.681 1.00 3.63 286 GLU A C 1
ATOM 2189 O O . GLU A 1 286 ? -16.231 4.558 -22.481 1.00 3.49 286 GLU A O 1
ATOM 2195 N N . ARG A 1 287 ? -18.399 4.797 -21.853 1.00 4.34 287 ARG A N 1
ATOM 2196 C CA . ARG A 1 287 ? -19.005 4.236 -23.062 1.00 5.55 287 ARG A CA 1
ATOM 2197 C C . ARG A 1 287 ? -18.721 2.749 -23.288 1.00 5.84 287 ARG A C 1
ATOM 2198 O O . ARG A 1 287 ? -18.864 2.258 -24.404 1.00 8.04 287 ARG A O 1
ATOM 2206 N N . PHE A 1 288 ? -18.302 2.034 -22.250 1.00 4.57 288 PHE A N 1
ATOM 2207 C CA . PHE A 1 288 ? -18.146 0.586 -22.379 1.00 4.32 288 PHE A CA 1
ATOM 2208 C C . PHE A 1 288 ? -19.490 -0.131 -22.363 1.00 5.49 288 PHE A C 1
ATOM 2209 O O . PHE A 1 288 ? -20.405 0.277 -21.640 1.00 6.44 288 PHE A O 1
ATOM 2217 N N . ASP A 1 289 ? -19.610 -1.197 -23.157 1.00 5.96 289 ASP A N 1
ATOM 2218 C CA . ASP A 1 289 ? -20.757 -2.095 -23.020 1.00 7.12 289 ASP A CA 1
ATOM 2219 C C . ASP A 1 289 ? -20.247 -3.489 -22.660 1.00 7.61 289 ASP A C 1
ATOM 2220 O O . ASP A 1 289 ? -19.041 -3.663 -22.407 1.00 7.54 289 ASP A O 1
ATOM 2225 N N . LYS A 1 290 ? -21.137 -4.475 -22.596 1.00 6.39 290 LYS A N 1
ATOM 2226 C CA . LYS A 1 290 ? -20.705 -5.794 -22.165 1.00 5.05 290 LYS A CA 1
ATOM 2227 C C . LYS A 1 290 ? -19.581 -6.302 -23.064 1.00 5.57 290 LYS A C 1
ATOM 2228 O O . LYS A 1 290 ? -18.549 -6.795 -22.591 1.00 6.49 290 LYS A O 1
ATOM 2234 N N . ALA A 1 291 ? -19.792 -6.194 -24.370 1.00 6.54 291 ALA A N 1
ATOM 2235 C CA . ALA A 1 291 ? -18.823 -6.731 -25.314 1.00 8.08 291 ALA A CA 1
ATOM 2236 C C . ALA A 1 291 ? -17.465 -6.040 -25.229 1.00 7.01 291 ALA A C 1
ATOM 2237 O O . ALA A 1 291 ? -16.442 -6.703 -25.165 1.00 8.29 291 ALA A O 1
ATOM 2239 N N . SER A 1 292 ? -17.454 -4.713 -25.221 1.00 8.08 292 SER A N 1
ATOM 2240 C CA . SER A 1 292 ? -16.166 -4.024 -25.174 1.00 6.45 292 SER A CA 1
ATOM 2241 C C . SER A 1 292 ? -15.504 -4.137 -23.787 1.00 5.63 292 SER A C 1
ATOM 2242 O O . SER A 1 292 ? -14.288 -4.153 -23.678 1.00 8.28 292 SER A O 1
ATOM 2245 N N . ALA A 1 293 ? -16.308 -4.244 -22.734 1.00 5.22 293 ALA A N 1
ATOM 2246 C CA . ALA A 1 293 ? -15.737 -4.481 -21.408 1.00 4.96 293 ALA A CA 1
ATOM 2247 C C . ALA A 1 293 ? -15.076 -5.852 -21.353 1.00 6.20 293 ALA A C 1
ATOM 2248 O O . ALA A 1 293 ? -13.951 -5.987 -20.891 1.00 6.32 293 ALA A O 1
ATOM 2250 N N . ASN A 1 294 ? -15.778 -6.880 -21.829 1.00 6.19 294 ASN A N 1
ATOM 2251 C CA . ASN A 1 294 ? -15.208 -8.219 -21.829 1.00 7.63 294 ASN A CA 1
ATOM 2252 C C . ASN A 1 294 ? -13.969 -8.273 -22.716 1.00 6.62 294 ASN A C 1
ATOM 2253 O O . ASN A 1 294 ? -12.993 -8.923 -22.367 1.00 7.63 294 ASN A O 1
ATOM 2258 N N . ALA A 1 295 ? -13.987 -7.553 -23.835 1.00 7.38 295 ALA A N 1
ATOM 2259 C CA . ALA A 1 295 ? -12.818 -7.502 -24.717 1.00 9.35 295 ALA A CA 1
ATOM 2260 C C . ALA A 1 295 ? -11.606 -6.872 -24.006 1.00 9.60 295 ALA A C 1
ATOM 2261 O O . ALA A 1 295 ? -10.473 -7.338 -24.148 1.00 10.59 295 ALA A O 1
ATOM 2263 N N . ALA A 1 296 ? -11.849 -5.823 -23.228 1.00 7.26 296 ALA A N 1
ATOM 2264 C CA . ALA A 1 296 ? -10.758 -5.156 -22.511 1.00 8.49 296 ALA A CA 1
ATOM 2265 C C . ALA A 1 296 ? -10.176 -6.028 -21.409 1.00 9.08 296 ALA A C 1
ATOM 2266 O O . ALA A 1 296 ? -8.975 -6.018 -21.169 1.00 9.08 296 ALA A O 1
ATOM 2268 N N . LEU A 1 297 ? -11.035 -6.775 -20.728 1.00 6.78 297 LEU A N 1
ATOM 2269 C CA . LEU A 1 297 ? -10.578 -7.726 -19.728 1.00 7.46 297 LEU A CA 1
ATOM 2270 C C . LEU A 1 297 ? -9.767 -8.847 -20.388 1.00 10.87 297 LEU A C 1
ATOM 2271 O O . LEU A 1 297 ? -8.720 -9.244 -19.880 1.00 14.01 297 LEU A O 1
ATOM 2276 N N . ALA A 1 298 ? -10.251 -9.346 -21.519 1.00 11.85 298 ALA A N 1
ATOM 2277 C CA . ALA A 1 298 ? -9.582 -10.454 -22.194 1.00 11.86 298 ALA A CA 1
ATOM 2278 C C . ALA A 1 298 ? -8.226 -10.027 -22.765 1.00 14.41 298 ALA A C 1
ATOM 2279 O O . ALA A 1 298 ? -7.285 -10.826 -22.822 1.00 18.40 298 ALA A O 1
ATOM 2281 N N . SER A 1 299 ? -8.106 -8.767 -23.163 1.00 13.26 299 SER A N 1
ATOM 2282 C CA . SER A 1 299 ? -6.859 -8.275 -23.749 1.00 15.86 299 SER A CA 1
ATOM 2283 C C . SER A 1 299 ? -5.864 -7.748 -22.711 1.00 16.39 299 SER A C 1
ATOM 2284 O O . SER A 1 299 ? -4.751 -7.345 -23.061 1.00 18.39 299 SER A O 1
ATOM 2287 N N . GLY A 1 300 ? -6.272 -7.729 -21.445 1.00 15.08 300 GLY A N 1
ATOM 2288 C CA . GLY A 1 300 ? -5.420 -7.218 -20.378 1.00 13.85 300 GLY A CA 1
ATOM 2289 C C . GLY A 1 300 ? -5.351 -5.702 -20.286 1.00 13.48 300 GLY A C 1
ATOM 2290 O O . GLY A 1 300 ? -4.523 -5.153 -19.560 1.00 14.79 300 GLY A O 1
ATOM 2291 N N . LYS A 1 301 ? -6.228 -5.012 -21.001 1.00 8.67 301 LYS A N 1
ATOM 2292 C CA . LYS A 1 301 ? -6.257 -3.556 -20.939 1.00 7.43 301 LYS A CA 1
ATOM 2293 C C . LYS A 1 301 ? -6.956 -3.062 -19.675 1.00 7.57 301 LYS A C 1
ATOM 2294 O O . LYS A 1 301 ? -6.809 -1.892 -19.278 1.00 7.36 301 LYS A O 1
ATOM 2300 N N . ALA A 1 302 ? -7.713 -3.948 -19.038 1.00 7.11 302 ALA A N 1
ATOM 2301 C CA . ALA A 1 302 ? -8.446 -3.587 -17.830 1.00 5.15 302 ALA A CA 1
ATOM 2302 C C . ALA A 1 302 ? -8.507 -4.765 -16.879 1.00 3.91 302 ALA A C 1
ATOM 2303 O O . ALA A 1 302 ? -8.457 -5.921 -17.305 1.00 7.11 302 ALA A O 1
ATOM 2305 N N . ASP A 1 303 ? -8.632 -4.461 -15.590 1.00 2.93 303 ASP A N 1
ATOM 2306 C CA . ASP A 1 303 ? -8.924 -5.479 -14.585 1.00 3.85 303 ASP A CA 1
ATOM 2307 C C . ASP A 1 303 ? -10.375 -5.460 -14.121 1.00 5.29 303 ASP A C 1
ATOM 2308 O O . ASP A 1 303 ? -10.903 -6.472 -13.680 1.00 4.59 303 ASP A O 1
ATOM 2313 N N . ALA A 1 304 ? -11.024 -4.307 -14.225 1.00 4.78 304 ALA A N 1
ATOM 2314 C CA . ALA A 1 304 ? -12.467 -4.218 -14.018 1.00 3.65 304 ALA A CA 1
ATOM 2315 C C . ALA A 1 304 ? -12.972 -3.059 -14.861 1.00 3.69 304 ALA A C 1
ATOM 2316 O O . ALA A 1 304 ? -12.179 -2.310 -15.437 1.00 2.81 304 ALA A O 1
ATOM 2318 N N . VAL A 1 305 ? -14.287 -2.918 -14.936 1.00 4.24 305 VAL A N 1
ATOM 2319 C CA . VAL A 1 305 ? -14.911 -1.895 -15.774 1.00 3.25 305 VAL A CA 1
ATOM 2320 C C . VAL A 1 305 ? -16.013 -1.219 -14.978 1.00 1.80 305 VAL A C 1
ATOM 2321 O O . VAL A 1 305 ? -16.840 -1.900 -14.374 1.00 3.66 305 VAL A O 1
ATOM 2325 N N . ALA A 1 306 ? -16.008 0.117 -14.936 1.00 2.25 306 ALA A N 1
ATOM 2326 C CA . ALA A 1 306 ? -17.074 0.859 -14.254 1.00 2.07 306 ALA A CA 1
ATOM 2327 C C . ALA A 1 306 ? -18.083 1.325 -15.295 1.00 2.39 306 ALA A C 1
ATOM 2328 O O . ALA A 1 306 ? -17.698 1.764 -16.394 1.00 3.44 306 ALA A O 1
ATOM 2330 N N . PHE A 1 307 ? -19.353 1.259 -14.924 1.00 1.98 307 PHE A N 1
ATOM 2331 C CA . PHE A 1 307 ? -20.456 1.699 -15.765 1.00 2.17 307 PHE A CA 1
ATOM 2332 C C . PHE A 1 307 ? -21.207 2.792 -15.039 1.00 3.58 307 PHE A C 1
ATOM 2333 O O . PHE A 1 307 ? -21.553 2.644 -13.855 1.00 3.26 307 PHE A O 1
ATOM 2341 N N . GLY A 1 308 ? -21.448 3.898 -15.740 1.00 3.44 308 GLY A N 1
ATOM 2342 C CA . GLY A 1 308 ? -22.166 5.032 -15.168 1.00 3.72 308 GLY A CA 1
ATOM 2343 C C . GLY A 1 308 ? -23.640 5.018 -15.531 1.00 2.61 308 GLY A C 1
ATOM 2344 O O . GLY A 1 308 ? -24.489 4.499 -14.780 1.00 2.94 308 GLY A O 1
ATOM 2345 N N . VAL A 1 309 ? -23.958 5.586 -16.686 1.00 2.36 309 VAL A N 1
ATOM 2346 C CA . VAL A 1 309 ? -25.343 5.678 -17.112 1.00 4.59 309 VAL A CA 1
ATOM 2347 C C . VAL A 1 309 ? -26.108 4.342 -17.055 1.00 4.67 309 VAL A C 1
ATOM 2348 O O . VAL A 1 309 ? -27.246 4.306 -16.589 1.00 4.39 309 VAL A O 1
ATOM 2352 N N . PRO A 1 310 ? -25.472 3.232 -17.456 1.00 3.08 310 PRO A N 1
ATOM 2353 C CA . PRO A 1 310 ? -26.245 1.984 -17.378 1.00 4.43 310 PRO A CA 1
ATOM 2354 C C . PRO A 1 310 ? -26.595 1.606 -15.941 1.00 4.29 310 PRO A C 1
ATOM 2355 O O . PRO A 1 310 ? -27.640 0.976 -15.729 1.00 5.16 310 PRO A O 1
ATOM 2359 N N . PHE A 1 311 ? -25.763 1.973 -14.964 1.00 4.58 311 PHE A N 1
ATOM 2360 C CA . PHE A 1 311 ? -26.152 1.740 -13.565 1.00 2.11 311 PHE A CA 1
ATOM 2361 C C . PHE A 1 311 ? -27.221 2.717 -13.067 1.00 3.56 311 PHE A C 1
ATOM 2362 O O . PHE A 1 311 ? -28.027 2.357 -12.214 1.00 4.42 311 PHE A O 1
ATOM 2370 N N . ILE A 1 312 ? -27.270 3.934 -13.604 1.00 4.28 312 ILE A N 1
ATOM 2371 C CA . ILE A 1 312 ? -28.386 4.815 -13.275 1.00 4.37 312 ILE A CA 1
ATOM 2372 C C . ILE A 1 312 ? -29.693 4.106 -13.616 1.00 5.48 312 ILE A C 1
ATOM 2373 O O . ILE A 1 312 ? -30.625 4.049 -12.808 1.00 4.45 312 ILE A O 1
ATOM 2378 N N . ALA A 1 313 ? -29.747 3.526 -14.805 1.00 5.51 313 ALA A N 1
ATOM 2379 C CA . ALA A 1 313 ? -31.005 3.041 -15.351 1.00 4.22 313 ALA A CA 1
ATOM 2380 C C . ALA A 1 313 ? -31.275 1.573 -15.028 1.00 4.84 313 ALA A C 1
ATOM 2381 O O . ALA A 1 313 ? -32.378 1.091 -15.265 1.00 5.96 313 ALA A O 1
ATOM 2383 N N . ASN A 1 314 ? -30.265 0.866 -14.526 1.00 3.24 314 ASN A N 1
ATOM 2384 C CA . ASN A 1 314 ? -30.384 -0.571 -14.303 1.00 2.54 314 ASN A CA 1
ATOM 2385 C C . ASN A 1 314 ? -29.806 -0.943 -12.960 1.00 2.90 314 ASN A C 1
ATOM 2386 O O . ASN A 1 314 ? -28.606 -1.197 -12.845 1.00 6.40 314 ASN A O 1
ATOM 2391 N N . PRO A 1 315 ? -30.682 -1.022 -11.946 1.00 3.54 315 PRO A N 1
ATOM 2392 C CA . PRO A 1 315 ? -30.161 -1.329 -10.611 1.00 3.23 315 PRO A CA 1
ATOM 2393 C C . PRO A 1 315 ? -29.529 -2.706 -10.585 1.00 4.38 315 PRO A C 1
ATOM 2394 O O . PRO A 1 315 ? -28.506 -2.880 -9.910 1.00 4.71 315 PRO A O 1
ATOM 2398 N N . ASP A 1 316 ? -30.094 -3.642 -11.345 1.00 5.10 316 ASP A N 1
ATOM 2399 C CA . ASP A 1 316 ? -29.567 -4.997 -11.440 1.00 4.41 316 ASP A CA 1
ATOM 2400 C C . ASP A 1 316 ? -28.724 -5.169 -12.698 1.00 3.60 316 ASP A C 1
ATOM 2401 O O . ASP A 1 316 ? -28.798 -6.186 -13.369 1.00 5.37 316 ASP A O 1
ATOM 2406 N N . LEU A 1 317 ? -27.891 -4.177 -12.991 1.00 3.71 317 LEU A N 1
ATOM 2407 C CA . LEU A 1 317 ? -27.043 -4.265 -14.162 1.00 4.76 317 LEU A CA 1
ATOM 2408 C C . LEU A 1 317 ? -26.271 -5.585 -14.261 1.00 5.02 317 LEU A C 1
ATOM 2409 O O . LEU A 1 317 ? -26.233 -6.198 -15.322 1.00 5.93 317 LEU A O 1
ATOM 2414 N N . PRO A 1 318 ? -25.640 -6.034 -13.172 1.00 5.28 318 PRO A N 1
ATOM 2415 C CA . PRO A 1 318 ? -24.869 -7.278 -13.303 1.00 5.36 318 PRO A CA 1
ATOM 2416 C C . PRO A 1 318 ? -25.710 -8.475 -13.773 1.00 6.46 318 PRO A C 1
ATOM 2417 O O . PRO A 1 318 ? -25.264 -9.202 -14.677 1.00 6.40 318 PRO A O 1
ATOM 2421 N N . ALA A 1 319 ? -26.895 -8.668 -13.205 1.00 4.94 319 ALA A N 1
ATOM 2422 C CA . ALA A 1 319 ? -27.761 -9.763 -13.642 1.00 6.27 319 ALA A CA 1
ATOM 2423 C C . ALA A 1 319 ? -28.201 -9.589 -15.097 1.00 7.04 319 ALA A C 1
ATOM 2424 O O . ALA A 1 319 ? -28.268 -10.562 -15.854 1.00 7.78 319 ALA A O 1
ATOM 2426 N N . ARG A 1 320 ? -28.498 -8.352 -15.487 1.00 4.37 320 ARG A N 1
ATOM 2427 C CA . ARG A 1 320 ? -28.884 -8.075 -16.869 1.00 5.37 320 ARG A CA 1
ATOM 2428 C C . ARG A 1 320 ? -27.749 -8.401 -17.839 1.00 6.75 320 ARG A C 1
ATOM 2429 O O . ARG A 1 320 ? -27.986 -9.014 -18.880 1.00 9.73 320 ARG A O 1
ATOM 2437 N N . LEU A 1 321 ? -26.530 -8.003 -17.495 1.00 5.52 321 LEU A N 1
ATOM 2438 C CA . LEU A 1 321 ? -25.367 -8.343 -18.315 1.00 4.99 321 LEU A CA 1
ATOM 2439 C C . LEU A 1 321 ? -25.139 -9.854 -18.391 1.00 8.34 321 LEU A C 1
ATOM 2440 O O . LEU A 1 321 ? -24.866 -10.395 -19.466 1.00 9.44 321 LEU A O 1
ATOM 2445 N N . ALA A 1 322 ? -25.281 -10.544 -17.268 1.00 7.29 322 ALA A N 1
ATOM 2446 C CA . ALA A 1 322 ? -25.107 -11.999 -17.252 1.00 8.34 322 ALA A CA 1
ATOM 2447 C C . ALA A 1 322 ? -26.077 -12.681 -18.213 1.00 9.67 322 ALA A C 1
ATOM 2448 O O . ALA A 1 322 ? -25.718 -13.646 -18.904 1.00 13.31 322 ALA A O 1
ATOM 2450 N N . ALA A 1 323 ? -27.296 -12.157 -18.264 1.00 8.99 323 ALA A N 1
ATOM 2451 C CA . ALA A 1 323 ? -28.364 -12.769 -19.047 1.00 11.37 323 ALA A CA 1
ATOM 2452 C C . ALA A 1 323 ? -28.477 -12.247 -20.474 1.00 10.28 323 ALA A C 1
ATOM 2453 O O . ALA A 1 323 ? -29.372 -12.671 -21.208 1.00 11.54 323 ALA A O 1
ATOM 2455 N N . ASP A 1 324 ? -27.598 -11.328 -20.872 1.00 9.92 324 ASP A N 1
ATOM 2456 C CA . ASP A 1 324 ? -27.772 -10.599 -22.127 1.00 9.79 324 ASP A CA 1
ATOM 2457 C C . ASP A 1 324 ? -29.193 -10.054 -22.270 1.00 10.58 324 ASP A C 1
ATOM 2458 O O . ASP A 1 324 ? -29.791 -10.092 -23.357 1.00 10.25 324 ASP A O 1
ATOM 2463 N N . ALA A 1 325 ? -29.739 -9.569 -21.159 1.00 9.30 325 ALA A N 1
ATOM 2464 C CA . ALA A 1 325 ? -31.101 -9.069 -21.117 1.00 9.83 325 ALA A CA 1
ATOM 2465 C C . ALA A 1 325 ? -31.181 -7.649 -21.664 1.00 10.35 325 ALA A C 1
ATOM 2466 O O . ALA A 1 325 ? -30.168 -6.963 -21.779 1.00 11.43 325 ALA A O 1
ATOM 2468 N N . PRO A 1 326 ? -32.388 -7.213 -22.041 1.00 9.44 326 PRO A N 1
ATOM 2469 C CA . PRO A 1 326 ? -32.562 -5.814 -22.411 1.00 8.79 326 PRO A CA 1
ATOM 2470 C C . PRO A 1 326 ? -32.172 -4.930 -21.243 1.00 9.35 326 PRO A C 1
ATOM 2471 O O . PRO A 1 326 ? -32.248 -5.367 -20.090 1.00 10.34 326 PRO A O 1
ATOM 2475 N N . LEU A 1 327 ? -31.758 -3.707 -21.547 1.00 8.77 327 LEU A N 1
ATOM 2476 C CA . LEU A 1 327 ? -31.445 -2.709 -20.530 1.00 8.30 327 LEU A CA 1
ATOM 2477 C C . LEU A 1 327 ? -32.484 -1.600 -20.560 1.00 9.10 327 LEU A C 1
ATOM 2478 O O . LEU A 1 327 ? -32.933 -1.187 -21.636 1.00 10.56 327 LEU A O 1
ATOM 2483 N N . ASN A 1 328 ? -32.885 -1.114 -19.390 1.00 6.50 328 ASN A N 1
ATOM 2484 C CA . ASN A 1 328 ? -33.744 0.061 -19.330 1.00 6.08 328 ASN A CA 1
ATOM 2485 C C . ASN A 1 328 ? -33.067 1.247 -19.987 1.00 6.64 328 ASN A C 1
ATOM 2486 O O . ASN A 1 328 ? -31.865 1.454 -19.819 1.00 7.69 328 ASN A O 1
ATOM 2491 N N . GLU A 1 329 ? -33.855 2.040 -20.707 1.00 8.20 329 GLU A N 1
ATOM 2492 C CA . GLU A 1 329 ? -33.369 3.305 -21.250 1.00 6.18 329 GLU A CA 1
ATOM 2493 C C . GLU A 1 329 ? -33.219 4.350 -20.153 1.00 6.35 329 GLU A C 1
ATOM 2494 O O . GLU A 1 329 ? -34.093 4.522 -19.304 1.00 7.67 329 GLU A O 1
ATOM 2500 N N . ALA A 1 330 ? -32.096 5.054 -20.169 1.00 6.66 330 ALA A N 1
ATOM 2501 C CA . ALA A 1 330 ? -31.847 6.085 -19.167 1.00 7.34 330 ALA A CA 1
ATOM 2502 C C . ALA A 1 330 ? -32.597 7.366 -19.524 1.00 9.42 330 ALA A C 1
ATOM 2503 O O . ALA A 1 330 ? -32.782 7.674 -20.712 1.00 12.18 330 ALA A O 1
ATOM 2505 N N . HIS A 1 331 ? -33.016 8.107 -18.498 1.00 8.70 331 HIS A N 1
ATOM 2506 C CA . HIS A 1 331 ? -33.721 9.376 -18.683 1.00 9.59 331 HIS A CA 1
ATOM 2507 C C . HIS A 1 331 ? -32.847 10.519 -18.170 1.00 9.43 331 HIS A C 1
ATOM 2508 O O . HIS A 1 331 ? -32.865 10.825 -16.984 1.00 8.83 331 HIS A O 1
ATOM 2515 N N . PRO A 1 332 ? -32.058 11.144 -19.057 1.00 8.43 332 PRO A N 1
ATOM 2516 C CA . PRO A 1 332 ? -31.133 12.182 -18.587 1.00 6.79 332 PRO A CA 1
ATOM 2517 C C . PRO A 1 332 ? -31.819 13.350 -17.883 1.00 8.53 332 PRO A C 1
ATOM 2518 O O . PRO A 1 332 ? -31.188 14.002 -17.055 1.00 7.42 332 PRO A O 1
ATOM 2522 N N . GLU A 1 333 ? -33.087 13.599 -18.181 1.00 10.42 333 GLU A N 1
ATOM 2523 C CA . GLU A 1 333 ? -33.788 14.717 -17.551 1.00 10.07 333 GLU A CA 1
ATOM 2524 C C . GLU A 1 333 ? -33.935 14.554 -16.031 1.00 10.39 333 GLU A C 1
ATOM 2525 O O . GLU A 1 333 ? -34.201 15.520 -15.317 1.00 12.67 333 GLU A O 1
ATOM 2531 N N . THR A 1 334 ? -33.726 13.341 -15.526 1.00 8.58 334 THR A N 1
ATOM 2532 C CA . THR A 1 334 ? -33.816 13.115 -14.087 1.00 7.40 334 THR A CA 1
ATOM 2533 C C . THR A 1 334 ? -32.496 12.614 -13.485 1.00 5.94 334 THR A C 1
ATOM 2534 O O . THR A 1 334 ? -32.462 12.119 -12.352 1.00 7.52 334 THR A O 1
ATOM 2538 N N . PHE A 1 335 ? -31.393 12.751 -14.224 1.00 5.95 335 PHE A N 1
ATOM 2539 C CA . PHE A 1 335 ? -30.097 12.422 -13.645 1.00 5.90 335 PHE A CA 1
ATOM 2540 C C . PHE A 1 335 ? -29.846 13.294 -12.421 1.00 7.21 335 PHE A C 1
ATOM 2541 O O . PHE A 1 335 ? -29.371 12.820 -11.388 1.00 7.64 335 PHE A O 1
ATOM 2549 N N . TYR A 1 336 ? -30.153 14.581 -12.548 1.00 9.23 336 TYR A N 1
ATOM 2550 C CA . TYR A 1 336 ? -30.007 15.511 -11.440 1.00 10.54 336 TYR A CA 1
ATOM 2551 C C . TYR A 1 336 ? -31.433 15.842 -10.957 1.00 15.54 336 TYR A C 1
ATOM 2552 O O . TYR A 1 336 ? -32.353 15.055 -11.169 1.00 18.09 336 TYR A O 1
ATOM 2561 N N . GLY A 1 337 ? -31.649 16.976 -10.315 1.00 20.58 337 GLY A N 1
ATOM 2562 C CA . GLY A 1 337 ? -33.005 17.282 -9.886 1.00 22.17 337 GLY A CA 1
ATOM 2563 C C . GLY A 1 337 ? -33.376 16.563 -8.599 1.00 22.20 337 GLY A C 1
ATOM 2564 O O . GLY A 1 337 ? -32.498 16.272 -7.788 1.00 22.33 337 GLY A O 1
ATOM 2565 N N . LYS A 1 338 ? -34.660 16.249 -8.411 1.00 19.61 338 LYS A N 1
ATOM 2566 C CA . LYS A 1 338 ? -35.143 15.919 -7.069 1.00 18.49 338 LYS A CA 1
ATOM 2567 C C . LYS A 1 338 ? -36.012 14.671 -6.934 1.00 15.57 338 LYS A C 1
ATOM 2568 O O . LYS A 1 338 ? -36.791 14.331 -7.819 1.00 18.59 338 LYS A O 1
ATOM 2570 N N . GLY A 1 339 ? -35.858 13.995 -5.804 1.00 14.55 339 GLY A N 1
ATOM 2571 C CA . GLY A 1 339 ? -36.774 12.948 -5.403 1.00 13.08 339 GLY A CA 1
ATOM 2572 C C . GLY A 1 339 ? -36.604 11.625 -6.115 1.00 10.41 339 GLY A C 1
ATOM 2573 O O . GLY A 1 339 ? -35.661 11.414 -6.871 1.00 10.69 339 GLY A O 1
ATOM 2574 N N . PRO A 1 340 ? -37.540 10.712 -5.876 1.00 9.33 340 PRO A N 1
ATOM 2575 C CA . PRO A 1 340 ? -37.430 9.316 -6.316 1.00 9.85 340 PRO A CA 1
ATOM 2576 C C . PRO A 1 340 ? -37.565 9.076 -7.823 1.00 9.40 340 PRO A C 1
ATOM 2577 O O . PRO A 1 340 ? -37.032 8.074 -8.309 1.00 8.35 340 PRO A O 1
ATOM 2581 N N . VAL A 1 341 ? -38.258 9.948 -8.551 1.00 10.66 341 VAL A N 1
ATOM 2582 C CA . VAL A 1 341 ? -38.486 9.719 -9.968 1.00 9.13 341 VAL A CA 1
ATOM 2583 C C . VAL A 1 341 ? -37.180 9.818 -10.751 1.00 7.07 341 VAL A C 1
ATOM 2584 O O . VAL A 1 341 ? -36.438 10.809 -10.639 1.00 8.29 341 VAL A O 1
ATOM 2588 N N . GLY A 1 342 ? -36.887 8.782 -11.525 1.00 6.73 342 GLY A N 1
ATOM 2589 C CA . GLY A 1 342 ? -35.626 8.717 -12.238 1.00 5.96 342 GLY A CA 1
ATOM 2590 C C . GLY A 1 342 ? -34.444 8.398 -11.336 1.00 6.15 342 GLY A C 1
ATOM 2591 O O . GLY A 1 342 ? -33.297 8.568 -11.740 1.00 5.30 342 GLY A O 1
ATOM 2592 N N . TYR A 1 343 ? -34.731 7.935 -10.121 1.00 5.57 343 TYR A N 1
ATOM 2593 C CA . TYR A 1 343 ? -33.680 7.616 -9.140 1.00 4.42 343 TYR A CA 1
ATOM 2594 C C . TYR A 1 343 ? -33.846 6.184 -8.616 1.00 4.66 343 TYR A C 1
ATOM 2595 O O . TYR A 1 343 ? -32.969 5.344 -8.811 1.00 4.88 343 TYR A O 1
ATOM 2604 N N . ILE A 1 344 ? -34.972 5.907 -7.961 1.00 4.17 344 ILE A N 1
ATOM 2605 C CA . ILE A 1 344 ? -35.213 4.569 -7.433 1.00 5.06 344 ILE A CA 1
ATOM 2606 C C . ILE A 1 344 ? -36.331 3.802 -8.151 1.00 7.03 344 ILE A C 1
ATOM 2607 O O . ILE A 1 344 ? -36.707 2.705 -7.728 1.00 7.28 344 ILE A O 1
ATOM 2612 N N . ASP A 1 345 ? -36.844 4.363 -9.245 1.00 6.18 345 ASP A N 1
ATOM 2613 C CA . ASP A 1 345 ? -37.989 3.753 -9.933 1.00 6.69 345 ASP A CA 1
ATOM 2614 C C . ASP A 1 345 ? -37.661 3.089 -11.275 1.00 8.14 345 ASP A C 1
ATOM 2615 O O . ASP A 1 345 ? -38.577 2.740 -12.057 1.00 9.47 345 ASP A O 1
ATOM 2620 N N . TYR A 1 346 ? -36.377 2.901 -11.563 1.00 6.40 346 TYR A N 1
ATOM 2621 C CA . TYR A 1 346 ? -36.016 2.072 -12.711 1.00 6.15 346 TYR A CA 1
ATOM 2622 C C . TYR A 1 346 ? -36.178 0.622 -12.273 1.00 5.28 346 TYR A C 1
ATOM 2623 O O . TYR A 1 346 ? -35.646 0.233 -11.243 1.00 7.75 346 TYR A O 1
ATOM 2632 N N . PRO A 1 347 ? -36.928 -0.182 -13.039 1.00 5.38 347 PRO A N 1
ATOM 2633 C CA . PRO A 1 347 ? -37.249 -1.541 -12.577 1.00 6.76 347 PRO A CA 1
ATOM 2634 C C . PRO A 1 347 ? -36.129 -2.574 -12.721 1.00 7.87 347 PRO A C 1
ATOM 2635 O O . PRO A 1 347 ? -35.237 -2.448 -13.556 1.00 7.32 347 PRO A O 1
ATOM 2639 N N . ARG A 1 348 ? -36.203 -3.606 -11.889 1.00 9.63 348 ARG A N 1
ATOM 2640 C CA . ARG A 1 348 ? -35.350 -4.778 -12.010 1.00 9.20 348 ARG A CA 1
ATOM 2641 C C . ARG A 1 348 ? -35.958 -5.718 -13.025 1.00 11.78 348 ARG A C 1
ATOM 2642 O O . ARG A 1 348 ? -37.127 -5.577 -13.388 1.00 13.90 348 ARG A O 1
ATOM 2650 N N . LEU A 1 349 ? -35.159 -6.669 -13.486 1.00 14.17 349 LEU A N 1
ATOM 2651 C CA . LEU A 1 349 ? -35.653 -7.691 -14.400 1.00 20.88 349 LEU A CA 1
ATOM 2652 C C . LEU A 1 349 ? -36.787 -8.467 -13.755 1.00 26.58 349 LEU A C 1
ATOM 2653 O O . LEU A 1 349 ? -36.776 -8.703 -12.550 1.00 26.79 349 LEU A O 1
ATOM 2658 N N . LYS A 1 350 ? -37.753 -8.879 -14.569 1.00 32.80 350 LYS A N 1
ATOM 2659 C CA . LYS A 1 350 ? -38.845 -9.723 -14.098 1.00 37.93 350 LYS A CA 1
ATOM 2660 C C . LYS A 1 350 ? -38.664 -11.158 -14.588 1.00 40.52 350 LYS A C 1
ATOM 2661 O O . LYS A 1 350 ? -37.662 -11.808 -14.281 1.00 42.16 350 LYS A O 1
ATOM 2663 N N . THR B 1 2 ? 22.931 13.733 23.659 1.00 13.12 2 THR B N 1
ATOM 2664 C CA . THR B 1 2 ? 22.225 12.920 22.665 1.00 11.23 2 THR B CA 1
ATOM 2665 C C . THR B 1 2 ? 20.990 12.244 23.254 1.00 9.36 2 THR B C 1
ATOM 2666 O O . THR B 1 2 ? 21.077 11.612 24.307 1.00 10.75 2 THR B O 1
ATOM 2670 N N . THR B 1 3 ? 19.855 12.378 22.570 1.00 9.37 3 THR B N 1
ATOM 2671 C CA . THR B 1 3 ? 18.638 11.667 22.961 1.00 7.52 3 THR B CA 1
ATOM 2672 C C . THR B 1 3 ? 18.105 10.872 21.790 1.00 5.88 3 THR B C 1
ATOM 2673 O O . THR B 1 3 ? 18.612 10.987 20.676 1.00 5.99 3 THR B O 1
ATOM 2677 N N . LEU B 1 4 ? 17.060 10.095 22.046 1.00 5.61 4 LEU B N 1
ATOM 2678 C CA . LEU B 1 4 ? 16.437 9.287 20.999 1.00 5.65 4 LEU B CA 1
ATOM 2679 C C . LEU B 1 4 ? 15.995 10.105 19.790 1.00 4.44 4 LEU B C 1
ATOM 2680 O O . LEU B 1 4 ? 15.780 9.561 18.721 1.00 5.46 4 LEU B O 1
ATOM 2685 N N . PHE B 1 5 ? 15.819 11.409 19.971 1.00 5.13 5 PHE B N 1
ATOM 2686 C CA . PHE B 1 5 ? 15.151 12.206 18.964 1.00 6.26 5 PHE B CA 1
ATOM 2687 C C . PHE B 1 5 ? 16.122 12.989 18.110 1.00 7.76 5 PHE B C 1
ATOM 2688 O O . PHE B 1 5 ? 15.720 13.662 17.167 1.00 8.78 5 PHE B O 1
ATOM 2696 N N . ASP B 1 6 ? 17.405 12.865 18.420 1.00 8.24 6 ASP B N 1
ATOM 2697 C CA . ASP B 1 6 ? 18.431 13.507 17.609 1.00 7.36 6 ASP B CA 1
ATOM 2698 C C . ASP B 1 6 ? 18.690 12.688 16.366 1.00 6.29 6 ASP B C 1
ATOM 2699 O O . ASP B 1 6 ? 18.833 11.462 16.429 1.00 7.21 6 ASP B O 1
ATOM 2704 N N . PRO B 1 7 ? 18.738 13.352 15.218 1.00 4.67 7 PRO B N 1
ATOM 2705 C CA . PRO B 1 7 ? 19.129 12.686 13.971 1.00 4.74 7 PRO B CA 1
ATOM 2706 C C . PRO B 1 7 ? 20.498 11.999 14.094 1.00 5.67 7 PRO B C 1
ATOM 2707 O O . PRO B 1 7 ? 21.335 12.392 14.909 1.00 5.09 7 PRO B O 1
ATOM 2711 N N . ILE B 1 8 ? 20.715 10.976 13.277 1.00 5.44 8 ILE B N 1
ATOM 2712 C CA . ILE B 1 8 ? 21.995 10.281 13.217 1.00 3.57 8 ILE B CA 1
ATOM 2713 C C . ILE B 1 8 ? 22.266 9.881 11.773 1.00 5.00 8 ILE B C 1
ATOM 2714 O O . ILE B 1 8 ? 21.328 9.615 11.007 1.00 7.52 8 ILE B O 1
ATOM 2719 N N . LYS B 1 9 ? 23.540 9.851 11.398 1.00 7.15 9 LYS B N 1
ATOM 2720 C CA . LYS B 1 9 ? 23.918 9.300 10.104 1.00 7.26 9 LYS B CA 1
ATOM 2721 C C . LYS B 1 9 ? 24.400 7.877 10.268 1.00 5.57 9 LYS B C 1
ATOM 2722 O O . LYS B 1 9 ? 25.229 7.582 11.131 1.00 8.41 9 LYS B O 1
ATOM 2728 N N . LEU B 1 10 ? 23.852 6.983 9.457 1.00 6.72 10 LEU B N 1
ATOM 2729 C CA . LEU B 1 10 ? 24.391 5.635 9.346 1.00 6.00 10 LEU B CA 1
ATOM 2730 C C . LEU B 1 10 ? 24.955 5.537 7.937 1.00 7.29 10 LEU B C 1
ATOM 2731 O O . LEU B 1 10 ? 24.219 5.652 6.955 1.00 8.08 10 LEU B O 1
ATOM 2736 N N . GLY B 1 11 ? 26.258 5.339 7.826 1.00 6.33 11 GLY B N 1
ATOM 2737 C CA . GLY B 1 11 ? 26.924 5.522 6.546 1.00 5.64 11 GLY B CA 1
ATOM 2738 C C . GLY B 1 11 ? 26.626 6.912 6.016 1.00 8.57 11 GLY B C 1
ATOM 2739 O O . GLY B 1 11 ? 26.804 7.909 6.727 1.00 10.44 11 GLY B O 1
ATOM 2740 N N . ASP B 1 12 ? 26.137 6.994 4.784 1.00 8.54 12 ASP B N 1
ATOM 2741 C CA . ASP B 1 12 ? 25.805 8.284 4.193 1.00 10.32 12 ASP B CA 1
ATOM 2742 C C . ASP B 1 12 ? 24.326 8.623 4.368 1.00 10.77 12 ASP B C 1
ATOM 2743 O O . ASP B 1 12 ? 23.853 9.662 3.909 1.00 11.83 12 ASP B O 1
ATOM 2748 N N . LEU B 1 13 ? 23.601 7.751 5.053 1.00 8.25 13 LEU B N 1
ATOM 2749 C CA . LEU B 1 13 ? 22.155 7.904 5.169 1.00 9.21 13 LEU B CA 1
ATOM 2750 C C . LEU B 1 13 ? 21.782 8.683 6.422 1.00 9.91 13 LEU B C 1
ATOM 2751 O O . LEU B 1 13 ? 22.114 8.284 7.534 1.00 11.35 13 LEU B O 1
ATOM 2756 N N . GLN B 1 14 ? 21.088 9.801 6.228 1.00 10.07 14 GLN B N 1
ATOM 2757 C CA . GLN B 1 14 ? 20.599 10.618 7.311 1.00 11.85 14 GLN B CA 1
ATOM 2758 C C . GLN B 1 14 ? 19.311 10.038 7.893 1.00 8.70 14 GLN B C 1
ATOM 2759 O O . GLN B 1 14 ? 18.318 9.938 7.176 1.00 11.55 14 GLN B O 1
ATOM 2765 N N . LEU B 1 15 ? 19.311 9.637 9.159 1.00 6.84 15 LEU B N 1
ATOM 2766 C CA . LEU B 1 15 ? 18.057 9.231 9.797 1.00 5.95 15 LEU B CA 1
ATOM 2767 C C . LEU B 1 15 ? 17.515 10.395 10.612 1.00 7.06 15 LEU B C 1
ATOM 2768 O O . LEU B 1 15 ? 18.286 11.142 11.214 1.00 6.52 15 LEU B O 1
ATOM 2773 N N . PRO B 1 16 ? 16.195 10.520 10.697 1.00 5.32 16 PRO B N 1
ATOM 2774 C CA . PRO B 1 16 ? 15.581 11.634 11.435 1.00 3.30 16 PRO B CA 1
ATOM 2775 C C . PRO B 1 16 ? 15.600 11.474 12.955 1.00 4.54 16 PRO B C 1
ATOM 2776 O O . PRO B 1 16 ? 15.368 12.435 13.681 1.00 6.56 16 PRO B O 1
ATOM 2780 N N . ASN B 1 17 ? 15.842 10.256 13.423 1.00 4.03 17 ASN B N 1
ATOM 2781 C CA . ASN B 1 17 ? 15.909 9.971 14.845 1.00 3.67 17 ASN B CA 1
ATOM 2782 C C . ASN B 1 17 ? 16.699 8.688 15.083 1.00 3.21 17 ASN B C 1
ATOM 2783 O O . ASN B 1 17 ? 17.155 8.030 14.127 1.00 4.41 17 ASN B O 1
ATOM 2788 N N . ARG B 1 18 ? 16.873 8.349 16.356 1.00 4.15 18 ARG B N 1
ATOM 2789 C CA . ARG B 1 18 ? 17.672 7.191 16.731 1.00 4.10 18 ARG B CA 1
ATOM 2790 C C . ARG B 1 18 ? 16.796 6.071 17.266 1.00 3.69 18 ARG B C 1
ATOM 2791 O O . ARG B 1 18 ? 17.267 5.214 18.002 1.00 3.78 18 ARG B O 1
ATOM 2799 N N . ILE B 1 19 ? 15.525 6.090 16.862 1.00 2.56 19 ILE B N 1
ATOM 2800 C CA . ILE B 1 19 ? 14.533 5.080 17.257 1.00 3.22 19 ILE B CA 1
ATOM 2801 C C . ILE B 1 19 ? 14.405 4.074 16.112 1.00 3.21 19 ILE B C 1
ATOM 2802 O O . ILE B 1 19 ? 13.729 4.321 15.093 1.00 3.72 19 ILE B O 1
ATOM 2807 N N . ILE B 1 20 ? 15.084 2.942 16.264 1.00 4.09 20 ILE B N 1
ATOM 2808 C CA . ILE B 1 20 ? 15.225 1.961 15.194 1.00 3.28 20 ILE B CA 1
ATOM 2809 C C . ILE B 1 20 ? 14.204 0.853 15.390 1.00 4.15 20 ILE B C 1
ATOM 2810 O O . ILE B 1 20 ? 13.932 0.439 16.518 1.00 4.16 20 ILE B O 1
ATOM 2815 N N . MET B 1 21 ? 13.575 0.423 14.307 1.00 2.03 21 MET B N 1
ATOM 2816 C CA . MET B 1 21 ? 12.658 -0.712 14.400 1.00 1.55 21 MET B CA 1
ATOM 2817 C C . MET B 1 21 ? 13.506 -1.978 14.273 1.00 1.60 21 MET B C 1
ATOM 2818 O O . MET B 1 21 ? 14.157 -2.224 13.261 1.00 2.70 21 MET B O 1
ATOM 2823 N N . ALA B 1 22 ? 13.521 -2.777 15.336 1.00 2.17 22 ALA B N 1
ATOM 2824 C CA . ALA B 1 22 ? 14.250 -4.035 15.336 1.00 2.82 22 ALA B CA 1
ATOM 2825 C C . ALA B 1 22 ? 13.689 -4.996 14.274 1.00 2.81 22 ALA B C 1
ATOM 2826 O O . ALA B 1 22 ? 12.498 -4.937 13.927 1.00 2.94 22 ALA B O 1
ATOM 2828 N N . PRO B 1 23 ? 14.541 -5.927 13.790 1.00 2.11 23 PRO B N 1
ATOM 2829 C CA . PRO B 1 23 ? 14.085 -6.991 12.889 1.00 1.38 23 PRO B CA 1
ATOM 2830 C C . PRO B 1 23 ? 13.086 -7.933 13.595 1.00 2.07 23 PRO B C 1
ATOM 2831 O O . PRO B 1 23 ? 13.36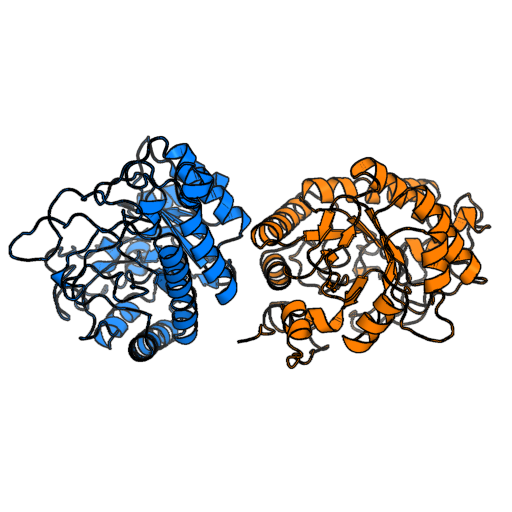5 -8.414 14.681 1.00 3.08 23 PRO B O 1
ATOM 2835 N N . LEU B 1 24 ? 11.948 -8.195 12.958 1.00 1.64 24 LEU B N 1
ATOM 2836 C CA . LEU B 1 24 ? 10.845 -8.946 13.594 1.00 1.93 24 LEU B CA 1
ATOM 2837 C C . LEU B 1 24 ? 10.160 -9.887 12.627 1.00 2.50 24 LEU B C 1
ATOM 2838 O O . LEU B 1 24 ? 9.401 -9.451 11.764 1.00 4.68 24 LEU B O 1
ATOM 2843 N N . THR B 1 25 ? 10.448 -11.176 12.776 1.00 3.06 25 THR B N 1
ATOM 2844 C CA . THR B 1 25 ? 9.760 -12.246 12.070 1.00 3.12 25 THR B CA 1
ATOM 2845 C C . THR B 1 25 ? 8.283 -12.233 12.421 1.00 3.28 25 THR B C 1
ATOM 2846 O O . THR B 1 25 ? 7.916 -12.305 13.605 1.00 4.25 25 THR B O 1
ATOM 2850 N N . ARG B 1 26 ? 7.422 -12.162 11.403 1.00 2.38 26 ARG B N 1
ATOM 2851 C CA . ARG B 1 26 ? 5.977 -12.082 11.647 1.00 4.51 26 ARG B CA 1
ATOM 2852 C C . ARG B 1 26 ? 5.165 -13.136 10.883 1.00 4.11 26 ARG B C 1
ATOM 2853 O O . ARG B 1 26 ? 3.991 -13.359 11.195 1.00 5.32 26 ARG B O 1
ATOM 2861 N N . CYS B 1 27 ? 5.787 -13.802 9.913 1.00 5.37 27 CYS B N 1
ATOM 2862 C CA . CYS B 1 27 ? 5.151 -14.922 9.205 1.00 4.42 27 CYS B CA 1
ATOM 2863 C C . CYS B 1 27 ? 3.916 -14.533 8.398 1.00 4.77 27 CYS B C 1
ATOM 2864 O O . CYS B 1 27 ? 2.958 -15.310 8.287 1.00 6.46 27 CYS B O 1
ATOM 2867 N N . ARG B 1 28 ? 3.949 -13.353 7.798 1.00 5.48 28 ARG B N 1
ATOM 2868 C CA . ARG B 1 28 ? 2.802 -12.850 7.040 1.00 4.96 28 ARG B CA 1
ATOM 2869 C C . ARG B 1 28 ? 2.984 -12.923 5.529 1.00 7.30 28 ARG B C 1
ATOM 2870 O O . ARG B 1 28 ? 2.214 -12.321 4.806 1.00 6.84 28 ARG B O 1
ATOM 2878 N N . ALA B 1 29 ? 3.980 -13.648 5.038 1.00 6.14 29 ALA B N 1
ATOM 2879 C CA . ALA B 1 29 ? 4.241 -13.667 3.591 1.00 6.11 29 ALA B CA 1
ATOM 2880 C C . ALA B 1 29 ? 3.231 -14.529 2.818 1.00 7.20 29 ALA B C 1
ATOM 2881 O O . ALA B 1 29 ? 2.614 -15.432 3.380 1.00 8.32 29 ALA B O 1
ATOM 2883 N N . ASP B 1 30 ? 3.082 -14.238 1.527 1.00 7.34 30 ASP B N 1
ATOM 2884 C CA . ASP B 1 30 ? 2.294 -15.074 0.630 1.00 6.86 30 ASP B CA 1
ATOM 2885 C C . ASP B 1 30 ? 3.002 -16.398 0.347 1.00 8.07 30 ASP B C 1
ATOM 2886 O O . ASP B 1 30 ? 4.185 -16.573 0.640 1.00 9.68 30 ASP B O 1
ATOM 2891 N N . GLU B 1 31 ? 2.271 -17.340 -0.240 1.00 10.37 31 GLU B N 1
ATOM 2892 C CA . GLU B 1 31 ? 2.891 -18.614 -0.561 1.00 14.54 31 GLU B CA 1
ATOM 2893 C C . GLU B 1 31 ? 4.085 -18.374 -1.482 1.00 10.72 31 GLU B C 1
ATOM 2894 O O . GLU B 1 31 ? 4.140 -17.382 -2.220 1.00 11.77 31 GLU B O 1
ATOM 2900 N N . GLY B 1 32 ? 5.046 -19.287 -1.440 1.00 10.31 32 GLY B N 1
ATOM 2901 C CA . GLY B 1 32 ? 6.305 -19.077 -2.128 1.00 9.07 32 GLY B CA 1
ATOM 2902 C C . GLY B 1 32 ? 7.205 -18.117 -1.359 1.00 7.10 32 GLY B C 1
ATOM 2903 O O . GLY B 1 32 ? 8.234 -17.685 -1.882 1.00 6.82 32 GLY B O 1
ATOM 2904 N N . ARG B 1 33 ? 6.798 -17.782 -0.131 1.00 6.62 33 ARG B N 1
ATOM 2905 C CA . ARG B 1 33 ? 7.570 -16.876 0.717 1.00 6.57 33 ARG B CA 1
ATOM 2906 C C . ARG B 1 33 ? 7.781 -15.515 0.040 1.00 7.03 33 ARG B C 1
ATOM 2907 O O . ARG B 1 33 ? 8.862 -14.939 0.080 1.00 5.29 33 ARG B O 1
ATOM 2915 N N . VAL B 1 34 ? 6.715 -15.022 -0.576 1.00 5.69 34 VAL B N 1
ATOM 2916 C CA . VAL B 1 34 ? 6.720 -13.771 -1.328 1.00 5.83 34 VAL B CA 1
ATOM 2917 C C . VAL B 1 34 ? 6.100 -12.646 -0.517 1.00 5.75 34 VAL B C 1
ATOM 2918 O O . VAL B 1 34 ? 5.005 -12.813 0.005 1.00 4.38 34 VAL B O 1
ATOM 2922 N N . PRO B 1 35 ? 6.790 -11.495 -0.397 1.00 3.19 35 PRO B N 1
ATOM 2923 C CA . PRO B 1 35 ? 6.202 -10.351 0.309 1.00 4.84 35 PRO B CA 1
ATOM 2924 C C . PRO B 1 35 ? 4.950 -9.829 -0.391 1.00 4.55 35 PRO B C 1
ATOM 2925 O O . PRO B 1 35 ? 4.812 -9.920 -1.612 1.00 6.83 35 PRO B O 1
ATOM 2929 N N . ASN B 1 36 ? 4.040 -9.275 0.392 1.00 5.70 36 ASN B N 1
ATOM 2930 C CA . ASN B 1 36 ? 2.738 -8.904 -0.144 1.00 4.65 36 ASN B CA 1
ATOM 2931 C C . ASN B 1 36 ? 2.298 -7.519 0.301 1.00 5.44 36 ASN B C 1
ATOM 2932 O O . ASN B 1 36 ? 3.058 -6.775 0.924 1.00 5.31 36 ASN B O 1
ATOM 2937 N N . ALA B 1 37 ? 1.069 -7.162 -0.045 1.00 4.43 37 ALA B N 1
ATOM 2938 C CA . ALA B 1 37 ? 0.560 -5.827 0.262 1.00 3.58 37 ALA B CA 1
ATOM 2939 C C . ALA B 1 37 ? 0.321 -5.609 1.751 1.00 4.20 37 ALA B C 1
ATOM 2940 O O . ALA B 1 37 ? 0.466 -4.490 2.244 1.00 4.82 37 ALA B O 1
ATOM 2942 N N . LEU B 1 38 ? -0.058 -6.662 2.464 1.00 4.17 38 LEU B N 1
ATOM 2943 C CA . LEU B 1 38 ? -0.249 -6.578 3.908 1.00 3.20 38 LEU B CA 1
ATOM 2944 C C . LEU B 1 38 ? 1.081 -6.210 4.588 1.00 2.90 38 LEU B C 1
ATOM 2945 O O . LEU B 1 38 ? 1.133 -5.343 5.470 1.00 3.11 38 LEU B O 1
ATOM 2950 N N . MET B 1 39 ? 2.166 -6.860 4.159 1.00 3.51 39 MET B N 1
ATOM 2951 C CA . MET B 1 39 ? 3.478 -6.549 4.706 1.00 3.77 39 MET B CA 1
ATOM 2952 C C . MET B 1 39 ? 3.863 -5.096 4.389 1.00 2.97 39 MET B C 1
ATOM 2953 O O . MET B 1 39 ? 4.393 -4.381 5.241 1.00 3.01 39 MET B O 1
ATOM 2958 N N . ALA B 1 40 ? 3.616 -4.670 3.155 1.00 3.41 40 ALA B N 1
ATOM 2959 C CA . ALA B 1 40 ? 3.903 -3.294 2.768 1.00 3.20 40 ALA B CA 1
ATOM 2960 C C . ALA B 1 40 ? 3.140 -2.323 3.656 1.00 4.19 40 ALA B C 1
ATOM 2961 O O . ALA B 1 40 ? 3.705 -1.346 4.130 1.00 3.26 40 ALA B O 1
ATOM 2963 N N . GLU B 1 41 ? 1.856 -2.602 3.886 1.00 2.82 41 GLU B N 1
ATOM 2964 C CA . GLU B 1 41 ? 1.042 -1.741 4.743 1.00 2.59 41 GLU B CA 1
ATOM 2965 C C . GLU B 1 41 ? 1.653 -1.602 6.140 1.00 2.23 41 GLU B C 1
ATOM 2966 O O . GLU B 1 41 ? 1.773 -0.513 6.680 1.00 4.69 41 GLU B O 1
ATOM 2972 N N . TYR B 1 42 ? 2.027 -2.735 6.714 1.00 2.23 42 TYR B N 1
ATOM 2973 C CA . TYR B 1 42 ? 2.642 -2.788 8.042 1.00 3.07 42 TYR B CA 1
ATOM 2974 C C . TYR B 1 42 ? 3.923 -1.974 8.158 1.00 2.76 42 TYR B C 1
ATOM 2975 O O . TYR B 1 42 ? 4.106 -1.203 9.105 1.00 3.71 42 TYR B O 1
ATOM 2984 N N . TYR B 1 43 ? 4.821 -2.127 7.190 1.00 2.88 43 TYR B N 1
ATOM 2985 C CA . TYR B 1 43 ? 6.040 -1.348 7.237 1.00 1.90 43 TYR B CA 1
ATOM 2986 C C . TYR B 1 43 ? 5.772 0.139 7.029 1.00 2.27 43 TYR B C 1
ATOM 2987 O O . TYR B 1 43 ? 6.367 0.994 7.706 1.00 3.37 43 TYR B O 1
ATOM 2996 N N . VAL B 1 44 ? 4.850 0.457 6.132 1.00 3.98 44 VAL B N 1
ATOM 2997 C CA . VAL B 1 44 ? 4.475 1.856 5.922 1.00 3.45 44 VAL B CA 1
ATOM 2998 C C . VAL B 1 44 ? 3.944 2.511 7.209 1.00 3.40 44 VAL B C 1
ATOM 2999 O O . VAL B 1 44 ? 4.264 3.665 7.509 1.00 4.36 44 VAL B O 1
ATOM 3003 N N . GLN B 1 45 ? 3.138 1.776 7.971 1.00 3.36 45 GLN B N 1
ATOM 3004 C CA . GLN B 1 45 ? 2.633 2.291 9.249 1.00 3.35 45 GLN B CA 1
ATOM 3005 C C . GLN B 1 45 ? 3.749 2.680 10.216 1.00 3.92 45 GLN B C 1
ATOM 3006 O O . GLN B 1 45 ? 3.548 3.517 11.090 1.00 3.94 45 GLN B O 1
ATOM 3012 N N . ARG B 1 46 ? 4.902 2.033 10.062 1.00 3.93 46 ARG B N 1
ATOM 3013 C CA . ARG B 1 46 ? 6.045 2.219 10.949 1.00 1.42 46 ARG B CA 1
ATOM 3014 C C . ARG B 1 46 ? 7.161 3.062 10.305 1.00 2.18 46 ARG B C 1
ATOM 3015 O O . ARG B 1 46 ? 8.297 3.105 10.810 1.00 2.49 46 ARG B O 1
ATOM 3023 N N . ALA B 1 47 ? 6.816 3.784 9.238 1.00 2.76 47 ALA B N 1
ATOM 3024 C CA . ALA B 1 47 ? 7.834 4.503 8.470 1.00 3.83 47 ALA B CA 1
ATOM 3025 C C . ALA B 1 47 ? 8.463 5.691 9.204 1.00 4.65 47 ALA B C 1
ATOM 3026 O O . ALA B 1 47 ? 9.439 6.257 8.732 1.00 5.15 47 ALA B O 1
ATOM 3028 N N . SER B 1 48 ? 7.902 6.088 10.339 1.00 4.60 48 SER B N 1
ATOM 3029 C CA . SER B 1 48 ? 8.526 7.139 11.157 1.00 2.72 48 SER B CA 1
ATOM 3030 C C . SER B 1 48 ? 9.775 6.677 11.914 1.00 3.05 48 SER B C 1
ATOM 3031 O O . SER B 1 48 ? 10.484 7.490 12.492 1.00 4.89 48 SER B O 1
ATOM 3034 N N . ALA B 1 49 ? 10.020 5.368 11.927 1.00 3.29 49 ALA B N 1
ATOM 3035 C CA . ALA B 1 49 ? 11.239 4.845 12.544 1.00 1.80 49 ALA B CA 1
ATOM 3036 C C . ALA B 1 49 ? 12.454 5.498 11.880 1.00 2.86 49 ALA B C 1
ATOM 3037 O O . ALA B 1 49 ? 12.439 5.760 10.685 1.00 4.41 49 ALA B O 1
ATOM 3039 N N . GLY B 1 50 ? 13.493 5.785 12.658 1.00 2.31 50 GLY B N 1
ATOM 3040 C CA . GLY B 1 50 ? 14.709 6.329 12.072 1.00 3.46 50 GLY B CA 1
ATOM 3041 C C . GLY B 1 50 ? 15.190 5.420 10.965 1.00 4.39 50 GLY B C 1
ATOM 3042 O O . GLY B 1 50 ? 15.586 5.881 9.891 1.00 4.25 50 GLY B O 1
ATOM 3043 N N . LEU B 1 51 ? 15.171 4.116 11.242 1.00 3.34 51 LEU B N 1
ATOM 3044 C CA . LEU B 1 51 ? 15.444 3.102 10.237 1.00 3.39 51 LEU B CA 1
ATOM 3045 C C . LEU B 1 51 ? 14.630 1.867 10.593 1.00 2.29 51 LEU B C 1
ATOM 3046 O O . LEU B 1 51 ? 14.491 1.527 11.782 1.00 2.68 51 LEU B O 1
ATOM 3051 N N . ILE B 1 52 ? 14.082 1.215 9.575 1.00 1.95 52 ILE B N 1
ATOM 3052 C CA . ILE B 1 52 ? 13.459 -0.088 9.759 1.00 1.24 52 ILE B CA 1
ATOM 3053 C C . ILE B 1 52 ? 14.463 -1.165 9.409 1.00 1.11 52 ILE B C 1
ATOM 3054 O O . ILE B 1 52 ? 15.036 -1.148 8.312 1.00 2.60 52 ILE B O 1
ATOM 3059 N N . LEU B 1 53 ? 14.688 -2.100 10.329 1.00 1.72 53 LEU B N 1
ATOM 3060 C CA . LEU B 1 53 ? 15.365 -3.360 10.006 1.00 1.90 53 LEU B CA 1
ATOM 3061 C C . LEU B 1 53 ? 14.274 -4.395 9.741 1.00 1.90 53 LEU B C 1
ATOM 3062 O O . LEU B 1 53 ? 13.400 -4.628 10.588 1.00 3.30 53 LEU B O 1
ATOM 3067 N N . SER B 1 54 ? 14.274 -4.981 8.547 1.00 3.76 54 SER B N 1
ATOM 3068 C CA . SER B 1 54 ? 13.203 -5.888 8.180 1.00 2.36 54 SER B CA 1
ATOM 3069 C C . SER B 1 54 ? 13.244 -7.174 8.962 1.00 2.48 54 SER B C 1
ATOM 3070 O O . SER B 1 54 ? 14.262 -7.532 9.584 1.00 3.71 54 SER B O 1
ATOM 3073 N N . GLU B 1 55 ? 12.120 -7.877 8.908 1.00 3.13 55 GLU B N 1
ATOM 3074 C CA . GLU B 1 55 ? 12.074 -9.260 9.348 1.00 3.76 55 GLU B CA 1
ATOM 3075 C C . GLU B 1 55 ? 13.193 -10.059 8.678 1.00 4.49 55 GLU B C 1
ATOM 3076 O O . GLU B 1 55 ? 13.558 -9.810 7.520 1.00 3.32 55 GLU B O 1
ATOM 3082 N N . ALA B 1 56 ? 13.720 -11.047 9.393 1.00 3.22 56 ALA B N 1
ATOM 3083 C CA . ALA B 1 56 ? 14.730 -11.925 8.802 1.00 2.62 56 ALA B CA 1
ATOM 3084 C C . ALA B 1 56 ? 14.226 -12.530 7.504 1.00 3.58 56 ALA B C 1
ATOM 3085 O O . ALA B 1 56 ? 13.112 -13.089 7.428 1.00 3.88 56 ALA B O 1
ATOM 3087 N N . THR B 1 57 ? 15.074 -12.466 6.486 1.00 2.71 57 THR B N 1
ATOM 3088 C CA . THR B 1 57 ? 14.678 -12.875 5.145 1.00 3.90 57 THR B CA 1
ATOM 3089 C C . THR B 1 57 ? 15.700 -13.863 4.586 1.00 3.25 57 THR B C 1
ATOM 3090 O O . THR B 1 57 ? 16.884 -13.545 4.424 1.00 3.96 57 THR B O 1
ATOM 3094 N N . SER B 1 58 ? 15.250 -15.091 4.333 1.00 2.98 58 SER B N 1
ATOM 3095 C CA A SER B 1 58 ? 16.165 -16.158 3.941 0.67 3.64 58 SER B CA 1
ATOM 3096 C CA B SER B 1 58 ? 16.157 -16.165 3.942 0.33 3.61 58 SER B CA 1
ATOM 3097 C C . SER B 1 58 ? 16.751 -15.990 2.549 1.00 3.67 58 SER B C 1
ATOM 3098 O O . SER B 1 58 ? 16.029 -15.634 1.594 1.00 4.81 58 SER B O 1
ATOM 3103 N N . VAL B 1 59 ? 18.056 -16.264 2.445 1.00 4.66 59 VAL B N 1
ATOM 3104 C CA . VAL B 1 59 ? 18.792 -16.145 1.189 1.00 5.21 59 VAL B CA 1
ATOM 3105 C C . VAL B 1 59 ? 18.732 -17.412 0.340 1.00 5.23 59 VAL B C 1
ATOM 3106 O O . VAL B 1 59 ? 19.262 -17.435 -0.764 1.00 6.26 59 VAL B O 1
ATOM 3110 N N . SER B 1 60 ? 18.113 -18.461 0.853 1.00 5.17 60 SER B N 1
ATOM 3111 C CA . SER B 1 60 ? 17.928 -19.669 0.056 1.00 7.72 60 SER B CA 1
ATOM 3112 C C . SER B 1 60 ? 16.889 -20.589 0.685 1.00 7.43 60 SER B C 1
ATOM 3113 O O . SER B 1 60 ? 16.558 -20.450 1.861 1.00 7.49 60 SER B O 1
ATOM 3116 N N . PRO B 1 61 ? 16.337 -21.509 -0.119 1.00 8.31 61 PRO B N 1
ATOM 3117 C CA . PRO B 1 61 ? 15.324 -22.439 0.389 1.00 7.47 61 PRO B CA 1
ATOM 3118 C C . PRO B 1 61 ? 15.855 -23.314 1.522 1.00 8.69 61 PRO B C 1
ATOM 3119 O O . PRO B 1 61 ? 15.060 -23.774 2.345 1.00 9.27 61 PRO B O 1
ATOM 3123 N N . MET B 1 62 ? 17.161 -23.569 1.542 1.00 7.52 62 MET B N 1
ATOM 3124 C CA . MET B 1 62 ? 17.749 -24.354 2.632 1.00 7.61 62 MET B CA 1
ATOM 3125 C C . MET B 1 62 ? 17.950 -23.548 3.912 1.00 7.64 62 MET B C 1
ATOM 3126 O O . MET B 1 62 ? 18.340 -24.095 4.948 1.00 7.87 62 MET B O 1
ATOM 3131 N N . GLY B 1 63 ? 17.684 -22.249 3.842 1.00 5.71 63 GLY B N 1
ATOM 3132 C CA . GLY B 1 63 ? 17.884 -21.371 4.990 1.00 6.94 63 GLY B CA 1
ATOM 3133 C C . GLY B 1 63 ? 16.613 -20.908 5.680 1.00 7.75 63 GLY B C 1
ATOM 3134 O O . GLY B 1 63 ? 16.613 -19.882 6.375 1.00 6.61 63 GLY B O 1
ATOM 3135 N N . VAL B 1 64 ? 15.517 -21.639 5.476 1.00 6.39 64 VAL B N 1
ATOM 3136 C CA . VAL B 1 64 ? 14.255 -21.326 6.143 1.00 6.21 64 VAL B CA 1
ATOM 3137 C C . VAL B 1 64 ? 13.981 -22.295 7.285 1.00 6.07 64 VAL B C 1
ATOM 3138 O O . VAL B 1 64 ? 14.420 -23.452 7.250 1.00 7.79 64 VAL B O 1
ATOM 3142 N N . GLY B 1 65 ? 13.253 -21.826 8.295 1.00 5.77 65 GLY B N 1
ATOM 3143 C CA . GLY B 1 65 ? 12.979 -22.657 9.466 1.00 7.73 65 GLY B CA 1
ATOM 3144 C C . GLY B 1 65 ? 11.659 -22.354 10.152 1.00 6.70 65 GLY B C 1
ATOM 3145 O O . GLY B 1 65 ? 11.396 -22.845 11.253 1.00 7.07 65 GLY B O 1
ATOM 3146 N N . TYR B 1 66 ? 10.814 -21.576 9.474 1.00 6.60 66 TYR B N 1
ATOM 3147 C CA . TYR B 1 66 ? 9.542 -21.102 10.030 1.00 5.71 66 TYR B CA 1
ATOM 3148 C C . TYR B 1 66 ? 8.564 -20.944 8.879 1.00 6.64 66 TYR B C 1
ATOM 3149 O O . TYR B 1 66 ? 8.970 -20.794 7.725 1.00 8.02 66 TYR B O 1
ATOM 3158 N N . PRO B 1 67 ? 7.269 -20.975 9.182 1.00 6.02 67 PRO B N 1
ATOM 3159 C CA . PRO B 1 67 ? 6.292 -20.875 8.101 1.00 6.44 67 PRO B CA 1
ATOM 3160 C C . PRO B 1 67 ? 6.073 -19.446 7.628 1.00 6.92 67 PRO B C 1
ATOM 3161 O O . PRO B 1 67 ? 6.059 -18.521 8.429 1.00 7.03 67 PRO B O 1
ATOM 3165 N N . ASP B 1 68 ? 5.919 -19.284 6.315 1.00 6.70 68 ASP B N 1
ATOM 3166 C CA . ASP B 1 68 ? 5.481 -18.019 5.717 1.00 6.90 68 ASP B CA 1
ATOM 3167 C C . ASP B 1 68 ? 6.401 -16.850 6.050 1.00 6.50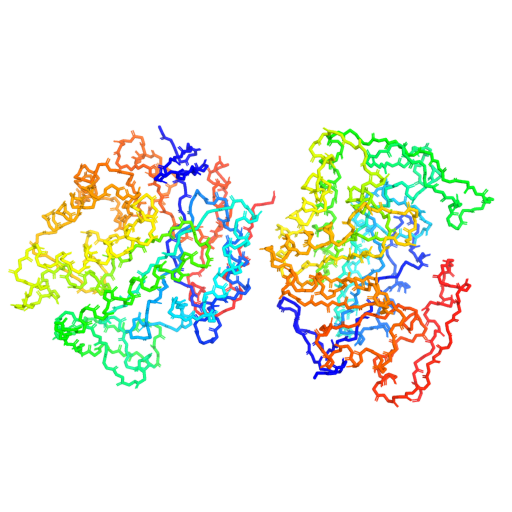 68 ASP B C 1
ATOM 3168 O O . ASP B 1 68 ? 5.956 -15.693 6.157 1.00 5.25 68 ASP B O 1
ATOM 3173 N N . THR B 1 69 ? 7.683 -17.145 6.221 1.00 5.10 69 THR B N 1
ATOM 3174 C CA . THR B 1 69 ? 8.693 -16.089 6.325 1.00 3.59 69 THR B CA 1
ATOM 3175 C C . THR B 1 69 ? 9.292 -15.873 4.930 1.00 4.13 69 THR B C 1
ATOM 3176 O O . THR B 1 69 ? 9.465 -16.825 4.170 1.00 5.05 69 THR B O 1
ATOM 3180 N N . PRO B 1 70 ? 9.555 -14.616 4.563 1.00 3.09 70 PRO B N 1
ATOM 3181 C CA . PRO B 1 70 ? 9.887 -14.283 3.176 1.00 3.98 70 PRO B CA 1
ATOM 3182 C C . PRO B 1 70 ? 11.296 -14.702 2.781 1.00 4.46 70 PRO B C 1
ATOM 3183 O O . PRO B 1 70 ? 12.176 -14.884 3.635 1.00 5.93 70 PRO B O 1
ATOM 3187 N N . GLY B 1 71 ? 11.490 -14.821 1.468 1.00 4.51 71 GLY B N 1
ATOM 3188 C CA . GLY B 1 71 ? 12.804 -15.049 0.890 1.00 4.80 71 GLY B CA 1
ATOM 3189 C C . GLY B 1 71 ? 13.291 -13.882 0.058 1.00 4.91 71 GLY B C 1
ATOM 3190 O O . GLY B 1 71 ? 12.559 -12.912 -0.169 1.00 4.63 71 GLY B O 1
ATOM 3191 N N . ILE B 1 72 ? 14.539 -13.977 -0.400 1.00 4.54 72 ILE B N 1
ATOM 3192 C CA . ILE B 1 72 ? 15.106 -12.966 -1.298 1.00 5.13 72 ILE B CA 1
ATOM 3193 C C . ILE B 1 72 ? 15.940 -13.640 -2.390 1.00 5.70 72 ILE B C 1
ATOM 3194 O O . ILE B 1 72 ? 16.818 -13.028 -2.978 1.00 7.13 72 ILE B O 1
ATOM 3199 N N . TRP B 1 73 ? 15.647 -14.906 -2.675 1.00 6.15 73 TRP B N 1
ATOM 3200 C CA . TRP B 1 73 ? 16.437 -15.631 -3.673 1.00 5.83 73 TRP B CA 1
ATOM 3201 C C . TRP B 1 73 ? 15.870 -15.669 -5.081 1.00 8.09 73 TRP B C 1
ATOM 3202 O O . TRP B 1 73 ? 16.595 -16.051 -6.010 1.00 9.37 73 TRP B O 1
ATOM 3213 N N . ASN B 1 74 ? 14.614 -15.281 -5.267 1.00 6.40 74 ASN B N 1
ATOM 3214 C CA . ASN B 1 74 ? 14.048 -15.319 -6.613 1.00 8.38 74 ASN B CA 1
ATOM 3215 C C . ASN B 1 74 ? 13.338 -14.040 -7.031 1.00 7.43 74 ASN B C 1
ATOM 3216 O O . ASN B 1 74 ? 13.182 -13.112 -6.232 1.00 7.79 74 ASN B O 1
ATOM 3221 N N . ASP B 1 75 ? 12.940 -13.990 -8.298 1.00 8.31 75 ASP B N 1
ATOM 3222 C CA A ASP B 1 75 ? 12.409 -12.763 -8.887 0.50 8.00 75 ASP B CA 1
ATOM 3223 C CA B ASP B 1 75 ? 12.418 -12.758 -8.880 0.50 8.01 75 ASP B CA 1
ATOM 3224 C C . ASP B 1 75 ? 11.030 -12.396 -8.336 1.00 8.47 75 ASP B C 1
ATOM 3225 O O . ASP B 1 75 ? 10.711 -11.211 -8.151 1.00 7.41 75 ASP B O 1
ATOM 3234 N N . GLU B 1 76 ? 10.219 -13.405 -8.054 1.00 7.79 76 GLU B N 1
ATOM 3235 C CA . GLU B 1 76 ? 8.894 -13.165 -7.512 1.00 7.74 76 GLU B CA 1
ATOM 3236 C C . GLU B 1 76 ? 9.050 -12.485 -6.144 1.00 8.04 76 GLU B C 1
ATOM 3237 O O . GLU B 1 76 ? 8.340 -11.533 -5.826 1.00 7.62 76 GLU B O 1
ATOM 3243 N N . GLN B 1 77 ? 9.999 -12.963 -5.352 1.00 7.03 77 GLN B N 1
ATOM 3244 C CA . GLN B 1 77 ? 10.278 -12.348 -4.058 1.00 4.44 77 GLN B CA 1
ATOM 3245 C C . GLN B 1 77 ? 10.810 -10.915 -4.201 1.00 5.59 77 GLN B C 1
ATOM 3246 O O . GLN B 1 77 ? 10.370 -10.021 -3.473 1.00 5.58 77 GLN B O 1
ATOM 3252 N N . VAL B 1 78 ? 11.726 -10.693 -5.148 1.00 6.05 78 VAL B N 1
ATOM 3253 C CA . VAL B 1 78 ? 12.248 -9.349 -5.408 1.00 5.14 78 VAL B CA 1
ATOM 3254 C C . VAL B 1 78 ? 11.117 -8.385 -5.751 1.00 4.35 78 VAL B C 1
ATOM 3255 O O . VAL B 1 78 ? 11.070 -7.264 -5.238 1.00 4.88 78 VAL B O 1
ATOM 3259 N N . ARG B 1 79 ? 10.222 -8.813 -6.641 1.00 4.93 79 ARG B N 1
ATOM 3260 C CA . ARG B 1 79 ? 9.086 -7.973 -7.019 1.00 6.25 79 ARG B CA 1
ATOM 3261 C C . ARG B 1 79 ? 8.203 -7.645 -5.816 1.00 4.34 79 ARG B C 1
ATOM 3262 O O . ARG B 1 79 ? 7.791 -6.512 -5.649 1.00 5.70 79 ARG B O 1
ATOM 3270 N N . GLY B 1 80 ? 7.940 -8.626 -4.959 1.00 4.81 80 GLY B N 1
ATOM 3271 C CA . GLY B 1 80 ? 7.161 -8.360 -3.761 1.00 3.45 80 GLY B CA 1
ATOM 3272 C C . GLY B 1 80 ? 7.831 -7.352 -2.850 1.00 2.75 80 GLY B C 1
ATOM 3273 O O . GLY B 1 80 ? 7.185 -6.438 -2.333 1.00 5.59 80 GLY B O 1
ATOM 3274 N N . TRP B 1 81 ? 9.129 -7.530 -2.623 1.00 2.47 81 TRP B N 1
ATOM 3275 C CA . TRP B 1 81 ? 9.860 -6.575 -1.789 1.00 2.75 81 TRP B CA 1
ATOM 3276 C C . TRP B 1 81 ? 9.911 -5.189 -2.431 1.00 3.83 81 TRP B C 1
ATOM 3277 O O . TRP B 1 81 ? 9.913 -4.182 -1.709 1.00 3.72 81 TRP B O 1
ATOM 3288 N N . ASN B 1 82 ? 9.957 -5.131 -3.769 1.00 3.97 82 ASN B N 1
ATOM 3289 C CA . ASN B 1 82 ? 10.034 -3.833 -4.445 1.00 3.63 82 ASN B CA 1
ATOM 3290 C C . ASN B 1 82 ? 8.777 -3.042 -4.114 1.00 4.47 82 ASN B C 1
ATOM 3291 O O . ASN B 1 82 ? 8.823 -1.835 -3.921 1.00 4.25 82 ASN B O 1
ATOM 3296 N N . ASN B 1 83 ? 7.638 -3.709 -4.017 1.00 4.66 83 ASN B N 1
ATOM 3297 C CA . ASN B 1 83 ? 6.436 -2.961 -3.635 1.00 3.82 83 ASN B CA 1
ATOM 3298 C C . ASN B 1 83 ? 6.478 -2.487 -2.181 1.00 4.13 83 ASN B C 1
ATOM 3299 O O . ASN B 1 83 ? 5.953 -1.421 -1.853 1.00 6.10 83 ASN B O 1
ATOM 3304 N N . VAL B 1 84 ? 7.155 -3.235 -1.314 1.00 4.05 84 VAL B N 1
ATOM 3305 C CA . VAL B 1 84 ? 7.321 -2.797 0.065 1.00 4.32 84 VAL B CA 1
ATOM 3306 C C . VAL B 1 84 ? 8.232 -1.572 0.163 1.00 2.87 84 VAL B C 1
ATOM 3307 O O . VAL B 1 84 ? 7.866 -0.556 0.773 1.00 4.20 84 VAL B O 1
ATOM 3311 N N . THR B 1 85 ? 9.411 -1.644 -0.451 1.00 2.78 85 THR B N 1
ATOM 3312 C CA . THR B 1 85 ? 10.360 -0.534 -0.317 1.00 2.21 85 THR B CA 1
ATOM 3313 C C . THR B 1 85 ? 9.852 0.739 -0.989 1.00 2.91 85 THR B C 1
ATOM 3314 O O . THR B 1 85 ? 10.053 1.843 -0.475 1.00 4.25 85 THR B O 1
ATOM 3318 N N . LYS B 1 86 ? 9.200 0.606 -2.138 1.00 3.33 86 LYS B N 1
ATOM 3319 C CA . LYS B 1 86 ? 8.653 1.786 -2.786 1.00 4.27 86 LYS B CA 1
ATOM 3320 C C . LYS B 1 86 ? 7.631 2.483 -1.897 1.00 2.18 86 LYS B C 1
ATOM 3321 O O . LYS B 1 86 ? 7.592 3.717 -1.845 1.00 4.83 86 LYS B O 1
ATOM 3327 N N . ALA B 1 87 ? 6.806 1.713 -1.195 1.00 2.71 87 ALA B N 1
ATOM 3328 C CA . ALA B 1 87 ? 5.765 2.316 -0.360 1.00 3.81 87 ALA B CA 1
ATOM 3329 C C . ALA B 1 87 ? 6.374 2.940 0.887 1.00 2.81 87 ALA B C 1
ATOM 3330 O O . ALA B 1 87 ? 5.970 4.028 1.287 1.00 4.21 87 ALA B O 1
ATOM 3332 N N . VAL B 1 88 ? 7.342 2.256 1.501 1.00 2.04 88 VAL B N 1
ATOM 3333 C CA . VAL B 1 88 ? 8.049 2.804 2.654 1.00 3.15 88 VAL B CA 1
ATOM 3334 C C . VAL B 1 88 ? 8.707 4.129 2.263 1.00 2.96 88 VAL B C 1
ATOM 3335 O O . VAL B 1 88 ? 8.607 5.135 2.988 1.00 4.56 88 VAL B O 1
ATOM 3339 N N . HIS B 1 89 ? 9.366 4.148 1.118 1.00 2.45 89 HIS B N 1
ATOM 3340 C CA . HIS B 1 89 ? 9.999 5.390 0.649 1.00 3.15 89 HIS B CA 1
ATOM 3341 C C . HIS B 1 89 ? 9.000 6.514 0.352 1.00 2.67 89 HIS B C 1
ATOM 3342 O O . HIS B 1 89 ? 9.274 7.683 0.656 1.00 4.52 89 HIS B O 1
ATOM 3349 N N . ALA B 1 90 ? 7.855 6.165 -0.246 1.00 4.90 90 ALA B N 1
ATOM 3350 C CA . ALA B 1 90 ? 6.828 7.180 -0.524 1.00 4.64 90 ALA B CA 1
ATOM 3351 C C . ALA B 1 90 ? 6.305 7.805 0.765 1.00 4.29 90 ALA B C 1
ATOM 3352 O O . ALA B 1 90 ? 5.973 8.990 0.791 1.00 5.43 90 ALA B O 1
ATOM 3354 N N . ALA B 1 91 ? 6.305 7.018 1.834 1.00 3.84 91 ALA B N 1
ATOM 3355 C CA . ALA B 1 91 ? 5.856 7.446 3.153 1.00 3.41 91 ALA B CA 1
ATOM 3356 C C . ALA B 1 91 ? 6.990 8.094 3.967 1.00 4.74 91 ALA B C 1
ATOM 3357 O O . ALA B 1 91 ? 6.800 8.450 5.126 1.00 8.84 91 ALA B O 1
ATOM 3359 N N . GLY B 1 92 ? 8.163 8.256 3.353 1.00 3.74 92 GLY B N 1
ATOM 3360 C CA . GLY B 1 92 ? 9.259 8.982 3.979 1.00 4.79 92 GLY B CA 1
ATOM 3361 C C . GLY B 1 92 ? 10.134 8.164 4.906 1.00 5.23 92 GLY B C 1
ATOM 3362 O O . GLY B 1 92 ? 10.905 8.730 5.683 1.00 8.04 92 GLY B O 1
ATOM 3363 N N . GLY B 1 93 ? 10.036 6.843 4.821 1.00 4.14 93 GLY B N 1
ATOM 3364 C CA . GLY B 1 93 ? 10.857 5.972 5.658 1.00 2.26 93 GLY B CA 1
ATOM 3365 C C . GLY B 1 93 ? 12.121 5.435 4.994 1.00 3.00 93 GLY B C 1
ATOM 3366 O O . GLY B 1 93 ? 12.387 5.701 3.822 1.00 5.34 93 GLY B O 1
ATOM 3367 N N . ARG B 1 94 ? 12.896 4.655 5.748 1.00 3.54 94 ARG B N 1
ATOM 3368 C CA . ARG B 1 94 ? 14.100 3.992 5.230 1.00 2.37 94 ARG B CA 1
ATOM 3369 C C . ARG B 1 94 ? 14.088 2.558 5.737 1.00 2.95 94 ARG B C 1
ATOM 3370 O O . ARG B 1 94 ? 13.646 2.309 6.861 1.00 5.07 94 ARG B O 1
ATOM 3378 N N . ILE B 1 95 ? 14.599 1.628 4.944 1.00 2.59 95 ILE B N 1
ATOM 3379 C CA . ILE B 1 95 ? 14.519 0.209 5.307 1.00 2.13 95 ILE B CA 1
ATOM 3380 C C . ILE B 1 95 ? 15.716 -0.611 4.808 1.00 3.52 95 ILE B C 1
ATOM 3381 O O . ILE B 1 95 ? 16.123 -0.488 3.655 1.00 3.30 95 ILE B O 1
ATOM 3386 N N . PHE B 1 96 ? 16.308 -1.415 5.700 1.00 1.88 96 PHE B N 1
ATOM 3387 C CA . PHE B 1 96 ? 17.327 -2.411 5.334 1.00 1.42 96 PHE B CA 1
ATOM 3388 C C . PHE B 1 96 ? 16.727 -3.820 5.374 1.00 3.30 96 PHE B C 1
ATOM 3389 O O . PHE B 1 96 ? 15.882 -4.130 6.229 1.00 4.06 96 PHE B O 1
ATOM 3397 N N . LEU B 1 97 ? 17.174 -4.686 4.473 1.00 2.51 97 LEU B N 1
ATOM 3398 C CA . LEU B 1 97 ? 16.735 -6.086 4.488 1.00 2.80 97 LEU B CA 1
ATOM 3399 C C . LEU B 1 97 ? 17.705 -6.900 5.346 1.00 1.81 97 LEU B C 1
ATOM 3400 O O . LEU B 1 97 ? 18.915 -6.880 5.109 1.00 3.30 97 LEU B O 1
ATOM 3405 N N . GLN B 1 98 ? 17.170 -7.646 6.310 1.00 2.27 98 GLN B N 1
ATOM 3406 C CA . GLN B 1 98 ? 17.998 -8.534 7.131 1.00 1.06 98 GLN B CA 1
ATOM 3407 C C . GLN B 1 98 ? 18.169 -9.875 6.439 1.00 3.32 98 GLN B C 1
ATOM 3408 O O . GLN B 1 98 ? 17.198 -10.598 6.226 1.00 4.70 98 GLN B O 1
ATOM 3414 N N . LEU B 1 99 ? 19.410 -10.193 6.076 1.00 1.91 99 LEU B N 1
ATOM 3415 C CA . LEU B 1 99 ? 19.700 -11.431 5.340 1.00 2.68 99 LEU B CA 1
ATOM 3416 C C . LEU B 1 99 ? 19.945 -12.609 6.275 1.00 2.24 99 LEU B C 1
ATOM 3417 O O . LEU B 1 99 ? 20.838 -12.548 7.134 1.00 3.30 99 LEU B O 1
ATOM 3422 N N . TRP B 1 100 ? 19.192 -13.692 6.058 1.00 1.45 100 TRP B N 1
ATOM 3423 C CA . TRP B 1 100 ? 19.077 -14.821 6.993 1.00 2.83 100 TRP B CA 1
ATOM 3424 C C . TRP B 1 100 ? 19.425 -16.151 6.378 1.00 3.18 100 TRP B C 1
ATOM 3425 O O . TRP B 1 100 ? 19.120 -16.411 5.213 1.00 4.42 100 TRP B O 1
ATOM 3436 N N . HIS B 1 101 ? 20.032 -17.003 7.189 1.00 4.98 101 HIS B N 1
ATOM 3437 C CA . HIS B 1 101 ? 20.043 -18.433 6.927 1.00 4.19 101 HIS B CA 1
ATOM 3438 C C . HIS B 1 101 ? 19.960 -19.109 8.282 1.00 3.96 101 HIS B C 1
ATOM 3439 O O . HIS B 1 101 ? 20.806 -18.857 9.154 1.00 3.74 101 HIS B O 1
ATOM 3446 N N . VAL B 1 102 ? 18.964 -19.967 8.477 1.00 3.06 102 VAL B N 1
ATOM 3447 C CA . VAL B 1 102 ? 18.730 -20.498 9.820 1.00 4.21 102 VAL B CA 1
ATOM 3448 C C . VAL B 1 102 ? 19.710 -21.578 10.241 1.00 5.12 102 VAL B C 1
ATOM 3449 O O . VAL B 1 102 ? 19.797 -21.892 11.421 1.00 5.25 102 VAL B O 1
ATOM 3453 N N . GLY B 1 103 ? 20.439 -22.157 9.287 1.00 4.75 103 GLY B N 1
ATOM 3454 C CA . GLY B 1 103 ? 21.326 -23.255 9.622 1.00 5.73 103 GLY B CA 1
ATOM 3455 C C . GLY B 1 103 ? 20.575 -24.368 10.350 1.00 5.49 103 GLY B C 1
ATOM 3456 O O . GLY B 1 103 ? 19.503 -24.802 9.926 1.00 5.83 103 GLY B O 1
ATOM 3457 N N . ARG B 1 104 ? 21.133 -24.810 11.467 1.00 4.23 104 ARG B N 1
ATOM 3458 C CA . ARG B 1 104 ? 20.567 -25.977 12.158 1.00 4.68 104 ARG B CA 1
ATOM 3459 C C . ARG B 1 104 ? 19.209 -25.736 12.816 1.00 4.50 104 ARG B C 1
ATOM 3460 O O . ARG B 1 104 ? 18.542 -26.680 13.226 1.00 5.88 104 ARG B O 1
ATOM 3468 N N . ILE B 1 105 ? 18.799 -24.479 12.930 1.00 3.92 105 ILE B N 1
ATOM 3469 C CA . ILE B 1 105 ? 17.540 -24.152 13.587 1.00 5.17 105 ILE B CA 1
ATOM 3470 C C . ILE B 1 105 ? 16.394 -24.254 12.571 1.00 6.14 105 ILE B C 1
ATOM 3471 O O . ILE B 1 105 ? 15.842 -23.260 12.080 1.00 4.76 105 ILE B O 1
ATOM 3476 N N . SER B 1 106 ? 16.078 -25.495 12.231 1.00 5.39 106 SER B N 1
ATOM 3477 C CA . SER B 1 106 ? 15.054 -25.786 11.231 1.00 5.16 106 SER B CA 1
ATOM 3478 C C . SER B 1 106 ? 14.586 -27.237 11.399 1.00 7.37 106 SER B C 1
ATOM 3479 O O . SER B 1 106 ? 14.905 -27.893 12.387 1.00 8.50 106 SER B O 1
ATOM 3482 N N . HIS B 1 107 ? 13.839 -27.733 10.420 1.00 7.74 107 HIS B N 1
ATOM 3483 C CA . HIS B 1 107 ? 13.221 -29.059 10.498 1.00 9.53 107 HIS B CA 1
ATOM 3484 C C . HIS B 1 107 ? 13.009 -29.537 9.055 1.00 9.86 107 HIS B C 1
ATOM 3485 O O . HIS B 1 107 ? 12.735 -28.727 8.183 1.00 9.60 107 HIS B O 1
ATOM 3492 N N . PRO B 1 108 ? 13.155 -30.849 8.795 1.00 10.71 108 PRO B N 1
ATOM 3493 C CA . PRO B 1 108 ? 13.061 -31.328 7.411 1.00 11.98 108 PRO B CA 1
ATOM 3494 C C . PRO B 1 108 ? 11.730 -30.994 6.753 1.00 10.61 108 PRO B C 1
ATOM 3495 O O . PRO B 1 108 ? 11.668 -30.968 5.534 1.00 9.72 108 PRO B O 1
ATOM 3499 N N . SER B 1 109 ? 10.682 -30.747 7.532 1.00 12.32 109 SER B N 1
ATOM 3500 C CA . SER B 1 109 ? 9.381 -30.419 6.951 1.00 12.54 109 SER B CA 1
ATOM 3501 C C . SER B 1 109 ? 9.392 -29.089 6.191 1.00 11.63 109 SER B C 1
ATOM 3502 O O . SER B 1 109 ? 8.498 -28.824 5.387 1.00 14.54 109 SER B O 1
ATOM 3505 N N . TYR B 1 110 ? 10.398 -28.252 6.447 1.00 8.16 110 TYR B N 1
ATOM 3506 C CA . TYR B 1 110 ? 10.515 -26.975 5.738 1.00 9.15 110 TYR B CA 1
ATOM 3507 C C . TYR B 1 110 ? 11.470 -27.093 4.559 1.00 10.36 110 TYR B C 1
ATOM 3508 O O . TYR B 1 110 ? 11.568 -26.176 3.744 1.00 10.78 110 TYR B O 1
ATOM 3517 N N . LEU B 1 111 ? 12.178 -28.217 4.484 1.00 8.79 111 LEU B N 1
ATOM 3518 C CA . LEU B 1 111 ? 13.295 -28.366 3.560 1.00 8.45 111 LEU B CA 1
ATOM 3519 C C . LEU B 1 111 ? 13.103 -29.528 2.598 1.00 11.31 111 LEU B C 1
ATOM 3520 O O . LEU B 1 111 ? 14.080 -30.117 2.123 1.00 12.38 111 LEU B O 1
ATOM 3525 N N . ASN B 1 112 ? 11.844 -29.847 2.316 1.00 14.25 112 ASN B N 1
ATOM 3526 C CA . ASN B 1 112 ? 11.509 -30.963 1.430 1.00 16.70 112 ASN B CA 1
ATOM 3527 C C . ASN B 1 112 ? 12.152 -32.269 1.852 1.00 14.92 112 ASN B C 1
ATOM 3528 O O . ASN B 1 112 ? 12.545 -33.084 1.014 1.00 15.95 112 ASN B O 1
ATOM 3533 N N . GLY B 1 113 ? 12.276 -32.462 3.159 1.00 12.48 113 GLY B N 1
ATOM 3534 C CA . GLY B 1 113 ? 12.790 -33.706 3.690 1.00 13.89 113 GLY B CA 1
ATOM 3535 C C . GLY B 1 113 ? 14.296 -33.732 3.874 1.00 13.73 113 GLY B C 1
ATOM 3536 O O . GLY B 1 113 ? 14.844 -34.723 4.348 1.00 15.89 113 GLY B O 1
ATOM 3537 N N . GLU B 1 114 ? 14.972 -32.650 3.504 1.00 13.21 114 GLU B N 1
ATOM 3538 C CA . GLU B 1 114 ? 16.413 -32.582 3.699 1.00 12.21 114 GLU B CA 1
ATOM 3539 C C . GLU B 1 114 ? 16.738 -32.189 5.141 1.00 10.06 114 GLU B C 1
ATOM 3540 O O . GLU B 1 114 ? 15.902 -31.617 5.852 1.00 9.62 114 GLU B O 1
ATOM 3546 N N . LEU B 1 115 ? 17.941 -32.520 5.592 1.00 7.37 115 LEU B N 1
ATOM 3547 C CA . LEU B 1 115 ? 18.380 -32.080 6.905 1.00 8.52 115 LEU B CA 1
ATOM 3548 C C . LEU B 1 115 ? 18.810 -30.626 6.871 1.00 7.44 115 LEU B C 1
ATOM 3549 O O . LEU B 1 115 ? 19.406 -30.171 5.899 1.00 8.33 115 LEU B O 1
ATOM 3554 N N . PRO B 1 116 ? 18.541 -29.903 7.965 1.00 9.33 116 PRO B N 1
ATOM 3555 C CA . PRO B 1 116 ? 19.159 -28.597 8.164 1.00 7.03 116 PRO B CA 1
ATOM 3556 C C . PRO B 1 116 ? 20.664 -28.720 8.057 1.00 7.53 116 PRO B C 1
ATOM 3557 O O . PRO B 1 116 ? 21.231 -29.757 8.409 1.00 6.60 116 PRO B O 1
ATOM 3561 N N . VAL B 1 117 ? 21.312 -27.651 7.616 1.00 6.37 117 VAL B N 1
ATOM 3562 C CA . VAL B 1 117 ? 22.756 -27.646 7.469 1.00 6.54 117 VAL B CA 1
ATOM 3563 C C . VAL B 1 117 ? 23.394 -26.781 8.564 1.00 6.59 117 VAL B C 1
ATOM 3564 O O . VAL B 1 117 ? 22.762 -25.877 9.103 1.00 7.36 117 VAL B O 1
ATOM 3568 N N . ALA B 1 118 ? 24.650 -27.068 8.874 1.00 7.09 118 ALA B N 1
ATOM 3569 C CA . ALA B 1 118 ? 25.354 -26.386 9.953 1.00 6.11 118 ALA B CA 1
ATOM 3570 C C . ALA B 1 118 ? 26.849 -26.563 9.764 1.00 6.09 118 ALA B C 1
ATOM 3571 O O . ALA B 1 118 ? 27.281 -27.373 8.946 1.00 6.69 118 ALA B O 1
ATOM 3573 N N . PRO B 1 119 ? 27.654 -25.846 10.553 1.00 6.43 119 PRO B N 1
ATOM 3574 C CA . PRO B 1 119 ? 29.101 -26.091 10.493 1.00 6.95 119 PRO B CA 1
ATOM 3575 C C . PRO B 1 119 ? 29.471 -27.504 10.960 1.00 7.33 119 PRO B C 1
ATOM 3576 O O . PRO B 1 119 ? 30.393 -28.106 10.417 1.00 7.46 119 PRO B O 1
ATOM 3580 N N . SER B 1 120 ? 28.750 -28.009 11.958 1.00 7.74 120 SER B N 1
ATOM 3581 C CA . SER B 1 120 ? 29.061 -29.289 12.575 1.00 7.21 120 SER B CA 1
ATOM 3582 C C . SER B 1 120 ? 27.775 -30.022 12.937 1.00 7.42 120 SER B C 1
ATOM 3583 O O . SER B 1 120 ? 26.739 -29.402 13.151 1.00 8.13 120 SER B O 1
ATOM 3586 N N . ALA B 1 121 ? 27.840 -31.352 12.985 1.00 7.84 121 ALA B N 1
ATOM 3587 C CA . ALA B 1 121 ? 26.656 -32.170 13.241 1.00 7.73 121 ALA B CA 1
ATOM 3588 C C . ALA B 1 121 ? 26.315 -32.224 14.729 1.00 8.28 121 ALA B C 1
ATOM 3589 O O . ALA B 1 121 ? 26.545 -33.238 15.410 1.00 9.64 121 ALA B O 1
ATOM 3591 N N . ILE B 1 122 ? 25.779 -31.118 15.226 1.00 7.84 122 ILE B N 1
ATOM 3592 C CA . ILE B 1 122 ? 25.465 -30.967 16.637 1.00 8.90 122 ILE B CA 1
ATOM 3593 C C . ILE B 1 122 ? 24.000 -30.575 16.787 1.00 8.25 122 ILE B C 1
ATOM 3594 O O . ILE B 1 122 ? 23.575 -29.490 16.378 1.00 8.21 122 ILE B O 1
ATOM 3599 N N . GLN B 1 123 ? 23.218 -31.476 17.360 1.00 11.06 123 GLN B N 1
ATOM 3600 C CA . GLN B 1 123 ? 21.797 -31.244 17.552 1.00 11.07 123 GLN B CA 1
ATOM 3601 C C . GLN B 1 123 ? 21.531 -30.135 18.562 1.00 10.40 123 GLN B C 1
ATOM 3602 O O . GLN B 1 123 ? 22.016 -30.187 19.692 1.00 13.73 123 GLN B O 1
ATOM 3608 N N . PRO B 1 124 ? 20.787 -29.100 18.149 1.00 9.72 124 PRO B N 1
ATOM 3609 C CA . PRO B 1 124 ? 20.443 -28.080 19.137 1.00 9.46 124 PRO B CA 1
ATOM 3610 C C . PRO B 1 124 ? 19.363 -28.591 20.073 1.00 9.83 124 PRO B C 1
ATOM 3611 O O . PRO B 1 124 ? 18.516 -29.375 19.646 1.00 10.41 124 PRO B O 1
ATOM 3615 N N . LYS B 1 125 ? 19.422 -28.180 21.338 1.00 10.08 125 LYS B N 1
ATOM 3616 C CA . LYS B 1 125 ? 18.418 -28.551 22.326 1.00 11.12 125 LYS B CA 1
ATOM 3617 C C . LYS B 1 125 ? 17.086 -27.865 22.035 1.00 14.96 125 LYS B C 1
ATOM 3618 O O . LYS B 1 125 ? 17.030 -26.871 21.307 1.00 15.59 125 LYS B O 1
ATOM 3620 N N . GLY B 1 126 ? 16.017 -28.406 22.610 1.00 17.37 126 GLY B N 1
ATOM 3621 C CA . GLY B 1 126 ? 14.716 -27.771 22.550 1.00 18.80 126 GLY B CA 1
ATOM 3622 C C . GLY B 1 126 ? 13.809 -28.323 21.471 1.00 16.74 126 GLY B C 1
ATOM 3623 O O . GLY B 1 126 ? 14.071 -29.370 20.879 1.00 15.12 126 GLY B O 1
ATOM 3624 N N . HIS B 1 127 ? 12.716 -27.613 21.228 1.00 16.47 127 HIS B N 1
ATOM 3625 C CA . HIS B 1 127 ? 11.769 -28.018 20.204 1.00 17.11 127 HIS B CA 1
ATOM 3626 C C . HIS B 1 127 ? 11.678 -26.944 19.133 1.00 14.00 127 HIS B C 1
ATOM 3627 O O . HIS B 1 127 ? 11.943 -25.767 19.384 1.00 16.10 127 HIS B O 1
ATOM 3634 N N . VAL B 1 128 ? 11.308 -27.354 17.929 1.00 11.18 128 VAL B N 1
ATOM 3635 C CA . VAL B 1 128 ? 11.142 -26.412 16.835 1.00 12.98 128 VAL B CA 1
ATOM 3636 C C . VAL B 1 128 ? 9.978 -25.470 17.135 1.00 15.08 128 VAL B C 1
ATOM 3637 O O . VAL B 1 128 ? 8.876 -25.917 17.477 1.00 14.77 128 VAL B O 1
ATOM 3641 N N . SER B 1 129 ? 10.217 -24.167 17.032 1.00 14.50 129 SER B N 1
ATOM 3642 C CA . SER B 1 129 ? 9.165 -23.204 17.318 1.00 17.40 129 SER B CA 1
ATOM 3643 C C . SER B 1 129 ? 8.042 -23.374 16.306 1.00 19.79 129 SER B C 1
ATOM 3644 O O . SER B 1 129 ? 8.303 -23.637 15.134 1.00 19.64 129 SER B O 1
ATOM 3647 N N . LEU B 1 130 ? 6.801 -23.248 16.772 1.00 21.44 130 LEU B N 1
ATOM 3648 C CA . LEU B 1 130 ? 5.624 -23.232 15.897 1.00 24.86 130 LEU B CA 1
ATOM 3649 C C . LEU B 1 130 ? 5.167 -24.605 15.393 1.00 26.95 130 LEU B C 1
ATOM 3650 O O . LEU B 1 130 ? 3.964 -24.845 15.246 1.00 29.52 130 LEU B O 1
ATOM 3655 N N . VAL B 1 131 ? 6.116 -25.500 15.128 1.00 25.94 131 VAL B N 1
ATOM 3656 C CA . VAL B 1 131 ? 5.791 -26.832 14.619 1.00 26.88 131 VAL B CA 1
ATOM 3657 C C . VAL B 1 131 ? 4.911 -27.614 15.594 1.00 27.58 131 VAL B C 1
ATOM 3658 O O . VAL B 1 131 ? 5.176 -27.667 16.798 1.00 25.36 131 VAL B O 1
ATOM 3662 N N . ARG B 1 132 ? 3.851 -28.218 15.064 1.00 29.80 132 ARG B N 1
ATOM 3663 C CA . ARG B 1 132 ? 2.986 -29.061 15.874 1.00 31.06 132 ARG B CA 1
ATOM 3664 C C . ARG B 1 132 ? 2.732 -30.359 15.122 1.00 30.24 132 ARG B C 1
ATOM 3665 O O . ARG B 1 132 ? 2.590 -30.341 13.899 1.00 30.00 132 ARG B O 1
ATOM 3667 N N . PRO B 1 133 ? 2.702 -31.493 15.845 1.00 29.99 133 PRO B N 1
ATOM 3668 C CA . PRO B 1 133 ? 2.950 -31.558 17.288 1.00 29.05 133 PRO B CA 1
ATOM 3669 C C . PRO B 1 133 ? 4.419 -31.309 17.604 1.00 26.87 133 PRO B C 1
ATOM 3670 O O . PRO B 1 133 ? 5.256 -31.392 16.703 1.00 26.79 133 PRO B O 1
ATOM 3674 N N . LEU B 1 134 ? 4.717 -31.026 18.869 1.00 25.90 134 LEU B N 1
ATOM 3675 C CA . LEU B 1 134 ? 6.070 -30.697 19.306 1.00 24.79 134 LEU B CA 1
ATOM 3676 C C . LEU B 1 134 ? 7.110 -31.681 18.771 1.00 23.43 134 LEU B C 1
ATOM 3677 O O . LEU B 1 134 ? 6.928 -32.900 18.846 1.00 23.16 134 LEU B O 1
ATOM 3679 N N . SER B 1 135 ? 8.196 -31.137 18.226 1.00 20.84 135 SER B N 1
ATOM 3680 C CA . SER B 1 135 ? 9.281 -31.944 17.683 1.00 20.05 135 SER B CA 1
ATOM 3681 C C . SER B 1 135 ? 10.648 -31.405 18.087 1.00 17.33 135 SER B C 1
ATOM 3682 O O . SER B 1 135 ? 10.861 -30.197 18.124 1.00 15.84 135 SER B O 1
ATOM 3685 N N . ASP B 1 136 ? 11.575 -32.307 18.391 1.00 14.87 136 ASP B N 1
ATOM 3686 C CA . ASP B 1 136 ? 12.972 -31.931 18.549 1.00 14.44 136 ASP B CA 1
ATOM 3687 C C . ASP B 1 136 ? 13.550 -31.472 17.218 1.00 14.29 136 ASP B C 1
ATOM 3688 O O . ASP B 1 136 ? 13.017 -31.781 16.157 1.00 13.46 136 ASP B O 1
ATOM 3693 N N . TYR B 1 137 ? 14.657 -30.746 17.285 1.00 12.30 137 TYR B N 1
ATOM 3694 C CA . TYR B 1 137 ? 15.448 -30.487 16.098 1.00 10.89 137 TYR B CA 1
ATOM 3695 C C . TYR B 1 137 ? 16.172 -31.771 15.746 1.00 11.01 137 TYR B C 1
ATOM 3696 O O . TYR B 1 137 ? 16.549 -32.544 16.630 1.00 10.22 137 TYR B O 1
ATOM 3705 N N . PRO B 1 138 ? 16.376 -32.006 14.450 1.00 10.91 138 PRO B N 1
ATOM 3706 C CA . PRO B 1 138 ? 17.245 -33.119 14.071 1.00 11.55 138 PRO B CA 1
ATOM 3707 C C . PRO B 1 138 ? 18.709 -32.750 14.282 1.00 12.10 138 PRO B C 1
ATOM 3708 O O . PRO B 1 138 ? 19.043 -31.582 14.499 1.00 10.85 138 PRO B O 1
ATOM 3712 N N . THR B 1 139 ? 19.584 -33.742 14.244 1.00 10.51 139 THR B N 1
ATOM 3713 C CA . THR B 1 139 ? 21.009 -33.456 14.136 1.00 9.68 139 THR B CA 1
ATOM 3714 C C . THR B 1 139 ? 21.233 -32.914 12.728 1.00 8.80 139 THR B C 1
ATOM 3715 O O . THR B 1 139 ? 20.855 -33.549 11.754 1.00 10.19 139 THR B O 1
ATOM 3719 N N . PRO B 1 140 ? 21.821 -31.715 12.612 1.00 8.44 140 PRO B N 1
ATOM 3720 C CA . PRO B 1 140 ? 22.003 -31.161 11.267 1.00 7.75 140 PRO B CA 1
ATOM 3721 C C . PRO B 1 140 ? 23.132 -31.850 10.504 1.00 8.58 140 PRO B C 1
ATOM 3722 O O . PRO B 1 140 ? 23.909 -32.634 11.066 1.00 9.29 140 PRO B O 1
ATOM 3726 N N . ARG B 1 141 ? 23.192 -31.573 9.207 1.00 8.78 141 ARG B N 1
ATOM 3727 C CA . ARG B 1 141 ? 24.265 -32.079 8.365 1.00 6.41 141 ARG B CA 1
ATOM 3728 C C . ARG B 1 141 ? 25.410 -31.065 8.329 1.00 9.05 141 ARG B C 1
ATOM 3729 O O . ARG B 1 141 ? 25.191 -29.872 8.084 1.00 8.95 141 ARG B O 1
ATOM 3737 N N . ALA B 1 142 ? 26.630 -31.532 8.557 1.00 9.19 142 ALA B N 1
ATOM 3738 C CA . ALA B 1 142 ? 27.792 -30.659 8.481 1.00 9.63 142 ALA B CA 1
ATOM 3739 C C . ALA B 1 142 ? 28.101 -30.328 7.019 1.00 8.83 142 ALA B C 1
ATOM 3740 O O . ALA B 1 142 ? 28.237 -31.217 6.175 1.00 10.07 142 ALA B O 1
ATOM 3742 N N . LEU B 1 143 ? 28.214 -29.040 6.737 1.00 9.13 143 LEU B N 1
ATOM 3743 C CA . LEU B 1 143 ? 28.473 -28.581 5.391 1.00 9.55 143 LEU B CA 1
ATOM 3744 C C . LEU B 1 143 ? 29.835 -29.029 4.911 1.00 10.46 143 LEU B C 1
ATOM 3745 O O . LEU B 1 143 ? 30.793 -29.064 5.674 1.00 10.83 143 LEU B O 1
ATOM 3750 N N . GLU B 1 144 ? 29.911 -29.371 3.633 1.00 13.33 144 GLU B N 1
ATOM 3751 C CA . GLU B 1 144 ? 31.194 -29.570 3.000 1.00 13.45 144 GLU B CA 1
ATOM 3752 C C . GLU B 1 144 ? 31.762 -28.202 2.670 1.00 14.17 144 GLU B C 1
ATOM 3753 O O . GLU B 1 144 ? 31.022 -27.231 2.497 1.00 13.17 144 GLU B O 1
ATOM 3759 N N . THR B 1 145 ? 33.081 -28.118 2.592 1.00 15.96 145 THR B N 1
ATOM 3760 C CA . THR B 1 145 ? 33.736 -26.845 2.310 1.00 17.47 145 THR B CA 1
ATOM 3761 C C . THR B 1 145 ? 33.206 -26.175 1.038 1.00 17.85 145 THR B C 1
ATOM 3762 O O . THR B 1 145 ? 32.908 -24.984 1.043 1.00 17.55 145 THR B O 1
ATOM 3766 N N . GLU B 1 146 ? 33.058 -26.940 -0.042 1.00 17.80 146 GLU B N 1
ATOM 3767 C CA . GLU B 1 146 ? 32.523 -26.394 -1.284 1.00 19.77 146 GLU B CA 1
ATOM 3768 C C . GLU B 1 146 ? 31.105 -25.843 -1.114 1.00 17.41 146 GLU B C 1
ATOM 3769 O O . GLU B 1 146 ? 30.710 -24.886 -1.777 1.00 18.58 146 GLU B O 1
ATOM 3775 N N . GLU B 1 147 ? 30.330 -26.448 -0.227 1.00 13.27 147 GLU B N 1
ATOM 3776 C CA . GLU B 1 147 ? 28.973 -25.983 -0.020 1.00 13.65 147 GLU B CA 1
ATOM 3777 C C . GLU B 1 147 ? 28.986 -24.647 0.697 1.00 11.83 147 GLU B C 1
ATOM 3778 O O . GLU B 1 147 ? 28.029 -23.878 0.616 1.00 12.48 147 GLU B O 1
ATOM 3784 N N . ILE B 1 148 ? 30.064 -24.382 1.426 1.00 11.06 148 ILE B N 1
ATOM 3785 C CA . ILE B 1 148 ? 30.159 -23.104 2.115 1.00 8.02 148 ILE B CA 1
ATOM 3786 C C . ILE B 1 148 ? 30.346 -21.988 1.104 1.00 9.37 148 ILE B C 1
ATOM 3787 O O . ILE B 1 148 ? 29.764 -20.915 1.245 1.00 10.36 148 ILE B O 1
ATOM 3792 N N . ASN B 1 149 ? 31.140 -22.240 0.070 1.00 11.74 149 ASN B N 1
ATOM 3793 C CA . ASN B 1 149 ? 31.238 -21.281 -1.017 1.00 11.75 149 ASN B CA 1
ATOM 3794 C C . ASN B 1 149 ? 29.881 -20.980 -1.646 1.00 9.88 149 ASN B C 1
ATOM 3795 O O . ASN B 1 149 ? 29.580 -19.835 -1.978 1.00 9.61 149 ASN B O 1
ATOM 3800 N N . ASP B 1 150 ? 29.057 -22.005 -1.800 1.00 8.15 150 ASP B N 1
ATOM 3801 C CA . ASP B 1 150 ? 27.721 -21.805 -2.354 1.00 7.83 150 ASP B CA 1
ATOM 3802 C C . ASP B 1 150 ? 26.877 -20.924 -1.435 1.00 9.17 150 ASP B C 1
ATOM 3803 O O . ASP B 1 150 ? 26.070 -20.115 -1.912 1.00 9.45 150 ASP B O 1
ATOM 3808 N N . ILE B 1 151 ? 27.053 -21.087 -0.125 1.00 9.01 151 ILE B N 1
ATOM 3809 C CA . ILE B 1 151 ? 26.309 -20.282 0.840 1.00 8.07 151 ILE B CA 1
ATOM 3810 C C . ILE B 1 151 ? 26.705 -18.812 0.738 1.00 8.39 151 ILE B C 1
ATOM 3811 O O . ILE B 1 151 ? 25.854 -17.918 0.720 1.00 7.76 151 ILE B O 1
ATOM 3816 N N . VAL B 1 152 ? 27.998 -18.559 0.625 1.00 6.42 152 VAL B N 1
ATOM 3817 C CA . VAL B 1 152 ? 28.464 -17.196 0.410 1.00 6.89 152 VAL B CA 1
ATOM 3818 C C . VAL B 1 152 ? 27.833 -16.609 -0.849 1.00 7.63 152 VAL B C 1
ATOM 3819 O O . VAL B 1 152 ? 27.420 -15.442 -0.851 1.00 7.41 152 VAL B O 1
ATOM 3823 N N . GLU B 1 153 ? 27.756 -17.404 -1.917 1.00 6.74 153 GLU B N 1
ATOM 3824 C CA . GLU B 1 153 ? 27.126 -16.924 -3.148 1.00 7.76 153 GLU B CA 1
ATOM 3825 C C . GLU B 1 153 ? 25.634 -16.661 -2.954 1.00 8.19 153 GLU B C 1
ATOM 3826 O O . GLU B 1 153 ? 25.083 -15.745 -3.552 1.00 8.53 153 GLU B O 1
ATOM 3832 N N . ALA B 1 154 ? 24.980 -17.459 -2.120 1.00 7.41 154 ALA B N 1
ATOM 3833 C CA . ALA B 1 154 ? 23.576 -17.218 -1.812 1.00 7.97 154 ALA B CA 1
ATOM 3834 C C . ALA B 1 154 ? 23.390 -15.873 -1.106 1.00 6.88 154 ALA B C 1
ATOM 3835 O O . ALA B 1 154 ? 22.463 -15.115 -1.419 1.00 6.42 154 ALA B O 1
ATOM 3837 N N . TYR B 1 155 ? 24.270 -15.565 -0.160 1.00 5.42 155 TYR B N 1
ATOM 3838 C CA . TYR B 1 155 ? 24.232 -14.241 0.450 1.00 5.40 155 TYR B CA 1
ATOM 3839 C C . TYR B 1 155 ? 24.589 -13.127 -0.532 1.00 3.56 155 TYR B C 1
ATOM 3840 O O . TYR B 1 155 ? 23.966 -12.062 -0.483 1.00 5.80 155 TYR B O 1
ATOM 3849 N N . ARG B 1 156 ? 25.591 -13.333 -1.393 1.00 3.86 156 ARG B N 1
ATOM 3850 C CA . ARG B 1 156 ? 25.910 -12.313 -2.402 1.00 4.08 156 ARG B CA 1
ATOM 3851 C C . ARG B 1 156 ? 24.707 -12.034 -3.319 1.00 5.02 156 ARG B C 1
ATOM 3852 O O . ARG B 1 156 ? 24.321 -10.885 -3.510 1.00 6.90 156 ARG B O 1
ATOM 3860 N N . SER B 1 157 ? 24.117 -13.084 -3.866 1.00 5.66 157 SER B N 1
ATOM 3861 C CA A SER B 1 157 ? 22.922 -12.964 -4.707 0.44 6.48 157 SER B CA 1
ATOM 3862 C CA B SER B 1 157 ? 22.939 -12.919 -4.716 0.56 5.97 157 SER B CA 1
ATOM 3863 C C . SER B 1 157 ? 21.750 -12.345 -3.941 1.00 6.07 157 SER B C 1
ATOM 3864 O O . SER B 1 157 ? 20.972 -11.568 -4.489 1.00 6.11 157 SER B O 1
ATOM 3869 N N . GLY B 1 158 ? 21.618 -12.713 -2.667 1.00 6.18 158 GLY B N 1
ATOM 3870 C CA . GLY B 1 158 ? 20.570 -12.158 -1.820 1.00 5.75 158 GLY B CA 1
ATOM 3871 C C . GLY B 1 158 ? 20.757 -10.662 -1.659 1.00 5.32 158 GLY B C 1
ATOM 3872 O O . GLY B 1 158 ? 19.810 -9.875 -1.776 1.00 4.25 158 GLY B O 1
ATOM 3873 N N . ALA B 1 159 ? 21.998 -10.252 -1.414 1.00 4.57 159 ALA B N 1
ATOM 3874 C CA . ALA B 1 159 ? 22.300 -8.826 -1.323 1.00 3.82 159 ALA B CA 1
ATOM 3875 C C . ALA B 1 159 ? 22.052 -8.107 -2.654 1.00 3.94 159 ALA B C 1
ATOM 3876 O O . ALA B 1 159 ? 21.556 -6.982 -2.646 1.00 4.07 159 ALA B O 1
ATOM 3878 N N . GLU B 1 160 ? 22.408 -8.732 -3.771 1.00 4.69 160 GLU B N 1
ATOM 3879 C CA . GLU B 1 160 ? 22.156 -8.147 -5.085 1.00 6.76 160 GLU B CA 1
ATOM 3880 C C . GLU B 1 160 ? 20.652 -8.005 -5.293 1.00 5.91 160 GLU B C 1
ATOM 3881 O O . GLU B 1 160 ? 20.174 -6.983 -5.782 1.00 5.10 160 GLU B O 1
ATOM 3887 N N . ASN B 1 161 ? 19.910 -9.049 -4.944 1.00 5.98 161 ASN B N 1
ATOM 3888 C CA . ASN B 1 161 ? 18.459 -9.003 -5.080 1.00 5.42 161 ASN B CA 1
ATOM 3889 C C . ASN B 1 161 ? 17.825 -7.931 -4.191 1.00 3.81 161 ASN B C 1
ATOM 3890 O O . ASN B 1 161 ? 16.883 -7.255 -4.603 1.00 4.06 161 ASN B O 1
ATOM 3895 N N . ALA B 1 162 ? 18.359 -7.758 -2.988 1.00 3.67 162 ALA B N 1
ATOM 3896 C CA . ALA B 1 162 ? 17.879 -6.714 -2.093 1.00 3.54 162 ALA B CA 1
ATOM 3897 C C . ALA B 1 162 ? 18.093 -5.339 -2.705 1.00 4.09 162 ALA B C 1
ATOM 3898 O O . ALA B 1 162 ? 17.255 -4.440 -2.553 1.00 3.91 162 ALA B O 1
ATOM 3900 N N . LYS B 1 163 ? 19.220 -5.166 -3.396 1.00 4.46 163 LYS B N 1
ATOM 3901 C CA . LYS B 1 163 ? 19.515 -3.885 -4.017 1.00 5.15 163 LYS B CA 1
ATOM 3902 C C . LYS B 1 163 ? 18.541 -3.663 -5.164 1.00 4.45 163 LYS B C 1
ATOM 3903 O O . LYS B 1 163 ? 17.970 -2.576 -5.294 1.00 5.92 163 LYS B O 1
ATOM 3909 N N . ALA B 1 164 ? 18.314 -4.706 -5.961 1.00 4.23 164 ALA B N 1
ATOM 3910 C CA . ALA B 1 164 ? 17.346 -4.608 -7.053 1.00 5.46 164 ALA B CA 1
ATOM 3911 C C . ALA B 1 164 ? 15.943 -4.289 -6.545 1.00 6.63 164 ALA B C 1
ATOM 3912 O O . ALA B 1 164 ? 15.141 -3.638 -7.234 1.00 8.22 164 ALA B O 1
ATOM 3914 N N . ALA B 1 165 ? 15.645 -4.772 -5.352 1.00 4.68 165 ALA B N 1
ATOM 3915 C CA . ALA B 1 165 ? 14.356 -4.564 -4.709 1.00 3.95 165 ALA B CA 1
ATOM 3916 C C . ALA B 1 165 ? 14.203 -3.183 -4.065 1.00 6.32 165 ALA B C 1
ATOM 3917 O O . ALA B 1 165 ? 13.159 -2.892 -3.505 1.00 6.99 165 ALA B O 1
ATOM 3919 N N . GLY B 1 166 ? 15.249 -2.358 -4.117 1.00 4.07 166 GLY B N 1
ATOM 3920 C CA . GLY B 1 166 ? 15.162 -0.970 -3.681 1.00 3.74 166 GLY B CA 1
ATOM 3921 C C . GLY B 1 166 ? 15.366 -0.701 -2.192 1.00 4.00 166 GLY B C 1
ATOM 3922 O O . GLY B 1 166 ? 15.021 0.367 -1.703 1.00 4.57 166 GLY B O 1
ATOM 3923 N N . PHE B 1 167 ? 15.880 -1.677 -1.464 1.00 4.45 167 PHE B N 1
ATOM 3924 C CA . PHE B 1 167 ? 16.271 -1.407 -0.085 1.00 3.88 167 PHE B CA 1
ATOM 3925 C C . PHE B 1 167 ? 17.307 -0.294 0.010 1.00 4.17 167 PHE B C 1
ATOM 3926 O O . PHE B 1 167 ? 18.029 -0.008 -0.962 1.00 3.95 167 PHE B O 1
ATOM 3934 N N . ASP B 1 168 ? 17.396 0.310 1.196 1.00 2.20 168 ASP B N 1
ATOM 3935 C CA . ASP B 1 168 ? 18.444 1.282 1.461 1.00 3.30 168 ASP B CA 1
ATOM 3936 C C . ASP B 1 168 ? 19.758 0.617 1.869 1.00 3.67 168 ASP B C 1
ATOM 3937 O O . ASP B 1 168 ? 20.813 1.278 1.872 1.00 4.75 168 ASP B O 1
ATOM 3942 N N . GLY B 1 169 ? 19.706 -0.676 2.180 1.00 2.04 169 GLY B N 1
ATOM 3943 C CA . GLY B 1 169 ? 20.885 -1.396 2.621 1.00 3.85 169 GLY B CA 1
ATOM 3944 C C . GLY B 1 169 ? 20.508 -2.790 3.061 1.00 2.33 169 GLY B C 1
ATOM 3945 O O . GLY B 1 169 ? 19.337 -3.175 2.962 1.00 4.05 169 GLY B O 1
ATOM 3946 N N . VAL B 1 170 ? 21.487 -3.528 3.579 1.00 2.76 170 VAL B N 1
ATOM 3947 C CA . VAL B 1 170 ? 21.207 -4.844 4.142 1.00 2.96 170 VAL B CA 1
ATOM 3948 C C . VAL B 1 170 ? 21.858 -4.969 5.495 1.00 3.48 170 VAL B C 1
ATOM 3949 O O . VAL B 1 170 ? 22.877 -4.339 5.762 1.00 3.43 170 VAL B O 1
ATOM 3953 N N . GLU B 1 171 ? 21.245 -5.779 6.349 1.00 1.93 171 GLU B N 1
ATOM 3954 C CA . GLU B 1 171 ? 21.859 -6.139 7.626 1.00 1.92 171 GLU B CA 1
ATOM 3955 C C . GLU B 1 171 ? 22.116 -7.641 7.627 1.00 4.17 171 GLU B C 1
ATOM 3956 O O . GLU B 1 171 ? 21.227 -8.435 7.307 1.00 4.09 171 GLU B O 1
ATOM 3962 N N . ILE B 1 172 ? 23.337 -8.046 7.947 1.00 2.18 172 ILE B N 1
ATOM 3963 C CA . ILE B 1 172 ? 23.657 -9.471 7.984 1.00 2.28 172 ILE B CA 1
ATOM 3964 C C . ILE B 1 172 ? 23.168 -10.014 9.322 1.00 4.41 172 ILE B C 1
ATOM 3965 O O . ILE B 1 172 ? 23.533 -9.484 10.380 1.00 4.53 172 ILE B O 1
ATOM 3970 N N . HIS B 1 173 ? 22.331 -11.051 9.290 1.00 3.42 173 HIS B N 1
ATOM 3971 C CA . HIS B 1 173 ? 21.870 -11.661 10.530 1.00 4.08 173 HIS B CA 1
ATOM 3972 C C . HIS B 1 173 ? 22.971 -12.572 11.064 1.00 2.26 173 HIS B C 1
ATOM 3973 O O . HIS B 1 173 ? 23.038 -13.749 10.715 1.00 3.19 173 HIS B O 1
ATOM 3980 N N . GLY B 1 174 ? 23.830 -12.027 11.917 1.00 2.48 174 GLY B N 1
ATOM 3981 C CA . GLY B 1 174 ? 24.892 -12.816 12.524 1.00 2.14 174 GLY B CA 1
ATOM 3982 C C . GLY B 1 174 ? 24.586 -13.220 13.948 1.00 4.12 174 GLY B C 1
ATOM 3983 O O . GLY B 1 174 ? 25.499 -13.518 14.730 1.00 3.30 174 GLY B O 1
ATOM 3984 N N . ALA B 1 175 ? 23.301 -13.260 14.265 1.00 2.79 175 ALA B N 1
ATOM 3985 C CA . ALA B 1 175 ? 22.862 -13.379 15.646 1.00 3.20 175 ALA B CA 1
ATOM 3986 C C . ALA B 1 175 ? 21.980 -14.589 15.903 1.00 3.56 175 ALA B C 1
ATOM 3987 O O . ALA B 1 175 ? 21.707 -15.391 15.002 1.00 3.79 175 ALA B O 1
ATOM 3989 N N . ASN B 1 176 ? 21.570 -14.699 17.163 1.00 2.15 176 ASN B N 1
ATOM 3990 C CA . ASN B 1 176 ? 20.499 -15.589 17.623 1.00 2.02 176 ASN B CA 1
ATOM 3991 C C . ASN B 1 176 ? 20.630 -17.051 17.269 1.00 3.26 176 ASN B C 1
ATOM 3992 O O . ASN B 1 176 ? 19.629 -17.745 17.086 1.00 5.87 176 ASN B O 1
ATOM 3997 N N . GLY B 1 177 ? 21.866 -17.522 17.164 1.00 3.88 177 GLY B N 1
ATOM 3998 C CA . GLY B 1 177 ? 22.096 -18.943 16.966 1.00 3.53 177 GLY B CA 1
ATOM 3999 C C . GLY B 1 177 ? 21.783 -19.448 15.572 1.00 4.57 177 GLY B C 1
ATOM 4000 O O . GLY B 1 177 ? 21.673 -20.654 15.385 1.00 4.93 177 GLY B O 1
ATOM 4001 N N . TYR B 1 178 ? 21.672 -18.558 14.590 1.00 3.15 178 TYR B N 1
ATOM 4002 C CA . TYR B 1 178 ? 21.463 -19.005 13.203 1.00 3.00 178 TYR B CA 1
ATOM 4003 C C . TYR B 1 178 ? 22.805 -19.310 12.523 1.00 3.63 178 TYR B C 1
ATOM 4004 O O . TYR B 1 178 ? 23.830 -19.377 13.207 1.00 4.70 178 TYR B O 1
ATOM 4013 N N . LEU B 1 179 ? 22.812 -19.523 11.209 1.00 4.03 179 LEU B N 1
ATOM 4014 C CA . LEU B 1 179 ? 23.958 -20.184 10.577 1.00 3.95 179 LEU B CA 1
ATOM 4015 C C . LEU B 1 179 ? 25.299 -19.499 10.849 1.00 2.44 179 LEU B C 1
ATOM 4016 O O . LEU B 1 179 ? 26.272 -20.128 11.231 1.00 3.93 179 LEU B O 1
ATOM 4021 N N . LEU B 1 180 ? 25.338 -18.183 10.680 1.00 3.58 180 LEU B N 1
ATOM 4022 C CA . LEU B 1 180 ? 26.586 -17.456 10.849 1.00 4.64 180 LEU B CA 1
ATOM 4023 C C . LEU B 1 180 ? 27.091 -17.480 12.289 1.00 2.98 180 LEU B C 1
ATOM 4024 O O . LEU B 1 180 ? 28.291 -17.592 12.544 1.00 4.22 180 LEU B O 1
ATOM 4029 N N . ASP B 1 181 ? 26.156 -17.354 13.228 1.00 3.90 181 ASP B N 1
ATOM 4030 C CA . ASP B 1 181 ? 26.457 -17.475 14.646 1.00 2.80 181 ASP B CA 1
ATOM 4031 C C . ASP B 1 181 ? 26.915 -18.909 14.993 1.00 3.22 181 ASP B C 1
ATOM 4032 O O . ASP B 1 181 ? 27.802 -19.091 15.833 1.00 3.83 181 ASP B O 1
ATOM 4037 N N . GLN B 1 182 ? 26.324 -19.919 14.348 1.00 2.78 182 GLN B N 1
ATOM 4038 C CA . GLN B 1 182 ? 26.759 -21.309 14.566 1.00 3.46 182 GLN B CA 1
ATOM 4039 C C . GLN B 1 182 ? 28.224 -21.501 14.174 1.00 3.24 182 GLN B C 1
ATOM 4040 O O . GLN B 1 182 ? 28.992 -22.183 14.863 1.00 5.55 182 GLN B O 1
ATOM 4046 N N . PHE B 1 183 ? 28.633 -20.892 13.077 1.00 4.93 183 PHE B N 1
ATOM 4047 C CA . PHE B 1 183 ? 30.029 -20.943 12.686 1.00 4.69 183 PHE B CA 1
ATOM 4048 C C . PHE B 1 183 ? 30.929 -20.136 13.631 1.00 5.10 183 PHE B C 1
ATOM 4049 O O . PHE B 1 183 ? 32.068 -20.527 13.919 1.00 5.30 183 PHE B O 1
ATOM 4057 N N . LEU B 1 184 ? 30.405 -19.006 14.108 1.00 3.95 184 LEU B N 1
ATOM 4058 C CA . LEU B 1 184 ? 31.173 -18.092 14.938 1.00 3.14 184 LEU B CA 1
ATOM 4059 C C . LEU B 1 184 ? 31.602 -18.677 16.288 1.00 4.91 184 LEU B C 1
ATOM 4060 O O . LEU B 1 184 ? 32.707 -18.399 16.754 1.00 4.84 184 LEU B O 1
ATOM 4065 N N . GLN B 1 185 ? 30.732 -19.473 16.909 1.00 4.76 185 GLN B N 1
ATOM 4066 C CA . GLN B 1 185 ? 30.912 -19.850 18.307 1.00 4.07 185 GLN B CA 1
ATOM 4067 C C . GLN B 1 185 ? 31.525 -21.224 18.481 1.00 4.10 185 GLN B C 1
ATOM 4068 O O . GLN B 1 185 ? 31.268 -22.130 17.697 1.00 5.20 185 GLN B O 1
ATOM 4074 N N . SER B 1 186 ? 32.337 -21.370 19.524 1.00 4.24 186 SER B N 1
ATOM 4075 C CA . SER B 1 186 ? 33.113 -22.595 19.719 1.00 5.98 186 SER B CA 1
ATOM 4076 C C . SER B 1 186 ? 32.287 -23.834 20.007 1.00 6.90 186 SER B C 1
ATOM 4077 O O . SER B 1 186 ? 32.681 -24.928 19.604 1.00 7.49 186 SER B O 1
ATOM 4080 N N . SER B 1 187 ? 31.149 -23.678 20.673 1.00 6.75 187 SER B N 1
ATOM 4081 C CA . SER B 1 187 ? 30.362 -24.851 21.054 1.00 6.74 187 SER B CA 1
ATOM 4082 C C . SER B 1 187 ? 29.673 -25.497 19.867 1.00 7.90 187 SER B C 1
ATOM 4083 O O . SER B 1 187 ? 29.380 -26.689 19.891 1.00 9.99 187 SER B O 1
ATOM 4086 N N . THR B 1 188 ? 29.428 -24.719 18.820 1.00 6.23 188 THR B N 1
ATOM 4087 C CA . THR B 1 188 ? 28.667 -25.215 17.684 1.00 5.66 188 THR B CA 1
ATOM 4088 C C . THR B 1 188 ? 29.535 -25.503 16.463 1.00 6.33 188 THR B C 1
ATOM 4089 O O . THR B 1 188 ? 29.091 -26.159 15.523 1.00 6.64 188 THR B O 1
ATOM 4093 N N . ASN B 1 189 ? 30.776 -25.037 16.491 1.00 4.55 189 ASN B N 1
ATOM 4094 C CA . ASN B 1 189 ? 31.702 -25.227 15.376 1.00 5.59 189 ASN B CA 1
ATOM 4095 C C . ASN B 1 189 ? 32.900 -26.066 15.802 1.00 7.39 189 ASN B C 1
ATOM 4096 O O . ASN B 1 189 ? 33.757 -25.592 16.545 1.00 9.32 189 ASN B O 1
ATOM 4101 N N . GLN B 1 190 ? 32.942 -27.317 15.339 1.00 8.69 190 GLN B N 1
ATOM 4102 C CA . GLN B 1 190 ? 34.064 -28.224 15.605 1.00 10.93 190 GLN B CA 1
ATOM 4103 C C . GLN B 1 190 ? 34.795 -28.566 14.313 1.00 10.92 190 GLN B C 1
ATOM 4104 O O . GLN B 1 190 ? 35.463 -29.607 14.221 1.00 12.77 190 GLN B O 1
ATOM 4110 N N . ARG B 1 191 ? 34.675 -27.701 13.309 1.00 10.24 191 ARG B N 1
ATOM 4111 C CA . ARG B 1 191 ? 35.288 -27.945 12.001 1.00 9.60 191 ARG B CA 1
ATOM 4112 C C . ARG B 1 191 ? 36.818 -27.912 12.035 1.00 12.42 191 ARG B C 1
ATOM 4113 O O . ARG B 1 191 ? 37.420 -27.260 12.884 1.00 12.15 191 ARG B O 1
ATOM 4121 N N . THR B 1 192 ? 37.428 -28.621 11.087 1.00 16.14 192 THR B N 1
ATOM 4122 C CA . THR B 1 192 ? 38.874 -28.686 10.964 1.00 17.05 192 THR B CA 1
ATOM 4123 C C . THR B 1 192 ? 39.371 -28.144 9.626 1.00 16.84 192 THR B C 1
ATOM 4124 O O . THR B 1 192 ? 40.562 -28.249 9.328 1.00 19.97 192 THR B O 1
ATOM 4128 N N . ASP B 1 193 ? 38.469 -27.583 8.815 1.00 13.24 193 ASP B N 1
ATOM 4129 C CA . ASP B 1 193 ? 38.895 -26.862 7.616 1.00 11.89 193 ASP B CA 1
ATOM 4130 C C . ASP B 1 193 ? 39.094 -25.369 7.939 1.00 11.06 193 ASP B C 1
ATOM 4131 O O . ASP B 1 193 ? 39.213 -24.994 9.111 1.00 10.58 193 ASP B O 1
ATOM 4136 N N . ARG B 1 194 ? 39.152 -24.525 6.912 1.00 11.95 194 ARG B N 1
ATOM 4137 C CA . ARG B 1 194 ? 39.443 -23.107 7.122 1.00 11.30 194 ARG B CA 1
ATOM 4138 C C . ARG B 1 194 ? 38.305 -22.370 7.823 1.00 9.61 194 ARG B C 1
ATOM 4139 O O . ARG B 1 194 ? 38.441 -21.195 8.160 1.00 10.03 194 ARG B O 1
ATOM 4147 N N . TYR B 1 195 ? 37.193 -23.062 8.040 1.00 7.81 195 TYR B N 1
ATOM 4148 C CA . TYR B 1 195 ? 36.036 -22.435 8.679 1.00 6.97 195 TYR B CA 1
ATOM 4149 C C . TYR B 1 195 ? 35.828 -22.836 10.140 1.00 7.32 195 TYR B C 1
ATOM 4150 O O . TYR B 1 195 ? 34.802 -22.514 10.721 1.00 8.06 195 TYR B O 1
ATOM 4159 N N . GLY B 1 196 ? 36.802 -23.509 10.745 1.00 8.22 196 GLY B N 1
ATOM 4160 C CA . GLY B 1 196 ? 36.747 -23.737 12.176 1.00 10.01 196 GLY B CA 1
ATOM 4161 C C . GLY B 1 196 ? 38.136 -23.953 12.747 1.00 11.08 196 GLY B C 1
ATOM 4162 O O . GLY B 1 196 ? 39.112 -23.979 12.004 1.00 12.41 196 GLY B O 1
ATOM 4163 N N . GLY B 1 197 ? 38.222 -24.076 14.065 1.00 11.44 197 GLY B N 1
ATOM 4164 C CA . GLY B 1 197 ? 39.465 -24.465 14.710 1.00 12.63 197 GLY B CA 1
ATOM 4165 C C . GLY B 1 197 ? 40.360 -23.344 15.209 1.00 15.18 197 GLY B C 1
ATOM 4166 O O . GLY B 1 197 ? 41.453 -23.598 15.730 1.00 15.65 197 GLY B O 1
ATOM 4167 N N . SER B 1 198 ? 39.904 -22.113 15.032 1.00 11.79 198 SER B N 1
ATOM 4168 C CA . SER B 1 198 ? 40.554 -20.920 15.573 1.00 9.20 198 SER B CA 1
ATOM 4169 C C . SER B 1 198 ? 39.530 -19.805 15.504 1.00 7.02 198 SER B C 1
ATOM 4170 O O . SER B 1 198 ? 38.537 -19.922 14.789 1.00 7.70 198 SER B O 1
ATOM 4173 N N . LEU B 1 199 ? 39.774 -18.717 16.222 1.00 6.36 199 LEU B N 1
ATOM 4174 C CA . LEU B 1 199 ? 38.876 -17.570 16.169 1.00 8.18 199 LEU B CA 1
ATOM 4175 C C . LEU B 1 199 ? 38.777 -16.977 14.755 1.00 7.29 199 LEU B C 1
ATOM 4176 O O . LEU B 1 199 ? 37.683 -16.693 14.254 1.00 7.79 199 LEU B O 1
ATOM 4181 N N . GLU B 1 200 ? 39.915 -16.796 14.094 1.00 7.24 200 GLU B N 1
ATOM 4182 C CA . GLU B 1 200 ? 39.898 -16.291 12.732 1.00 7.36 200 GLU B CA 1
ATOM 4183 C C . GLU B 1 200 ? 39.055 -17.180 11.834 1.00 6.32 200 GLU B C 1
ATOM 4184 O O . GLU B 1 200 ? 38.292 -16.688 10.996 1.00 6.98 200 GLU B O 1
ATOM 4190 N N . ASN B 1 201 ? 39.207 -18.491 11.983 1.00 6.20 201 ASN B N 1
ATOM 4191 C CA . ASN B 1 201 ? 38.486 -19.415 11.131 1.00 7.48 201 ASN B CA 1
ATOM 4192 C C . ASN B 1 201 ? 36.991 -19.444 11.445 1.00 6.14 201 ASN B C 1
ATOM 4193 O O . ASN B 1 201 ? 36.168 -19.563 10.540 1.00 7.06 201 ASN B O 1
ATOM 4198 N N . ARG B 1 202 ? 36.634 -19.321 12.723 1.00 5.66 202 ARG B N 1
ATOM 4199 C CA . ARG B 1 202 ? 35.220 -19.313 13.124 1.00 5.06 202 ARG B CA 1
ATOM 4200 C C . ARG B 1 202 ? 34.497 -18.066 12.631 1.00 4.71 202 ARG B C 1
ATOM 4201 O O . ARG B 1 202 ? 33.350 -18.144 12.198 1.00 5.11 202 ARG B O 1
ATOM 4209 N N . ALA B 1 203 ? 35.181 -16.920 12.679 1.00 4.13 203 ALA B N 1
ATOM 4210 C CA . ALA B 1 203 ? 34.593 -15.680 12.184 1.00 4.53 203 ALA B CA 1
ATOM 4211 C C . ALA B 1 203 ? 34.628 -15.576 10.661 1.00 5.15 203 ALA B C 1
ATOM 4212 O O . ALA B 1 203 ? 34.028 -14.663 10.084 1.00 5.77 203 ALA B O 1
ATOM 4214 N N . ARG B 1 204 ? 35.304 -16.513 10.001 1.00 3.56 204 ARG B N 1
ATOM 4215 C CA . ARG B 1 204 ? 35.556 -16.377 8.578 1.00 4.96 204 ARG B CA 1
ATOM 4216 C C . ARG B 1 204 ? 34.266 -16.282 7.763 1.00 5.96 204 ARG B C 1
ATOM 4217 O O . ARG B 1 204 ? 34.155 -15.423 6.882 1.00 6.49 204 ARG B O 1
ATOM 4225 N N . LEU B 1 205 ? 33.292 -17.160 8.029 1.00 4.41 205 LEU B N 1
ATOM 4226 C CA . LEU B 1 205 ? 32.075 -17.138 7.213 1.00 5.09 205 LEU B CA 1
ATOM 4227 C C . LEU B 1 205 ? 31.314 -15.817 7.373 1.00 3.20 205 LEU B C 1
ATOM 4228 O O . LEU B 1 205 ? 30.911 -15.200 6.383 1.00 2.96 205 LEU B O 1
ATOM 4233 N N . LEU B 1 206 ? 31.125 -15.371 8.613 1.00 3.32 206 LEU B N 1
ATOM 4234 C CA . LEU B 1 206 ? 30.450 -14.086 8.831 1.00 2.79 206 LEU B CA 1
ATOM 4235 C C . LEU B 1 206 ? 31.139 -12.963 8.064 1.00 4.08 206 LEU B C 1
ATOM 4236 O O . LEU B 1 206 ? 30.482 -12.128 7.413 1.00 3.10 206 LEU B O 1
ATOM 4241 N N . LEU B 1 207 ? 32.464 -12.927 8.128 1.00 3.59 207 LEU B N 1
ATOM 4242 C CA . LEU B 1 207 ? 33.198 -11.846 7.447 1.00 4.47 207 LEU B CA 1
ATOM 4243 C C . LEU B 1 207 ? 33.171 -11.989 5.919 1.00 4.78 207 LEU B C 1
ATOM 4244 O O . LEU B 1 207 ? 33.154 -10.993 5.209 1.00 4.42 207 LEU B O 1
ATOM 4249 N N . GLU B 1 208 ? 33.160 -13.223 5.419 1.00 4.74 208 GLU B N 1
ATOM 4250 C CA . GLU B 1 208 ? 33.072 -13.459 3.970 1.00 5.29 208 GLU B CA 1
ATOM 4251 C C . GLU B 1 208 ? 31.716 -13.024 3.432 1.00 5.06 208 GLU B C 1
ATOM 4252 O O . GLU B 1 208 ? 31.611 -12.399 2.377 1.00 4.24 208 GLU B O 1
ATOM 4258 N N . VAL B 1 209 ? 30.665 -13.320 4.184 1.00 4.74 209 VAL B N 1
ATOM 4259 C CA . VAL B 1 209 ? 29.332 -12.900 3.792 1.00 2.76 209 VAL B CA 1
ATOM 4260 C C . VAL B 1 209 ? 29.219 -11.369 3.855 1.00 3.04 209 VAL B C 1
ATOM 4261 O O . VAL B 1 209 ? 28.636 -10.742 2.960 1.00 4.40 209 VAL B O 1
ATOM 4265 N N . THR B 1 210 ? 29.807 -10.777 4.898 1.00 2.57 210 THR B N 1
ATOM 4266 C CA . THR B 1 210 ? 29.818 -9.323 5.036 1.00 2.55 210 THR B CA 1
ATOM 4267 C C . THR B 1 210 ? 30.554 -8.713 3.832 1.00 3.97 210 THR B C 1
ATOM 4268 O O . THR B 1 210 ? 30.071 -7.754 3.212 1.00 3.67 210 THR B O 1
ATOM 4272 N N . ASP B 1 211 ? 31.707 -9.283 3.486 1.00 2.28 211 ASP B N 1
ATOM 4273 C CA . ASP B 1 211 ? 32.474 -8.801 2.338 1.00 2.74 211 ASP B CA 1
ATOM 4274 C C . ASP B 1 211 ? 31.717 -8.928 1.018 1.00 4.03 211 ASP B C 1
ATOM 4275 O O . ASP B 1 211 ? 31.841 -8.069 0.143 1.00 3.79 211 ASP B O 1
ATOM 4280 N N . ALA B 1 212 ? 30.947 -9.998 0.864 1.00 3.54 212 ALA B N 1
ATOM 4281 C CA . ALA B 1 212 ? 30.108 -10.142 -0.328 1.00 4.24 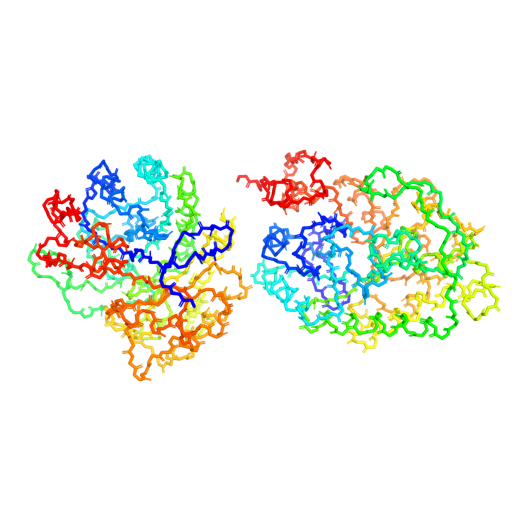212 ALA B CA 1
ATOM 4282 C C . ALA B 1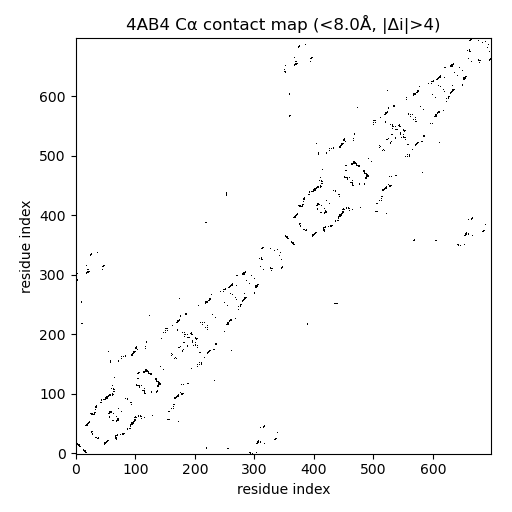 212 ? 29.060 -9.020 -0.391 1.00 5.55 212 ALA B C 1
ATOM 4283 O O . ALA B 1 212 ? 28.822 -8.415 -1.444 1.00 5.76 212 ALA B O 1
ATOM 4285 N N . ALA B 1 213 ? 28.426 -8.740 0.743 1.00 4.30 213 ALA B N 1
ATOM 4286 C CA . ALA B 1 213 ? 27.476 -7.636 0.815 1.00 3.30 213 ALA B CA 1
ATOM 4287 C C . ALA B 1 213 ? 28.123 -6.277 0.529 1.00 2.59 213 ALA B C 1
ATOM 4288 O O . ALA B 1 213 ? 27.536 -5.435 -0.157 1.00 3.34 213 ALA B O 1
ATOM 4290 N N . ILE B 1 214 ? 29.333 -6.071 1.053 1.00 4.69 214 ILE B N 1
ATOM 4291 C CA . ILE B 1 214 ? 30.083 -4.839 0.796 1.00 3.50 214 ILE B CA 1
ATOM 4292 C C . ILE B 1 214 ? 30.378 -4.685 -0.696 1.00 3.95 214 ILE B C 1
ATOM 4293 O O . ILE B 1 214 ? 30.285 -3.584 -1.236 1.00 5.45 214 ILE B O 1
ATOM 4298 N N . GLU B 1 215 ? 30.702 -5.781 -1.374 1.00 4.38 215 GLU B N 1
ATOM 4299 C CA . GLU B 1 215 ? 30.933 -5.699 -2.818 1.00 4.57 215 GLU B CA 1
ATOM 4300 C C . GLU B 1 215 ? 29.700 -5.209 -3.555 1.00 6.41 215 GLU B C 1
ATOM 4301 O O . GLU B 1 215 ? 29.813 -4.473 -4.531 1.00 6.82 215 GLU B O 1
ATOM 4307 N N . VAL B 1 216 ? 28.524 -5.641 -3.106 1.00 5.02 216 VAL B N 1
ATOM 4308 C CA . VAL B 1 216 ? 27.278 -5.226 -3.742 1.00 2.95 216 VAL B CA 1
ATOM 4309 C C . VAL B 1 216 ? 26.854 -3.799 -3.397 1.00 4.56 216 VAL B C 1
ATOM 4310 O O . VAL B 1 216 ? 26.423 -3.037 -4.261 1.00 6.66 216 VAL B O 1
ATOM 4314 N N . TRP B 1 217 ? 27.014 -3.434 -2.126 1.00 3.54 217 TRP B N 1
ATOM 4315 C CA . TRP B 1 217 ? 26.403 -2.237 -1.575 1.00 4.16 217 TRP B CA 1
ATOM 4316 C C . TRP B 1 217 ? 27.336 -1.099 -1.220 1.00 4.21 217 TRP B C 1
ATOM 4317 O O . TRP B 1 217 ? 26.908 0.066 -1.135 1.00 5.64 217 TRP B O 1
ATOM 4328 N N . GLY B 1 218 ? 28.586 -1.441 -0.941 1.00 2.63 218 GLY B N 1
ATOM 4329 C CA . GLY B 1 218 ? 29.485 -0.531 -0.245 1.00 3.78 218 GLY B CA 1
ATOM 4330 C C . GLY B 1 218 ? 29.275 -0.690 1.250 1.00 4.21 218 GLY B C 1
ATOM 4331 O O . GLY B 1 218 ? 28.136 -0.922 1.710 1.00 3.31 218 GLY B O 1
ATOM 4332 N N . ALA B 1 219 ? 30.361 -0.577 2.019 1.00 3.88 219 ALA B N 1
ATOM 4333 C CA . ALA B 1 219 ? 30.280 -0.757 3.468 1.00 3.59 219 ALA B CA 1
ATOM 4334 C C . ALA B 1 219 ? 29.280 0.186 4.114 1.00 4.03 219 ALA B C 1
ATOM 4335 O O . ALA B 1 219 ? 28.674 -0.173 5.120 1.00 3.52 219 ALA B O 1
ATOM 4337 N N . GLN B 1 220 ? 29.096 1.371 3.532 1.00 3.87 220 GLN B N 1
ATOM 4338 C CA . GLN B 1 220 ? 28.208 2.367 4.145 1.00 5.54 220 GLN B CA 1
ATOM 4339 C C . GLN B 1 220 ? 26.748 1.975 4.159 1.00 3.61 220 GLN B C 1
ATOM 4340 O O . GLN B 1 220 ? 25.931 2.624 4.829 1.00 5.32 220 GLN B O 1
ATOM 4346 N N . ARG B 1 221 ? 26.409 0.921 3.420 1.00 3.67 221 ARG B N 1
ATOM 4347 C CA . ARG B 1 221 ? 25.038 0.423 3.391 1.00 3.84 221 ARG B CA 1
ATOM 4348 C C . ARG B 1 221 ? 24.926 -1.007 3.901 1.00 2.26 221 ARG B C 1
ATOM 4349 O O . ARG B 1 221 ? 23.972 -1.710 3.565 1.00 5.16 221 ARG B O 1
ATOM 4357 N N . VAL B 1 222 ? 25.891 -1.430 4.716 1.00 2.44 222 VAL B N 1
ATOM 4358 C CA . VAL B 1 222 ? 25.822 -2.757 5.319 1.00 2.68 222 VAL B CA 1
ATOM 4359 C C . VAL B 1 222 ? 25.882 -2.657 6.837 1.00 2.61 222 VAL B C 1
ATOM 4360 O O . VAL B 1 222 ? 26.754 -1.985 7.397 1.00 4.11 222 VAL B O 1
ATOM 4364 N N . GLY B 1 223 ? 24.949 -3.321 7.516 1.00 2.89 223 GLY B N 1
ATOM 4365 C CA . GLY B 1 223 ? 25.044 -3.486 8.958 1.00 3.11 223 GLY B CA 1
ATOM 4366 C C . GLY B 1 223 ? 25.152 -4.948 9.330 1.00 2.74 223 GLY B C 1
ATOM 4367 O O . GLY B 1 223 ? 24.981 -5.834 8.478 1.00 3.26 223 GLY B O 1
ATOM 4368 N N . VAL B 1 224 ? 25.438 -5.209 10.606 1.00 3.25 224 VAL B N 1
ATOM 4369 C CA . VAL B 1 224 ? 25.539 -6.577 11.102 1.00 2.74 224 VAL B CA 1
ATOM 4370 C C . VAL B 1 224 ? 24.826 -6.695 12.439 1.00 1.92 224 VAL B C 1
ATOM 4371 O O . VAL B 1 224 ? 24.998 -5.839 13.330 1.00 3.37 224 VAL B O 1
ATOM 4375 N N . HIS B 1 225 ? 24.044 -7.762 12.577 1.00 2.28 225 HIS B N 1
ATOM 4376 C CA . HIS B 1 225 ? 23.304 -8.061 13.810 1.00 3.31 225 HIS B CA 1
ATOM 4377 C C . HIS B 1 225 ? 24.077 -9.113 14.592 1.00 2.65 225 HIS B C 1
ATOM 4378 O O . HIS B 1 225 ? 24.476 -10.128 14.027 1.00 2.53 225 HIS B O 1
ATOM 4385 N N . LEU B 1 226 ? 24.261 -8.884 15.896 1.00 3.05 226 LEU B N 1
ATOM 4386 C CA . LEU B 1 226 ? 24.942 -9.841 16.785 1.00 1.75 226 LEU B CA 1
ATOM 4387 C C . LEU B 1 226 ? 24.110 -10.109 18.027 1.00 2.91 226 LEU B C 1
ATOM 4388 O O . LEU B 1 226 ? 23.260 -9.309 18.402 1.00 2.88 226 LEU B O 1
ATOM 4393 N N . ALA B 1 227 ? 24.393 -11.233 18.676 1.00 2.22 227 ALA B N 1
ATOM 4394 C CA . ALA B 1 227 ? 23.768 -11.571 19.951 1.00 3.33 227 ALA B CA 1
ATOM 4395 C C . ALA B 1 227 ? 24.882 -11.976 20.913 1.00 2.96 227 ALA B C 1
ATOM 4396 O O . ALA B 1 227 ? 25.182 -13.149 21.088 1.00 3.55 227 ALA B O 1
ATOM 4398 N N . PRO B 1 228 ? 25.544 -10.989 21.514 1.00 2.13 228 PRO B N 1
ATOM 4399 C CA . PRO B 1 228 ? 26.810 -11.299 22.187 1.00 3.73 228 PRO B CA 1
ATOM 4400 C C . PRO B 1 228 ? 26.707 -12.042 23.521 1.00 2.66 228 PRO B C 1
ATOM 4401 O O . PRO B 1 228 ? 27.737 -12.477 24.033 1.00 4.31 228 PRO B O 1
ATOM 4405 N N . ARG B 1 229 ? 25.507 -12.175 24.078 1.00 4.97 229 ARG B N 1
ATOM 4406 C CA . ARG B 1 229 ? 25.316 -12.948 25.294 1.00 5.15 229 ARG B CA 1
ATOM 4407 C C . ARG B 1 229 ? 25.085 -14.437 25.000 1.00 6.56 229 ARG B C 1
ATOM 4408 O O . ARG B 1 229 ? 25.049 -15.271 25.912 1.00 6.19 229 ARG B O 1
ATOM 4416 N N . ALA B 1 230 ? 24.971 -14.780 23.718 1.00 5.92 230 ALA B N 1
ATOM 4417 C CA . ALA B 1 230 ? 24.967 -16.186 23.294 1.00 4.87 230 ALA B CA 1
ATOM 4418 C C . ALA B 1 230 ? 23.860 -16.970 24.012 1.00 5.73 230 ALA B C 1
ATOM 4419 O O . ALA B 1 230 ? 24.061 -18.114 24.455 1.00 6.76 230 ALA B O 1
ATOM 4421 N N . ASP B 1 231 ? 22.695 -16.349 24.102 1.00 6.34 231 ASP B N 1
ATOM 4422 C CA . ASP B 1 231 ? 21.640 -16.824 24.980 1.00 6.32 231 ASP B CA 1
ATOM 4423 C C . ASP B 1 231 ? 20.357 -17.319 24.313 1.00 8.88 231 ASP B C 1
ATOM 4424 O O . ASP B 1 231 ? 19.368 -17.586 25.002 1.00 11.27 231 ASP B O 1
ATOM 4429 N N . ALA B 1 232 ? 20.368 -17.441 22.993 1.00 6.02 232 ALA B N 1
ATOM 4430 C CA . ALA B 1 232 ? 19.232 -17.976 22.263 1.00 6.30 232 ALA B CA 1
ATOM 4431 C C . ALA B 1 232 ? 19.674 -19.113 21.348 1.00 5.85 232 ALA B C 1
ATOM 4432 O O . ALA B 1 232 ? 20.760 -19.076 20.762 1.00 6.39 232 ALA B O 1
ATOM 4434 N N . HIS B 1 233 ? 18.812 -20.123 21.238 1.00 5.24 233 HIS B N 1
ATOM 4435 C CA . HIS B 1 233 ? 19.016 -21.260 20.340 1.00 6.10 233 HIS B CA 1
ATOM 4436 C C . HIS B 1 233 ? 20.263 -22.087 20.637 1.00 5.20 233 HIS B C 1
ATOM 4437 O O . HIS B 1 233 ? 20.988 -22.504 19.733 1.00 6.53 233 HIS B O 1
ATOM 4444 N N . ASP B 1 234 ? 20.469 -22.332 21.931 1.00 5.60 234 ASP B N 1
ATOM 4445 C CA . ASP B 1 234 ? 21.446 -23.304 22.403 1.00 5.87 234 ASP B CA 1
ATOM 4446 C C . ASP B 1 234 ? 22.848 -22.976 21.932 1.00 4.90 234 ASP B C 1
ATOM 4447 O O . ASP B 1 234 ? 23.574 -23.853 21.457 1.00 5.86 234 ASP B O 1
ATOM 4452 N N . MET B 1 235 ? 23.231 -21.710 22.068 1.00 4.29 235 MET B N 1
ATOM 4453 C CA . MET B 1 235 ? 24.584 -21.293 21.715 1.00 2.74 235 MET B CA 1
ATOM 4454 C C . MET B 1 235 ? 25.533 -21.354 22.913 1.00 7.18 235 MET B C 1
ATOM 4455 O O . MET B 1 235 ? 25.183 -21.867 23.988 1.00 8.19 235 MET B O 1
ATOM 4460 N N . GLY B 1 236 ? 26.736 -20.844 22.713 1.00 6.30 236 GLY B N 1
ATOM 4461 C CA . GLY B 1 236 ? 27.769 -20.925 23.735 1.00 5.76 236 GLY B CA 1
ATOM 4462 C C . GLY B 1 236 ? 29.149 -20.802 23.126 1.00 4.67 236 GLY B C 1
ATOM 4463 O O . GLY B 1 236 ? 29.462 -21.458 22.132 1.00 6.78 236 GLY B O 1
ATOM 4464 N N . ASP B 1 237 ? 29.995 -19.968 23.721 1.00 6.33 237 ASP B N 1
ATOM 4465 C CA . ASP B 1 237 ? 31.322 -19.746 23.187 1.00 6.31 237 ASP B CA 1
ATOM 4466 C C . ASP B 1 237 ? 32.305 -19.698 24.352 1.00 6.81 237 ASP B C 1
ATOM 4467 O O . ASP B 1 237 ? 31.974 -19.138 25.395 1.00 8.81 237 ASP B O 1
ATOM 4472 N N . ALA B 1 238 ? 33.496 -20.263 24.161 1.00 5.22 238 ALA B N 1
ATOM 4473 C CA . ALA B 1 238 ? 34.478 -20.365 25.253 1.00 4.96 238 ALA B CA 1
ATOM 4474 C C . ALA B 1 238 ? 35.039 -19.018 25.692 1.00 5.28 238 ALA B C 1
ATOM 4475 O O . ALA B 1 238 ? 35.540 -18.891 26.808 1.00 8.64 238 ALA B O 1
ATOM 4477 N N . ASP B 1 239 ? 34.974 -18.009 24.825 1.00 6.10 239 ASP B N 1
ATOM 4478 C CA . ASP B 1 239 ? 35.482 -16.689 25.186 1.00 4.61 239 ASP B CA 1
ATOM 4479 C C . ASP B 1 239 ? 34.736 -15.625 24.393 1.00 6.81 239 ASP B C 1
ATOM 4480 O O . ASP B 1 239 ? 35.246 -15.089 23.408 1.00 6.07 239 ASP B O 1
ATOM 4485 N N . ARG B 1 240 ? 33.523 -15.317 24.809 1.00 8.29 240 ARG B N 1
ATOM 4486 C CA . ARG B 1 240 ? 32.726 -14.462 23.957 1.00 7.84 240 ARG B CA 1
ATOM 4487 C C . ARG B 1 240 ? 33.246 -13.024 23.955 1.00 5.88 240 ARG B C 1
ATOM 4488 O O . ARG B 1 240 ? 33.084 -12.315 22.967 1.00 5.54 240 ARG B O 1
ATOM 4496 N N . ALA B 1 241 ? 33.895 -12.588 25.029 1.00 6.87 241 ALA B N 1
ATOM 4497 C CA . ALA B 1 241 ? 34.507 -11.267 25.007 1.00 6.46 241 ALA B CA 1
ATOM 4498 C C . ALA B 1 241 ? 35.520 -11.183 23.871 1.00 5.43 241 ALA B C 1
ATOM 4499 O O . ALA B 1 241 ? 35.547 -10.206 23.124 1.00 6.65 241 ALA B O 1
ATOM 4501 N N . GLU B 1 242 ? 36.354 -12.209 23.736 1.00 3.58 242 GLU B N 1
ATOM 4502 C CA . GLU B 1 242 ? 37.299 -12.265 22.622 1.00 2.94 242 GLU B CA 1
ATOM 4503 C C . GLU B 1 242 ? 36.615 -12.396 21.265 1.00 4.19 242 GLU B C 1
ATOM 4504 O O . GLU B 1 242 ? 36.918 -11.650 20.346 1.00 4.61 242 GLU B O 1
ATOM 4510 N N . THR B 1 243 ? 35.712 -13.355 21.142 1.00 4.82 243 THR B N 1
ATOM 4511 C CA . THR B 1 243 ? 35.069 -13.630 19.871 1.00 3.69 243 THR B CA 1
ATOM 4512 C C . THR B 1 243 ? 34.359 -12.397 19.308 1.00 4.08 243 THR B C 1
ATOM 4513 O O . THR B 1 243 ? 34.576 -12.009 18.153 1.00 4.93 243 THR B O 1
ATOM 4517 N N . PHE B 1 244 ? 33.531 -11.765 20.132 1.00 3.50 244 PHE B N 1
ATOM 4518 C CA . PHE B 1 244 ? 32.728 -10.644 19.671 1.00 1.89 244 PHE B CA 1
ATOM 4519 C C . PHE B 1 244 ? 33.524 -9.358 19.459 1.00 4.15 244 PHE B C 1
ATOM 4520 O O . PHE B 1 244 ? 33.179 -8.563 18.577 1.00 4.87 244 PHE B O 1
ATOM 4528 N N . THR B 1 245 ? 34.589 -9.146 20.233 1.00 5.18 245 THR B N 1
ATOM 4529 C CA . THR B 1 245 ? 35.375 -7.941 19.975 1.00 4.97 245 THR B CA 1
ATOM 4530 C C . THR B 1 245 ? 36.277 -8.135 18.763 1.00 4.36 245 THR B C 1
ATOM 4531 O O . THR B 1 245 ? 36.590 -7.171 18.073 1.00 4.74 245 THR B O 1
ATOM 4535 N N . TYR B 1 246 ? 36.668 -9.368 18.469 1.00 4.39 246 TYR B N 1
ATOM 4536 C CA . TYR B 1 246 ? 37.385 -9.624 17.215 1.00 5.25 246 TYR B CA 1
ATOM 4537 C C . TYR B 1 246 ? 36.487 -9.290 16.019 1.00 5.63 246 TYR B C 1
ATOM 4538 O O . TYR B 1 246 ? 36.903 -8.588 15.084 1.00 5.31 246 TYR B O 1
ATOM 4547 N N . VAL B 1 247 ? 35.263 -9.813 16.035 1.00 2.90 247 VAL B N 1
ATOM 4548 C CA . VAL B 1 247 ? 34.301 -9.476 14.992 1.00 2.78 247 VAL B CA 1
ATOM 4549 C C . VAL B 1 247 ? 34.141 -7.961 14.895 1.00 3.83 247 VAL B C 1
ATOM 4550 O O . VAL B 1 247 ? 34.167 -7.403 13.812 1.00 3.85 247 VAL B O 1
ATOM 4554 N N . ALA B 1 248 ? 33.973 -7.299 16.038 1.00 3.29 248 ALA B N 1
ATOM 4555 C CA . ALA B 1 248 ? 33.787 -5.842 16.063 1.00 3.66 248 ALA B CA 1
ATOM 4556 C C . ALA B 1 248 ? 34.931 -5.098 15.387 1.00 5.63 248 ALA B C 1
ATOM 4557 O O . ALA B 1 248 ? 34.707 -4.191 14.562 1.00 3.93 248 ALA B O 1
ATOM 4559 N N . ARG B 1 249 ? 36.151 -5.472 15.761 1.00 6.00 249 ARG B N 1
ATOM 4560 C CA . ARG B 1 249 ? 37.359 -4.882 15.182 1.00 3.04 249 ARG B CA 1
ATOM 4561 C C . ARG B 1 249 ? 37.399 -5.075 13.675 1.00 3.85 249 ARG B C 1
ATOM 4562 O O . ARG B 1 249 ? 37.678 -4.138 12.921 1.00 4.59 249 ARG B O 1
ATOM 4570 N N . GLU B 1 250 ? 37.128 -6.295 13.235 1.00 3.56 250 GLU B N 1
ATOM 4571 C CA . GLU B 1 250 ? 37.161 -6.607 11.811 1.00 3.65 250 GLU B CA 1
ATOM 4572 C C . GLU B 1 250 ? 36.092 -5.864 11.025 1.00 5.55 250 GLU B C 1
ATOM 4573 O O . GLU B 1 250 ? 36.346 -5.396 9.916 1.00 4.45 250 GLU B O 1
ATOM 4579 N N . LEU B 1 251 ? 34.907 -5.725 11.611 1.00 3.39 251 LEU B N 1
ATOM 4580 C CA . LEU B 1 251 ? 33.839 -4.957 10.971 1.00 3.77 251 LEU B CA 1
ATOM 4581 C C . LEU B 1 251 ? 34.189 -3.473 10.923 1.00 3.94 251 LEU B C 1
ATOM 4582 O O . LEU B 1 251 ? 33.848 -2.774 9.964 1.00 4.39 251 LEU B O 1
ATOM 4587 N N . GLY B 1 252 ? 34.865 -2.991 11.955 1.00 4.36 252 GLY B N 1
ATOM 4588 C CA . GLY B 1 252 ? 35.276 -1.599 11.979 1.00 4.67 252 GLY B CA 1
ATOM 4589 C C . GLY B 1 252 ? 36.313 -1.299 10.921 1.00 5.67 252 GLY B C 1
ATOM 4590 O O . GLY B 1 252 ? 36.279 -0.224 10.340 1.00 5.55 252 GLY B O 1
ATOM 4591 N N . LYS B 1 253 ? 37.225 -2.242 10.686 1.00 4.17 253 LYS B N 1
ATOM 4592 C CA . LYS B 1 253 ? 38.223 -2.066 9.641 1.00 3.29 253 LYS B CA 1
ATOM 4593 C C . LYS B 1 253 ? 37.537 -1.848 8.297 1.00 3.57 253 LYS B C 1
ATOM 4594 O O . LYS B 1 253 ? 38.064 -1.129 7.450 1.00 5.34 253 LYS B O 1
ATOM 4600 N N . ARG B 1 254 ? 36.371 -2.464 8.106 1.00 3.23 254 ARG B N 1
ATOM 4601 C CA . ARG B 1 254 ? 35.635 -2.370 6.854 1.00 3.97 254 ARG B CA 1
ATOM 4602 C C . ARG B 1 254 ? 34.784 -1.107 6.752 1.00 4.38 254 ARG B C 1
ATOM 4603 O O . ARG B 1 254 ? 34.243 -0.812 5.689 1.00 4.97 254 ARG B O 1
ATOM 4611 N N . GLY B 1 255 ? 34.637 -0.373 7.854 1.00 5.14 255 GLY B N 1
ATOM 4612 C CA . GLY B 1 255 ? 33.851 0.853 7.846 1.00 4.24 255 GLY B CA 1
ATOM 4613 C C . GLY B 1 255 ? 32.367 0.644 7.606 1.00 4.28 255 GLY B C 1
ATOM 4614 O O . GLY B 1 255 ? 31.714 1.472 6.973 1.00 6.22 255 GLY B O 1
ATOM 4615 N N . ILE B 1 256 ? 31.819 -0.453 8.121 1.00 4.15 256 ILE B N 1
ATOM 4616 C CA . ILE B 1 256 ? 30.401 -0.705 7.861 1.00 4.07 256 ILE B CA 1
ATOM 4617 C C . ILE B 1 256 ? 29.491 0.272 8.611 1.00 4.41 256 ILE B C 1
ATOM 4618 O O . ILE B 1 256 ? 29.906 0.995 9.528 1.00 4.39 256 ILE B O 1
ATOM 4623 N N . ALA B 1 257 ? 28.239 0.305 8.197 1.00 4.11 257 ALA B N 1
ATOM 4624 C CA . ALA B 1 257 ? 27.322 1.319 8.694 1.00 3.08 257 ALA B CA 1
ATOM 4625 C C . ALA B 1 257 ? 27.028 1.255 10.181 1.00 2.10 257 ALA B C 1
ATOM 4626 O O . ALA B 1 257 ? 26.976 2.296 10.844 1.00 2.73 257 ALA B O 1
ATOM 4628 N N . PHE B 1 258 ? 26.844 0.050 10.712 1.00 3.60 258 PHE B N 1
ATOM 4629 C CA . PHE B 1 258 ? 26.507 -0.117 12.116 1.00 2.54 258 PHE B CA 1
ATOM 4630 C C . PHE B 1 258 ? 26.625 -1.562 12.539 1.00 2.91 258 PHE B C 1
ATOM 4631 O O . PHE B 1 258 ? 26.643 -2.466 11.704 1.00 2.50 258 PHE B O 1
ATOM 4639 N N . ILE B 1 259 ? 26.712 -1.751 13.849 1.00 3.33 259 ILE B N 1
ATOM 4640 C CA . ILE B 1 259 ? 26.476 -3.041 14.466 1.00 1.56 259 ILE B CA 1
ATOM 4641 C C . ILE B 1 259 ? 25.270 -2.848 15.362 1.00 2.07 259 ILE B C 1
ATOM 4642 O O . ILE B 1 259 ? 25.191 -1.841 16.072 1.00 3.99 259 ILE B O 1
ATOM 4647 N N . CYS B 1 260 ? 24.332 -3.791 15.309 1.00 2.39 260 CYS B N 1
ATOM 4648 C CA . CYS B 1 260 ? 23.201 -3.816 16.231 1.00 2.31 260 CYS B CA 1
ATOM 4649 C C . CYS B 1 260 ? 23.272 -5.107 17.030 1.00 3.42 260 CYS B C 1
ATOM 4650 O O . CYS B 1 260 ? 23.389 -6.199 16.458 1.00 3.71 260 CYS B O 1
ATOM 4653 N N . SER B 1 261 ? 23.234 -4.997 18.349 1.00 2.99 261 SER B N 1
ATOM 4654 C CA . SER B 1 261 ? 23.322 -6.168 19.207 1.00 2.71 261 SER B CA 1
ATOM 4655 C C . SER B 1 261 ? 22.075 -6.355 20.022 1.00 3.71 261 SER B C 1
ATOM 4656 O O . SER B 1 261 ? 21.636 -5.422 20.698 1.00 2.87 261 SER B O 1
ATOM 4659 N N . ARG B 1 262 ? 21.531 -7.563 19.993 1.00 1.98 262 ARG B N 1
ATOM 4660 C CA . ARG B 1 262 ? 20.513 -7.933 20.966 1.00 1.80 262 ARG B CA 1
ATOM 4661 C C . ARG B 1 262 ? 21.260 -8.271 22.248 1.00 2.71 262 ARG B C 1
ATOM 4662 O O . ARG B 1 262 ? 21.924 -9.308 22.336 1.00 4.51 262 ARG B O 1
ATOM 4670 N N . GLU B 1 263 ? 21.185 -7.382 23.237 1.00 2.84 263 GLU B N 1
ATOM 4671 C CA . GLU B 1 263 ? 21.888 -7.609 24.504 1.00 2.30 263 GLU B CA 1
ATOM 4672 C C . GLU B 1 263 ? 21.323 -6.643 25.525 1.00 2.83 263 GLU B C 1
ATOM 4673 O O . GLU B 1 263 ? 21.700 -5.468 25.538 1.00 4.13 263 GLU B O 1
ATOM 4679 N N . ARG B 1 264 ? 20.410 -7.117 26.358 1.00 3.95 264 ARG B N 1
ATOM 4680 C CA . ARG B 1 264 ? 19.854 -6.257 27.393 1.00 3.68 264 ARG B CA 1
ATOM 4681 C C . ARG B 1 264 ? 20.947 -5.766 28.336 1.00 5.12 264 ARG B C 1
ATOM 4682 O O . ARG B 1 264 ? 21.982 -6.430 28.532 1.00 4.82 264 ARG B O 1
ATOM 4690 N N . GLU B 1 265 ? 20.720 -4.600 28.939 1.00 5.67 265 GLU B N 1
ATOM 4691 C CA A GLU B 1 265 ? 21.688 -4.035 29.872 0.36 6.26 265 GLU B CA 1
ATOM 4692 C CA B GLU B 1 265 ? 21.713 -4.044 29.863 0.64 6.13 265 GLU B CA 1
ATOM 4693 C C . GLU B 1 265 ? 21.813 -4.853 31.150 1.00 5.40 265 GLU B C 1
ATOM 4694 O O . GLU B 1 265 ? 20.808 -5.166 31.807 1.00 7.44 265 GLU B O 1
ATOM 4705 N N . ALA B 1 266 ? 23.053 -5.180 31.504 1.00 5.85 266 ALA B N 1
ATOM 4706 C CA . ALA B 1 266 ? 23.376 -5.849 32.756 1.00 5.25 266 ALA B CA 1
ATOM 4707 C C . ALA B 1 266 ? 24.872 -5.662 32.983 1.00 4.85 266 ALA B C 1
ATOM 4708 O O . ALA B 1 266 ? 25.617 -5.244 32.083 1.00 6.93 266 ALA B O 1
ATOM 4710 N N . ASP B 1 267 ? 25.331 -5.987 34.181 1.00 6.49 267 ASP B N 1
ATOM 4711 C CA . ASP B 1 267 ? 26.726 -5.765 34.507 1.00 7.50 267 ASP B CA 1
ATOM 4712 C C . ASP B 1 267 ? 27.677 -6.497 33.559 1.00 7.11 267 ASP B C 1
ATOM 4713 O O . ASP B 1 267 ? 28.779 -6.014 33.300 1.00 6.85 267 ASP B O 1
ATOM 4718 N N . ASP B 1 268 ? 27.246 -7.636 33.019 1.00 6.77 268 ASP B N 1
ATOM 4719 C CA . ASP B 1 268 ? 28.108 -8.422 32.128 1.00 6.02 268 ASP B CA 1
ATOM 4720 C C . ASP B 1 268 ? 27.937 -8.063 30.651 1.00 5.09 268 ASP B C 1
ATOM 4721 O O . ASP B 1 268 ? 28.482 -8.752 29.791 1.00 7.86 268 ASP B O 1
ATOM 4726 N N . SER B 1 269 ? 27.195 -7.004 30.348 1.00 4.52 269 SER B N 1
ATOM 4727 C CA . SER B 1 269 ? 27.066 -6.578 28.948 1.00 4.59 269 SER B CA 1
ATOM 4728 C C . SER B 1 269 ? 28.431 -6.298 28.359 1.00 4.52 269 SER B C 1
ATOM 4729 O O . SER B 1 269 ? 29.213 -5.536 28.936 1.00 6.26 269 SER B O 1
ATOM 4732 N N . ILE B 1 270 ? 28.744 -6.925 27.224 1.00 4.23 270 ILE B N 1
ATOM 4733 C CA . ILE B 1 270 ? 30.003 -6.633 26.553 1.00 4.25 270 ILE B CA 1
ATOM 4734 C C . ILE B 1 270 ? 29.855 -5.638 25.407 1.00 3.64 270 ILE B C 1
ATOM 4735 O O . ILE B 1 270 ? 30.828 -5.299 24.724 1.00 3.46 270 ILE B O 1
ATOM 4740 N N . GLY B 1 271 ? 28.640 -5.132 25.224 1.00 3.66 271 GLY B N 1
ATOM 4741 C CA . GLY B 1 271 ? 28.393 -4.061 24.270 1.00 3.83 271 GLY B CA 1
ATOM 4742 C C . GLY B 1 271 ? 29.401 -2.913 24.288 1.00 4.76 271 GLY B C 1
ATOM 4743 O O . GLY B 1 271 ? 29.850 -2.465 23.223 1.00 4.46 271 GLY B O 1
ATOM 4744 N N . PRO B 1 272 ? 29.784 -2.424 25.477 1.00 4.29 272 PRO B N 1
ATOM 4745 C CA . PRO B 1 272 ? 30.753 -1.320 25.453 1.00 4.96 272 PRO B CA 1
ATOM 4746 C C . PRO B 1 272 ? 32.077 -1.726 24.808 1.00 5.30 272 PRO B C 1
ATOM 4747 O O . PRO B 1 272 ? 32.713 -0.889 24.146 1.00 6.05 272 PRO B O 1
ATOM 4751 N N . LEU B 1 273 ? 32.488 -2.982 24.991 1.00 3.68 273 LEU B N 1
ATOM 4752 C CA . LEU B 1 273 ? 33.735 -3.474 24.391 1.00 3.78 273 LEU B CA 1
ATOM 4753 C C . LEU B 1 273 ? 33.599 -3.594 22.867 1.00 4.56 273 LEU B C 1
ATOM 4754 O O . LEU B 1 273 ? 34.511 -3.243 22.119 1.00 4.06 273 LEU B O 1
ATOM 4759 N N . ILE B 1 274 ? 32.453 -4.107 22.432 1.00 3.16 274 ILE B N 1
ATOM 4760 C CA . ILE B 1 274 ? 32.140 -4.228 21.015 1.00 4.41 274 ILE B CA 1
ATOM 4761 C C . ILE B 1 274 ? 32.093 -2.844 20.372 1.00 4.37 274 ILE B C 1
ATOM 4762 O O . ILE B 1 274 ? 32.706 -2.624 19.328 1.00 4.26 274 ILE B O 1
ATOM 4767 N N . LYS B 1 275 ? 31.388 -1.907 21.014 1.00 5.07 275 LYS B N 1
ATOM 4768 C CA . LYS B 1 275 ? 31.283 -0.534 20.526 1.00 3.93 275 LYS B CA 1
ATOM 4769 C C . LYS B 1 275 ? 32.651 0.100 20.343 1.00 3.94 275 LYS B C 1
ATOM 4770 O O . LYS B 1 275 ? 32.931 0.698 19.310 1.00 4.60 275 LYS B O 1
ATOM 4776 N N . GLU B 1 276 ? 33.512 -0.030 21.347 1.00 3.18 276 GLU B N 1
ATOM 4777 C CA . GLU B 1 276 ? 34.816 0.599 21.258 1.00 5.02 276 GLU B CA 1
ATOM 4778 C C . GLU B 1 276 ? 35.675 -0.035 20.167 1.00 2.80 276 GLU B C 1
ATOM 4779 O O . GLU B 1 276 ? 36.358 0.676 19.427 1.00 5.66 276 GLU B O 1
ATOM 4785 N N . ALA B 1 277 ? 35.660 -1.360 20.079 1.00 3.13 277 ALA B N 1
ATOM 4786 C CA . ALA B 1 277 ? 36.490 -2.032 19.078 1.00 2.85 277 ALA B CA 1
ATOM 4787 C C . ALA B 1 277 ? 36.028 -1.763 17.652 1.00 5.30 277 ALA B C 1
ATOM 4788 O O . ALA B 1 277 ? 36.843 -1.741 16.729 1.00 5.82 277 ALA B O 1
ATOM 4790 N N . PHE B 1 278 ? 34.723 -1.573 17.491 1.00 3.64 278 PHE B N 1
ATOM 4791 C CA . PHE B 1 278 ? 34.113 -1.311 16.186 1.00 3.39 278 PHE B CA 1
ATOM 4792 C C . PHE B 1 278 ? 34.380 0.127 15.739 1.00 3.03 278 PHE B C 1
ATOM 4793 O O . PHE B 1 278 ? 34.836 0.353 14.625 1.00 4.69 278 PHE B O 1
ATOM 4801 N N . GLY B 1 279 ? 34.099 1.094 16.611 1.00 2.28 279 GLY B N 1
ATOM 4802 C CA . GLY B 1 279 ? 34.403 2.485 16.310 1.00 3.94 279 GLY B CA 1
ATOM 4803 C C . GLY B 1 279 ? 33.365 3.225 15.496 1.00 5.60 279 GLY B C 1
ATOM 4804 O O . GLY B 1 279 ? 33.487 4.434 15.316 1.00 8.19 279 GLY B O 1
ATOM 4805 N N . GLY B 1 280 ? 32.352 2.512 15.016 1.00 4.61 280 GLY B N 1
ATOM 4806 C CA . GLY B 1 280 ? 31.252 3.125 14.292 1.00 4.86 280 GLY B CA 1
ATOM 4807 C C . GLY B 1 280 ? 29.954 3.094 15.088 1.00 5.05 280 GLY B C 1
ATOM 4808 O O . GLY B 1 280 ? 29.946 2.745 16.260 1.00 5.16 280 GLY B O 1
ATOM 4809 N N . PRO B 1 281 ? 28.845 3.480 14.452 1.00 2.98 281 PRO B N 1
ATOM 4810 C CA . PRO B 1 281 ? 27.545 3.582 15.128 1.00 2.45 281 PRO B CA 1
ATOM 4811 C C . PRO B 1 281 ? 27.123 2.256 15.733 1.00 3.72 281 PRO B C 1
ATOM 4812 O O . PRO B 1 281 ? 27.151 1.223 15.059 1.00 4.15 281 PRO B O 1
ATOM 4816 N N . TYR B 1 282 ? 26.739 2.298 17.011 1.00 3.35 282 TYR B N 1
ATOM 4817 C CA . TYR B 1 282 ? 26.405 1.090 17.758 1.00 1.32 282 TYR B CA 1
ATOM 4818 C C . TYR B 1 282 ? 24.962 1.145 18.209 1.00 3.69 282 TYR B C 1
ATOM 4819 O O . TYR B 1 282 ? 24.568 2.069 18.916 1.00 3.70 282 TYR B O 1
ATOM 4828 N N . ILE B 1 283 ? 24.166 0.172 17.777 1.00 3.63 283 ILE B N 1
ATOM 4829 C CA . ILE B 1 283 ? 22.737 0.173 18.076 1.00 2.95 283 ILE B CA 1
ATOM 4830 C C . ILE B 1 283 ? 22.452 -0.899 19.112 1.00 3.43 283 ILE B C 1
ATOM 4831 O O . ILE B 1 283 ? 22.647 -2.099 18.869 1.00 2.92 283 ILE B O 1
ATOM 4836 N N . VAL B 1 284 ? 22.054 -0.466 20.298 1.00 3.90 284 VAL B N 1
ATOM 4837 C CA . VAL B 1 284 ? 21.698 -1.408 21.352 1.00 3.23 284 VAL B CA 1
ATOM 4838 C C . VAL B 1 284 ? 20.225 -1.801 21.238 1.00 3.34 284 VAL B C 1
ATOM 4839 O O . VAL B 1 284 ? 19.431 -1.176 20.517 1.00 4.06 284 VAL B O 1
ATOM 4843 N N . ASN B 1 285 ? 19.869 -2.860 21.952 1.00 2.84 285 ASN B N 1
ATOM 4844 C CA . ASN B 1 285 ? 18.575 -3.499 21.826 1.00 2.26 285 ASN B CA 1
ATOM 4845 C C . ASN B 1 285 ? 18.404 -4.516 22.928 1.00 3.60 285 ASN B C 1
ATOM 4846 O O . ASN B 1 285 ? 19.394 -5.098 23.405 1.00 4.28 285 ASN B O 1
ATOM 4851 N N . GLU B 1 286 ? 17.139 -4.696 23.309 1.00 3.81 286 GLU B N 1
ATOM 4852 C CA . GLU B 1 286 ? 16.600 -5.742 24.188 1.00 1.92 286 GLU B CA 1
ATOM 4853 C C . GLU B 1 286 ? 16.178 -5.171 25.536 1.00 3.65 286 GLU B C 1
ATOM 4854 O O . GLU B 1 286 ? 17.016 -4.796 26.353 1.00 4.29 286 GLU B O 1
ATOM 4860 N N . ARG B 1 287 ? 14.859 -5.059 25.702 1.00 4.75 287 ARG B N 1
ATOM 4861 C CA . ARG B 1 287 ? 14.242 -4.563 26.934 1.00 5.61 287 ARG B CA 1
ATOM 4862 C C . ARG B 1 287 ? 14.554 -3.117 27.273 1.00 5.70 287 ARG B C 1
ATOM 4863 O O . ARG B 1 287 ? 14.469 -2.713 28.433 1.00 6.95 287 ARG B O 1
ATOM 4871 N N . PHE B 1 288 ? 14.891 -2.316 26.272 1.00 5.34 288 PHE B N 1
ATOM 4872 C CA . PHE B 1 288 ? 15.021 -0.877 26.496 1.00 5.22 288 PHE B CA 1
ATOM 4873 C C . PHE B 1 288 ? 13.660 -0.182 26.524 1.00 7.17 288 PHE B C 1
ATOM 4874 O O . PHE B 1 288 ? 12.733 -0.556 25.793 1.00 7.50 288 PHE B O 1
ATOM 4882 N N . ASP B 1 289 ? 13.530 0.831 27.374 1.00 6.37 289 ASP B N 1
ATOM 4883 C CA . ASP B 1 289 ? 12.373 1.721 27.285 1.00 7.22 289 ASP B CA 1
ATOM 4884 C C . ASP B 1 289 ? 12.861 3.135 27.019 1.00 7.92 289 ASP B C 1
ATOM 4885 O O . ASP B 1 289 ? 14.058 3.336 26.793 1.00 6.92 289 ASP B O 1
ATOM 4890 N N . LYS B 1 290 ? 11.962 4.117 27.000 1.00 8.27 290 LYS B N 1
ATOM 4891 C CA . LYS B 1 290 ? 12.426 5.471 26.688 1.00 7.65 290 LYS B CA 1
ATOM 4892 C C . LYS B 1 290 ? 13.532 5.934 27.647 1.00 7.15 290 LYS B C 1
ATOM 4893 O O . LYS B 1 290 ? 14.576 6.440 27.219 1.00 8.16 290 LYS B O 1
ATOM 4899 N N . ALA B 1 291 ? 13.314 5.734 28.944 1.00 6.37 291 ALA B N 1
ATOM 4900 C CA . ALA B 1 291 ? 14.263 6.203 29.935 1.00 7.60 291 ALA B CA 1
ATOM 4901 C C . ALA B 1 291 ? 15.614 5.505 29.812 1.00 7.37 291 ALA B C 1
ATOM 4902 O O . ALA B 1 291 ? 16.659 6.162 29.823 1.00 7.58 291 ALA B O 1
ATOM 4904 N N . SER B 1 292 ? 15.598 4.177 29.701 1.00 7.43 292 SER B N 1
ATOM 4905 C CA . SER B 1 292 ? 16.861 3.446 29.651 1.00 7.28 292 SER B CA 1
ATOM 4906 C C . SER B 1 292 ? 17.575 3.643 28.314 1.00 6.76 292 SER B C 1
ATOM 4907 O O . SER B 1 292 ? 18.807 3.652 28.258 1.00 7.08 292 SER B O 1
ATOM 4910 N N . ALA B 1 293 ? 16.799 3.820 27.246 1.00 6.47 293 ALA B N 1
ATOM 4911 C CA . ALA B 1 293 ? 17.377 4.167 25.943 1.00 6.21 293 ALA B CA 1
ATOM 4912 C C . ALA B 1 293 ? 18.073 5.521 26.009 1.00 7.51 293 ALA B C 1
ATOM 4913 O O . ALA B 1 293 ? 19.221 5.664 25.600 1.00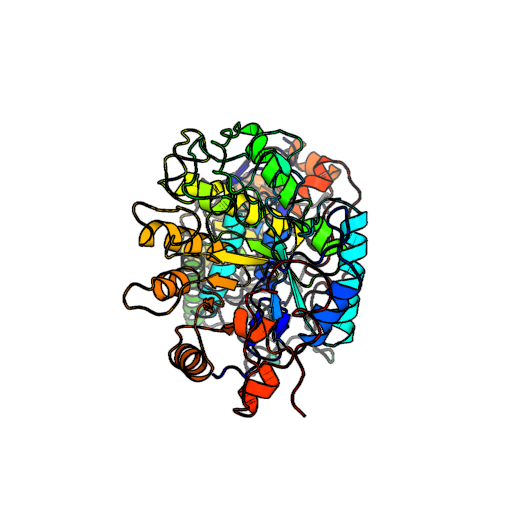 6.78 293 ALA B O 1
ATOM 4915 N N . ASN B 1 294 ? 17.377 6.524 26.531 1.00 6.40 294 ASN B N 1
ATOM 4916 C CA . ASN B 1 294 ? 17.995 7.834 26.676 1.00 8.05 294 ASN B CA 1
ATOM 4917 C C . ASN B 1 294 ? 19.220 7.789 27.594 1.00 7.05 294 ASN B C 1
ATOM 4918 O O . ASN B 1 294 ? 20.222 8.451 27.326 1.00 9.53 294 ASN B O 1
ATOM 4923 N N . ALA B 1 295 ? 19.154 6.984 28.652 1.00 7.11 295 ALA B N 1
ATOM 4924 C CA . ALA B 1 295 ? 20.301 6.827 29.547 1.00 7.87 295 ALA B CA 1
ATOM 4925 C C . ALA B 1 295 ? 21.523 6.239 28.813 1.00 7.87 295 ALA B C 1
ATOM 4926 O O . ALA B 1 295 ? 22.653 6.681 29.026 1.00 10.89 295 ALA B O 1
ATOM 4928 N N . ALA B 1 296 ? 21.292 5.253 27.947 1.00 8.53 296 ALA B N 1
ATOM 4929 C CA . ALA B 1 296 ? 22.370 4.632 27.170 1.00 7.29 296 ALA B CA 1
ATOM 4930 C C . ALA B 1 296 ? 22.987 5.628 26.193 1.00 6.83 296 ALA B C 1
ATOM 4931 O O . ALA B 1 296 ? 24.199 5.636 25.982 1.00 8.40 296 ALA B O 1
ATOM 4933 N N . LEU B 1 297 ? 22.149 6.457 25.582 1.00 6.67 297 LEU B N 1
ATOM 4934 C CA . LEU B 1 297 ? 22.644 7.468 24.660 1.00 8.18 297 LEU B CA 1
ATOM 4935 C C . LEU B 1 297 ? 23.435 8.529 25.421 1.00 11.04 297 LEU B C 1
ATOM 4936 O O . LEU B 1 297 ? 24.496 8.948 24.983 1.00 9.63 297 LEU B O 1
ATOM 4941 N N . ALA B 1 298 ? 22.919 8.949 26.567 1.00 10.26 298 ALA B N 1
ATOM 4942 C CA . ALA B 1 298 ? 23.618 9.954 27.367 1.00 11.06 298 ALA B CA 1
ATOM 4943 C C . ALA B 1 298 ? 24.979 9.478 27.879 1.00 12.48 298 ALA B C 1
ATOM 4944 O O . ALA B 1 298 ? 25.908 10.280 28.020 1.00 16.01 298 ALA B O 1
ATOM 4946 N N . SER B 1 299 ? 25.102 8.189 28.167 1.00 11.13 299 SER B N 1
ATOM 4947 C CA . SER B 1 299 ? 26.341 7.660 28.755 1.00 12.79 299 SER B CA 1
ATOM 4948 C C . SER B 1 299 ? 27.369 7.213 27.707 1.00 13.96 299 SER B C 1
ATOM 4949 O O . SER B 1 299 ? 28.470 6.795 28.057 1.00 15.49 299 SER B O 1
ATOM 4952 N N . GLY B 1 300 ? 26.998 7.288 26.431 1.00 11.32 300 GLY B N 1
ATOM 4953 C CA . GLY B 1 300 ? 27.888 6.873 25.355 1.00 12.67 300 GLY B CA 1
ATOM 4954 C C . GLY B 1 300 ? 27.941 5.373 25.127 1.00 12.46 300 GLY B C 1
ATOM 4955 O O . GLY B 1 300 ? 28.847 4.864 24.463 1.00 12.38 300 GLY B O 1
ATOM 4956 N N . LYS B 1 301 ? 26.972 4.650 25.675 1.00 9.44 301 LYS B N 1
ATOM 4957 C CA . LYS B 1 301 ? 26.935 3.212 25.506 1.00 7.34 301 LYS B CA 1
ATOM 4958 C C . LYS B 1 301 ? 26.262 2.830 24.190 1.00 6.67 301 LYS B C 1
ATOM 4959 O O . LYS B 1 301 ? 26.386 1.699 23.741 1.00 8.57 301 LYS B O 1
ATOM 4965 N N . ALA B 1 302 ? 25.553 3.780 23.581 1.00 6.21 302 ALA B N 1
ATOM 4966 C CA . ALA B 1 302 ? 24.801 3.518 22.354 1.00 8.20 302 ALA B CA 1
ATOM 4967 C C . ALA B 1 302 ? 24.759 4.773 21.511 1.00 5.16 302 ALA B C 1
ATOM 4968 O O . ALA B 1 302 ? 24.819 5.879 22.047 1.00 6.80 302 ALA B O 1
ATOM 4970 N N . ASP B 1 303 ? 24.630 4.596 20.196 1.00 5.23 303 ASP B N 1
ATOM 4971 C CA . ASP B 1 303 ? 24.340 5.715 19.304 1.00 4.04 303 ASP B CA 1
ATOM 4972 C C . ASP B 1 303 ? 22.898 5.709 18.836 1.00 4.91 303 ASP B C 1
ATOM 4973 O O . ASP B 1 303 ? 22.356 6.751 18.494 1.00 4.56 303 ASP B O 1
ATOM 4978 N N . ALA B 1 304 ? 22.276 4.534 18.834 1.00 3.96 304 ALA B N 1
ATOM 4979 C CA . ALA B 1 304 ? 20.851 4.440 18.550 1.00 4.92 304 ALA B CA 1
ATOM 4980 C C . ALA B 1 304 ? 20.304 3.246 19.307 1.00 4.55 304 ALA B C 1
ATOM 4981 O O . ALA B 1 304 ? 21.067 2.448 19.872 1.00 3.74 304 ALA B O 1
ATOM 4983 N N . VAL B 1 305 ? 18.988 3.126 19.338 1.00 3.03 30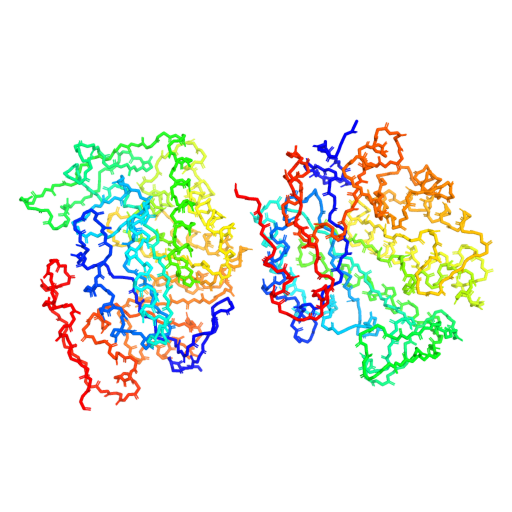5 VAL B N 1
ATOM 4984 C CA . VAL B 1 305 ? 18.382 2.051 20.089 1.00 1.75 305 VAL B CA 1
ATOM 4985 C C . VAL B 1 305 ? 17.290 1.422 19.259 1.00 1.89 305 VAL B C 1
ATOM 4986 O O . VAL B 1 305 ? 16.446 2.119 18.699 1.00 4.55 305 VAL B O 1
ATOM 4990 N N . ALA B 1 306 ? 17.311 0.099 19.162 1.00 3.02 306 ALA B N 1
ATOM 4991 C CA . ALA B 1 306 ? 16.273 -0.617 18.427 1.00 2.87 306 ALA B CA 1
ATOM 4992 C C . ALA B 1 306 ? 15.230 -1.172 19.389 1.00 1.87 306 ALA B C 1
ATOM 4993 O O . ALA B 1 306 ? 15.567 -1.710 20.448 1.00 3.47 306 ALA B O 1
ATOM 4995 N N . PHE B 1 307 ? 13.968 -1.040 18.996 1.00 2.27 307 PHE B N 1
ATOM 4996 C CA . PHE B 1 307 ? 12.847 -1.549 19.792 1.00 1.68 307 PHE B CA 1
ATOM 4997 C C . PHE B 1 307 ? 12.107 -2.589 18.967 1.00 2.85 307 PHE B C 1
ATOM 4998 O O . PHE B 1 307 ? 11.807 -2.364 17.794 1.00 3.31 307 PHE B O 1
ATOM 5006 N N . GLY B 1 308 ? 11.806 -3.729 19.590 1.00 2.55 308 GLY B N 1
ATOM 5007 C CA . GLY B 1 308 ? 11.129 -4.831 18.924 1.00 4.46 308 GLY B CA 1
ATOM 5008 C C . GLY B 1 308 ? 9.651 -4.860 19.264 1.00 2.75 308 GLY B C 1
ATOM 5009 O O . GLY B 1 308 ? 8.812 -4.309 18.548 1.00 3.86 308 GLY B O 1
ATOM 5010 N N . VAL B 1 309 ? 9.322 -5.497 20.377 1.00 3.52 309 VAL B N 1
ATOM 5011 C CA . VAL B 1 309 ? 7.937 -5.618 20.779 1.00 4.03 309 VAL B CA 1
ATOM 5012 C C . VAL B 1 309 ? 7.185 -4.278 20.807 1.00 4.78 309 VAL B C 1
ATOM 5013 O O . VAL B 1 309 ? 6.058 -4.215 20.346 1.00 4.58 309 VAL B O 1
ATOM 5017 N N . PRO B 1 310 ? 7.809 -3.203 21.309 1.00 4.05 310 PRO B N 1
ATOM 5018 C CA . PRO B 1 310 ? 7.015 -1.970 21.296 1.00 4.39 310 PRO B CA 1
ATOM 5019 C C . PRO B 1 310 ? 6.668 -1.486 19.877 1.00 5.86 310 PRO B C 1
ATOM 5020 O O . PRO B 1 310 ? 5.619 -0.835 19.713 1.00 6.84 310 PRO B O 1
ATOM 5024 N N . PHE B 1 311 ? 7.501 -1.791 18.881 1.00 4.66 311 PHE B N 1
ATOM 5025 C CA . PHE B 1 311 ? 7.145 -1.456 17.501 1.00 3.57 311 PHE B CA 1
ATOM 5026 C C . PHE B 1 311 ? 6.092 -2.399 16.917 1.00 4.27 311 PHE B C 1
ATOM 5027 O O . PHE B 1 311 ? 5.349 -2.006 16.031 1.00 5.51 311 PHE B O 1
ATOM 5035 N N . ILE B 1 312 ? 6.031 -3.644 17.378 1.00 4.36 312 ILE B N 1
ATOM 5036 C CA . ILE B 1 312 ? 4.930 -4.494 16.943 1.00 5.32 312 ILE B CA 1
ATOM 5037 C C . ILE B 1 312 ? 3.615 -3.795 17.308 1.00 4.79 312 ILE B C 1
ATOM 5038 O O . ILE B 1 312 ? 2.704 -3.656 16.484 1.00 4.41 312 ILE B O 1
ATOM 5043 N N . ALA B 1 313 ? 3.537 -3.311 18.541 1.00 4.64 313 ALA B N 1
ATOM 5044 C CA . ALA B 1 313 ? 2.270 -2.824 19.090 1.00 3.68 313 ALA B CA 1
ATOM 5045 C C . ALA B 1 313 ? 2.013 -1.335 18.863 1.00 4.79 313 ALA B C 1
ATOM 5046 O O . ALA B 1 313 ? 0.887 -0.880 19.049 1.00 5.48 313 ALA B O 1
ATOM 5048 N N . ASN B 1 314 ? 3.034 -0.587 18.440 1.00 3.98 314 ASN B N 1
ATOM 5049 C CA . ASN B 1 314 ? 2.925 0.869 18.303 1.00 3.97 314 ASN B CA 1
ATOM 5050 C C . ASN B 1 314 ? 3.534 1.334 17.003 1.00 4.21 314 ASN B C 1
ATOM 5051 O O . ASN B 1 314 ? 4.729 1.580 16.935 1.00 5.39 314 ASN B O 1
ATOM 5056 N N . PRO B 1 315 ? 2.701 1.459 15.960 1.00 5.52 315 PRO B N 1
ATOM 5057 C CA . PRO B 1 315 ? 3.281 1.810 14.659 1.00 4.39 315 PRO B CA 1
ATOM 5058 C C . PRO B 1 315 ? 3.914 3.178 14.710 1.00 3.04 315 PRO B C 1
ATOM 5059 O O . PRO B 1 315 ? 4.924 3.394 14.019 1.00 4.75 315 PRO B O 1
ATOM 5063 N N . ASP B 1 316 ? 3.329 4.076 15.501 1.00 5.05 316 ASP B N 1
ATOM 5064 C CA . ASP B 1 316 ? 3.849 5.422 15.685 1.00 5.12 316 ASP B CA 1
ATOM 5065 C C . ASP B 1 316 ? 4.641 5.530 16.983 1.00 3.31 316 ASP B C 1
ATOM 5066 O O . ASP B 1 316 ? 4.575 6.523 17.696 1.00 4.67 316 ASP B O 1
ATOM 5071 N N . LEU B 1 317 ? 5.428 4.510 17.271 1.00 4.71 317 LEU B N 1
ATOM 5072 C CA . LEU B 1 317 ? 6.265 4.546 18.463 1.00 4.30 317 LEU B CA 1
ATOM 5073 C C . LEU B 1 317 ? 7.046 5.864 18.669 1.00 4.12 317 LEU B C 1
ATOM 5074 O O . LEU B 1 317 ? 7.051 6.400 19.770 1.00 5.28 317 LEU B O 1
ATOM 5079 N N . PRO B 1 318 ? 7.741 6.377 17.628 1.00 4.96 318 PRO B N 1
ATOM 5080 C CA . PRO B 1 318 ? 8.511 7.609 17.860 1.00 5.16 318 PRO B CA 1
ATOM 5081 C C . PRO B 1 318 ? 7.645 8.755 18.386 1.00 5.70 318 PRO B C 1
ATOM 5082 O O . PRO B 1 318 ? 8.054 9.403 19.343 1.00 6.92 318 PRO B O 1
ATOM 5086 N N . ALA B 1 319 ? 6.481 8.985 17.791 1.00 5.15 319 ALA B N 1
ATOM 5087 C CA . ALA B 1 319 ? 5.590 10.045 18.257 1.00 5.53 319 ALA B CA 1
ATOM 5088 C C . ALA B 1 319 ? 5.101 9.777 19.669 1.00 7.53 319 ALA B C 1
ATOM 5089 O O . ALA B 1 319 ? 4.980 10.698 20.482 1.00 8.18 319 ALA B O 1
ATOM 5091 N N . ARG B 1 320 ? 4.825 8.518 19.978 1.00 5.62 320 ARG B N 1
ATOM 5092 C CA . ARG B 1 320 ? 4.394 8.193 21.336 1.00 4.70 320 ARG B CA 1
ATOM 5093 C C . ARG B 1 320 ? 5.499 8.433 22.366 1.00 7.32 320 ARG B C 1
ATOM 5094 O O . ARG B 1 320 ? 5.230 8.939 23.460 1.00 9.46 320 ARG B O 1
ATOM 5102 N N . LEU B 1 321 ? 6.735 8.081 22.029 1.00 6.36 321 LEU B N 1
ATOM 5103 C CA . LEU B 1 321 ? 7.842 8.304 22.952 1.00 5.57 321 LEU B CA 1
ATOM 5104 C C . LEU B 1 321 ? 8.059 9.793 23.137 1.00 7.96 321 LEU B C 1
ATOM 5105 O O . LEU B 1 321 ? 8.311 10.251 24.248 1.00 8.58 321 LEU B O 1
ATOM 5110 N N . ALA B 1 322 ? 7.939 10.555 22.053 1.00 8.77 322 ALA B N 1
ATOM 5111 C CA . ALA B 1 322 ? 8.158 11.998 22.116 1.00 8.99 322 ALA B CA 1
ATOM 5112 C C . ALA B 1 322 ? 7.162 12.666 23.062 1.00 10.85 322 ALA B C 1
ATOM 5113 O O . ALA B 1 322 ? 7.495 13.632 23.764 1.00 12.25 322 ALA B O 1
ATOM 5115 N N . ALA B 1 323 ? 5.935 12.162 23.057 1.00 11.28 323 ALA B N 1
ATOM 5116 C CA . ALA B 1 323 ? 4.849 12.768 23.822 1.00 11.48 323 ALA B CA 1
ATOM 5117 C C . ALA B 1 323 ? 4.664 12.182 25.214 1.00 10.45 323 ALA B C 1
ATOM 5118 O O . ALA B 1 323 ? 3.787 12.626 25.949 1.00 11.56 323 ALA B O 1
ATOM 5120 N N . ASP B 1 324 ? 5.462 11.176 25.567 1.00 8.73 324 ASP B N 1
ATOM 5121 C CA . ASP B 1 324 ? 5.243 10.394 26.790 1.00 10.34 324 ASP B CA 1
ATOM 5122 C C . ASP B 1 324 ? 3.821 9.859 26.834 1.00 12.52 324 ASP B C 1
ATOM 5123 O O . ASP B 1 324 ? 3.195 9.776 27.892 1.00 13.42 324 ASP B O 1
ATOM 5128 N N . ALA B 1 325 ? 3.320 9.505 25.660 1.00 9.08 325 ALA B N 1
ATOM 5129 C CA . ALA B 1 325 ? 1.979 8.960 25.506 1.00 8.79 325 ALA B CA 1
ATOM 5130 C C . ALA B 1 325 ? 1.871 7.523 26.000 1.00 9.02 325 ALA B C 1
ATOM 5131 O O . ALA B 1 325 ? 2.872 6.809 26.120 1.00 10.32 325 ALA B O 1
ATOM 5133 N N . PRO B 1 326 ? 0.642 7.080 26.268 1.00 8.89 326 PRO B N 1
ATOM 5134 C CA . PRO B 1 326 ? 0.424 5.659 26.533 1.00 7.54 326 PRO B CA 1
ATOM 5135 C C . PRO B 1 326 ? 0.905 4.823 25.355 1.00 9.59 326 PRO B C 1
ATOM 5136 O O . PRO B 1 326 ? 0.968 5.314 24.220 1.00 10.47 326 PRO B O 1
ATOM 5140 N N . LEU B 1 327 ? 1.281 3.580 25.635 1.00 9.14 327 LEU B N 1
ATOM 5141 C CA . LEU B 1 327 ? 1.665 2.644 24.582 1.00 8.53 327 LEU B CA 1
ATOM 5142 C C . LEU B 1 327 ? 0.621 1.542 24.512 1.00 8.03 327 LEU B C 1
ATOM 5143 O O . LEU B 1 327 ? 0.076 1.117 25.540 1.00 10.18 327 LEU B O 1
ATOM 5148 N N . ASN B 1 328 ? 0.299 1.109 23.298 1.00 8.09 328 ASN B N 1
ATOM 5149 C CA . ASN B 1 328 ? -0.566 -0.045 23.130 1.00 6.76 328 ASN B CA 1
ATOM 5150 C C . ASN B 1 328 ? 0.112 -1.262 23.732 1.00 6.19 328 ASN B C 1
ATOM 5151 O O . ASN B 1 328 ? 1.337 -1.432 23.610 1.00 7.26 328 ASN B O 1
ATOM 5156 N N . GLU B 1 329 ? -0.692 -2.107 24.368 1.00 7.31 329 GLU B N 1
ATOM 5157 C CA . GLU B 1 329 ? -0.242 -3.403 24.852 1.00 8.02 329 GLU B CA 1
ATOM 5158 C C . GLU B 1 329 ? -0.059 -4.386 23.701 1.00 7.59 329 GLU B C 1
ATOM 5159 O O . GLU B 1 329 ? -0.936 -4.540 22.849 1.00 8.13 329 GLU B O 1
ATOM 5165 N N . ALA B 1 330 ? 1.087 -5.053 23.682 1.00 7.43 330 ALA B N 1
ATOM 5166 C CA . ALA B 1 330 ? 1.349 -6.098 22.696 1.00 6.56 330 ALA B CA 1
ATOM 5167 C C . ALA B 1 330 ? 0.549 -7.368 22.980 1.00 8.25 330 ALA B C 1
ATOM 5168 O O . ALA B 1 330 ? 0.269 -7.704 24.141 1.00 9.32 330 ALA B O 1
ATOM 5170 N N . HIS B 1 331 ? 0.193 -8.073 21.909 1.00 7.52 331 HIS B N 1
ATOM 5171 C CA . HIS B 1 331 ? -0.491 -9.359 22.000 1.00 8.77 331 HIS B CA 1
ATOM 5172 C C . HIS B 1 331 ? 0.378 -10.467 21.407 1.00 8.08 331 HIS B C 1
ATOM 5173 O O . HIS B 1 331 ? 0.346 -10.705 20.203 1.00 7.42 331 HIS B O 1
ATOM 5180 N N . PRO B 1 332 ? 1.177 -11.143 22.252 1.00 8.57 332 PRO B N 1
ATOM 5181 C CA . PRO B 1 332 ? 2.121 -12.150 21.758 1.00 8.77 332 PRO B CA 1
ATOM 5182 C C . PRO B 1 332 ? 1.461 -13.270 20.967 1.00 8.95 332 PRO B C 1
ATOM 5183 O O . PRO B 1 332 ? 2.103 -13.871 20.100 1.00 7.84 332 PRO B O 1
ATOM 5187 N N . GLU B 1 333 ? 0.201 -13.561 21.265 1.00 8.84 333 GLU B N 1
ATOM 5188 C CA . GLU B 1 333 ? -0.488 -14.632 20.565 1.00 9.93 333 GLU B CA 1
ATOM 5189 C C . GLU B 1 333 ? -0.570 -14.413 19.050 1.00 9.58 333 GLU B C 1
ATOM 5190 O O . GLU B 1 333 ? -0.763 -15.360 18.301 1.00 11.20 333 GLU B O 1
ATOM 5196 N N . THR B 1 334 ? -0.397 -13.176 18.595 1.00 6.03 334 THR B N 1
ATOM 5197 C CA . THR B 1 334 ? -0.474 -12.875 17.162 1.00 6.18 334 THR B CA 1
ATOM 5198 C C . THR B 1 334 ? 0.845 -12.315 16.618 1.00 6.55 334 THR B C 1
ATOM 5199 O O . THR B 1 334 ? 0.893 -11.758 15.510 1.00 5.77 334 THR B O 1
ATOM 5203 N N . PHE B 1 335 ? 1.929 -12.463 17.378 1.00 5.21 335 PHE B N 1
ATOM 5204 C CA . PHE B 1 335 ? 3.238 -12.115 16.847 1.00 5.56 335 PHE B CA 1
ATOM 5205 C C . PHE B 1 335 ? 3.519 -12.938 15.592 1.00 5.69 335 PHE B C 1
ATOM 5206 O O . PHE B 1 335 ? 4.026 -12.428 14.608 1.00 6.63 335 PHE B O 1
ATOM 5214 N N . TYR B 1 336 ? 3.175 -14.222 15.630 1.00 8.50 336 TYR B N 1
ATOM 5215 C CA . TYR B 1 336 ? 3.328 -15.080 14.461 1.00 9.30 336 TYR B CA 1
ATOM 5216 C C . TYR B 1 336 ? 1.950 -15.418 13.876 1.00 12.29 336 TYR B C 1
ATOM 5217 O O . TYR B 1 336 ? 0.988 -14.677 14.068 1.00 12.95 336 TYR B O 1
ATOM 5226 N N . GLY B 1 337 ? 1.838 -16.504 13.132 1.00 14.36 337 GLY B N 1
ATOM 5227 C CA . GLY B 1 337 ? 0.549 -16.803 12.524 1.00 16.42 337 GLY B CA 1
ATOM 5228 C C . GLY B 1 337 ? 0.226 -15.871 11.365 1.00 17.94 337 GLY B C 1
ATOM 5229 O O . GLY B 1 337 ? 1.122 -15.237 10.814 1.00 18.53 337 GLY B O 1
ATOM 5230 N N . LYS B 1 338 ? -1.050 -15.767 11.000 1.00 16.03 338 LYS B N 1
ATOM 5231 C CA . LYS B 1 338 ? -1.403 -15.184 9.710 1.00 15.21 338 LYS B CA 1
ATOM 5232 C C . LYS B 1 338 ? -2.335 -13.977 9.765 1.00 12.32 338 LYS B C 1
ATOM 5233 O O . LYS B 1 338 ? -3.087 -13.779 10.722 1.00 12.13 338 LYS B O 1
ATOM 5239 N N . GLY B 1 339 ? -2.284 -13.169 8.713 1.00 9.79 339 GLY B N 1
ATOM 5240 C CA . GLY B 1 339 ? -3.309 -12.164 8.491 1.00 10.51 339 GLY B CA 1
ATOM 5241 C C . GLY B 1 339 ? -3.163 -10.866 9.255 1.00 9.05 339 GLY B C 1
ATOM 5242 O O . GLY B 1 339 ? -2.199 -10.665 9.996 1.00 7.14 339 GLY B O 1
ATOM 5243 N N . PRO B 1 340 ? -4.135 -9.964 9.077 1.00 7.80 340 PRO B N 1
ATOM 5244 C CA . PRO B 1 340 ? -4.013 -8.596 9.600 1.00 6.68 340 PRO B CA 1
ATOM 5245 C C . PRO B 1 340 ? -4.164 -8.439 11.115 1.00 6.68 340 PRO B C 1
ATOM 5246 O O . PRO B 1 340 ? -3.665 -7.454 11.678 1.00 6.07 340 PRO B O 1
ATOM 5250 N N . VAL B 1 341 ? -4.852 -9.380 11.761 1.00 7.95 341 VAL B N 1
ATOM 5251 C CA . VAL B 1 341 ? -5.114 -9.258 13.191 1.00 6.64 341 VAL B CA 1
ATOM 5252 C C . VAL B 1 341 ? -3.816 -9.375 13.982 1.00 6.88 341 VAL B C 1
ATOM 5253 O O . VAL B 1 341 ? -3.057 -10.343 13.842 1.00 7.09 341 VAL B O 1
ATOM 5257 N N . GLY B 1 342 ? -3.559 -8.376 14.811 1.00 5.52 342 GLY B N 1
ATOM 5258 C CA . GLY B 1 342 ? -2.308 -8.333 15.545 1.00 4.83 342 GLY B CA 1
ATOM 5259 C C . GLY B 1 342 ? -1.118 -7.947 14.675 1.00 4.92 342 GLY B C 1
ATOM 5260 O O . GLY B 1 342 ? 0.026 -8.123 15.085 1.00 5.40 342 GLY B O 1
ATOM 5261 N N . TYR B 1 343 ? -1.389 -7.416 13.481 1.00 6.27 343 TYR B N 1
ATOM 5262 C CA . TYR B 1 343 ? -0.315 -7.051 12.547 1.00 5.13 343 TYR B CA 1
ATOM 5263 C C . TYR B 1 343 ? -0.453 -5.585 12.106 1.00 5.03 343 TYR B C 1
ATOM 5264 O O . TYR B 1 343 ? 0.402 -4.757 12.414 1.00 5.17 343 TYR B O 1
ATOM 5273 N N . ILE B 1 344 ? -1.550 -5.262 11.421 1.00 6.03 344 ILE B N 1
ATOM 5274 C CA . ILE B 1 344 ? -1.798 -3.885 10.985 1.00 5.72 344 ILE B CA 1
ATOM 5275 C C . ILE B 1 344 ? -2.902 -3.175 11.795 1.00 5.79 344 ILE B C 1
ATOM 5276 O O . ILE B 1 344 ? -3.262 -2.032 11.488 1.00 4.90 344 ILE B O 1
ATOM 5281 N N . ASP B 1 345 ? -3.426 -3.825 12.832 1.00 5.49 345 ASP B N 1
ATOM 5282 C CA . ASP B 1 345 ? -4.579 -3.264 13.554 1.00 6.14 345 ASP B CA 1
ATOM 5283 C C . ASP B 1 345 ? -4.285 -2.654 14.927 1.00 8.36 345 ASP B C 1
ATOM 5284 O O . ASP B 1 345 ? -5.204 -2.375 15.713 1.00 9.70 345 ASP B O 1
ATOM 5289 N N . TYR B 1 346 ? -3.013 -2.462 15.232 1.00 5.98 346 TYR B N 1
ATOM 5290 C CA . TYR B 1 346 ? -2.650 -1.685 16.410 1.00 6.09 346 TYR B CA 1
ATOM 5291 C C . TYR B 1 346 ? -2.772 -0.211 16.035 1.00 6.96 346 TYR B C 1
ATOM 5292 O O . TYR B 1 346 ? -2.143 0.232 15.083 1.00 9.09 346 TYR B O 1
ATOM 5301 N N . PRO B 1 347 ? -3.577 0.565 16.779 1.00 7.47 347 PRO B N 1
ATOM 5302 C CA . PRO B 1 347 ? -3.846 1.946 16.366 1.00 8.78 347 PRO B CA 1
ATOM 5303 C C . PRO B 1 347 ? -2.719 2.934 16.619 1.00 8.58 347 PRO B C 1
ATOM 5304 O O . PRO B 1 347 ? -1.936 2.776 17.546 1.00 7.13 347 PRO B O 1
ATOM 5308 N N . ARG B 1 348 ? -2.657 3.962 15.783 1.00 9.95 348 ARG B N 1
ATOM 5309 C CA . ARG B 1 348 ? -1.781 5.091 16.032 1.00 11.70 348 ARG B CA 1
ATOM 5310 C C . ARG B 1 348 ? -2.517 6.020 16.994 1.00 11.97 348 ARG B C 1
ATOM 5311 O O . ARG B 1 348 ? -3.701 5.825 17.272 1.00 14.20 348 ARG B O 1
ATOM 5319 N N . LEU B 1 349 ? -1.798 6.994 17.534 1.00 12.82 349 LEU B N 1
ATOM 5320 C CA . LEU B 1 349 ? -2.384 7.994 18.421 1.00 17.78 349 LEU B CA 1
ATOM 5321 C C . LEU B 1 349 ? -3.451 8.805 17.702 1.00 23.67 349 LEU B C 1
ATOM 5322 O O . LEU B 1 349 ? -3.320 9.103 16.515 1.00 25.97 349 LEU B O 1
ATOM 5327 N N . LYS B 1 350 ? -4.500 9.173 18.429 1.00 29.71 350 LYS B N 1
ATOM 5328 C CA . LYS B 1 350 ? -5.546 10.026 17.880 1.00 35.28 350 LYS B CA 1
ATOM 5329 C C . LYS B 1 350 ? -4.961 11.347 17.387 1.00 38.14 350 LYS B C 1
ATOM 5330 O O . LYS B 1 350 ? -4.784 12.287 18.165 1.00 40.57 350 LYS B O 1
#

CATH classification: 3.20.20.70

Organism: Pseudomonas putida (strain ATCC 47054 / DSM 6125 / CFBP 8728 / NCIMB 11950 / KT2440) (NCBI:txid160488)

InterPro domains:
  IPR001155 NADH:flavin oxidoreductase/NADH oxidase, N-terminal [PF00724] (4-327)
  IPR013785 Aldolase-type TIM barrel [G3DSA:3.20.20.70] (1-349)
  IPR045247 Oxidoreductase Oye-like [PTHR22893] (2-347)

Sequence (698 aa):
TTLFDPIKLGDLQLPNRIIMAPLTRCRADEGRVPNALMAEYYVQRASAGLILSEATSSVSPMGVGYPDTPGIWNDEQVRGWNNVTKAVHAAGGRIFLQLWHVGRISHPSYLNGELPVAPSAIQPKGHVSSLVRPLSDYPTPRALETEEINDIVEAYRSSGAENAKAAGFDGVEIHGANGYLLDQFLQSSTNQRTDRYGGSLENRARLLLEVTDAAIEVWGAQRVGVHLAPRADAHDMGDADRAETFTYVARELGKRGIAFICSREREEADDSIGPLIKEAFGGPYIVNERFDKASANAALASGKADAVAFGVPFIANPDLPARLAADAPLNEAHPETFYGKGPVGYIDYPRLKTTLFDPIKLGDLQLPNRIIMAPLTRCRADEGRVPNALMAEYYVQRASAGLILSEATSSVSPMGVGYPDTPGIWNDDEQVRGWNNVTKAVHAAGGRIFLQLWHVGRISHPSYLNGELPVAPSAIQPKGHVSLVRPLSDYPTPRALETEEINDIVEAYRSSGAENAKAAGFDGVEIHGANGYLLDQFLQSSTNQRTDRYGGSLENRARLLLEVTDAAIEVWGAQRVGVHLAPRADAHDMGDADRAETFTYVARELGKRGIAFICSREREEADDSIGPLIKEAFGGPYIVNERFDKASANAALASGKADAVAFGVPFIANPDLPARLAADAPLNEAHPETFYGKGPVGYIDYPRLK